Protein AF-0000000072568802 (afdb_homodimer)

Sequence (416 aa):
MLQNEFYHDLIDSLAAALDAKDFYTAGHSTRVGDMSYKLGMYLKLDDIKLEILHIAAHLHDIGKIGIPDSILNKIGKLTDSEWMKMKEHSSIGYNILSKSKSLSYIAKIVLHHHERYNGTGYPLKIKGDEIPYESRIIAVCDSIDAMKSERPYKSIMNDEECKNELTKNSSIMYDPDIVKAVLINWDDIVTNTYKNFNCKSSDLLNISMLQNEFYHDLIDSLAAALDAKDFYTAGHSTRVGDMSYKLGMYLKLDDIKLEILHIAAHLHDIGKIGIPDSILNKIGKLTDSEWMKMKEHSSIGYNILSKSKSLSYIAKIVLHHHERYNGTGYPLKIKGDEIPYESRIIAVCDSIDAMKSERPYKSIMNDEECKNELTKNSSIMYDPDIVKAVLINWDDIVTNTYKNFNCKSSDLLNIS

Foldseek 3Di:
DVVVVVVVVVLVVLLVLQCVQQVQCVCLLVLLLQLLLVLCVLVPPDPVVSSLLSSLSSQLQSLCSVQDPCLNVPDDDDDPVSVVSSLCSLVSSLVVQVVDVVCNVSSLLSNCLQAFQQQPGDDRSDHHPVRPPSSLSSNLSSQQCVQQDDDPPHDRDDPVRSLVVLVVCDSPRHPNVSSVSCVVVVCVSPVVSVVVVVVVVVVVVPVD/DVVVVVVVVVLVVLLVLQCVQQVQCVCLLVLLLQLLLVLCVLVPPDPVVSVLLSSLSSQLQSLCSVQDPCLNVPDDDDDPVSVVSSLCSLVSSLVVQVVDVVCNVSSLLSNCLQAFQQQPGDDRSDHHPVRPPSSLSSNLSSQQCVQQDDDPPHDRDDPVRSLVVLVVCDSPRHPNVSSVSCVVVVCVSPVVSVVVVVVVVVVVVPVD

Structure (mmCIF, N/CA/C/O backbone):
data_AF-0000000072568802-model_v1
#
loop_
_entity.id
_entity.type
_entity.pdbx_description
1 polymer 'Metal dependent phosphohydrolase'
#
loop_
_atom_site.group_PDB
_atom_site.id
_atom_site.type_symbol
_atom_site.label_atom_id
_atom_site.label_alt_id
_atom_site.label_comp_id
_atom_site.label_asym_id
_atom_site.label_entity_id
_atom_site.label_seq_id
_atom_site.pdbx_PDB_ins_code
_atom_site.Cartn_x
_atom_site.Cartn_y
_atom_site.Cartn_z
_atom_site.occupancy
_atom_site.B_iso_or_equiv
_atom_site.auth_seq_id
_atom_site.auth_comp_id
_atom_site.auth_asym_id
_atom_site.auth_atom_id
_atom_site.pdbx_PDB_model_num
ATOM 1 N N . MET A 1 1 ? 24.516 7.715 -1.058 1 32.69 1 MET A N 1
ATOM 2 C CA . MET A 1 1 ? 23.984 8.133 -2.352 1 32.69 1 MET A CA 1
ATOM 3 C C . MET A 1 1 ? 23.062 7.059 -2.928 1 32.69 1 MET A C 1
ATOM 5 O O . MET A 1 1 ? 21.969 7.363 -3.398 1 32.69 1 MET A O 1
ATOM 9 N N . LEU A 1 2 ? 23.656 5.824 -3.148 1 39.84 2 LEU A N 1
ATOM 10 C CA . LEU A 1 2 ? 23.062 4.652 -3.781 1 39.84 2 LEU A CA 1
ATOM 11 C C . LEU A 1 2 ? 21.828 4.191 -3.012 1 39.84 2 LEU A C 1
ATOM 13 O O . LEU A 1 2 ? 20.828 3.785 -3.615 1 39.84 2 LEU A O 1
ATOM 17 N N . GLN A 1 3 ? 22.031 4.176 -1.601 1 46.12 3 GLN A N 1
ATOM 18 C CA . GLN A 1 3 ? 21.031 3.898 -0.581 1 46.12 3 GLN A CA 1
ATOM 19 C C . GLN A 1 3 ? 19.812 4.793 -0.756 1 46.12 3 GLN A C 1
ATOM 21 O O . GLN A 1 3 ? 18.672 4.348 -0.577 1 46.12 3 GLN A O 1
ATOM 26 N N . ASN A 1 4 ? 20.141 5.988 -1.365 1 54.5 4 ASN A N 1
ATOM 27 C CA . ASN A 1 4 ? 19.172 7.082 -1.412 1 54.5 4 ASN A CA 1
ATOM 28 C C . ASN A 1 4 ? 18.172 6.898 -2.545 1 54.5 4 ASN A C 1
ATOM 30 O O . ASN A 1 4 ? 16.984 7.18 -2.377 1 54.5 4 ASN A O 1
ATOM 34 N N . GLU A 1 5 ? 18.75 6.348 -3.719 1 54.94 5 GLU A N 1
ATOM 35 C CA . GLU A 1 5 ? 17.875 6.242 -4.879 1 54.94 5 GLU A CA 1
ATOM 36 C C . GLU A 1 5 ? 16.828 5.141 -4.684 1 54.94 5 GLU A C 1
ATOM 38 O O . GLU A 1 5 ? 15.656 5.32 -5.023 1 54.94 5 GLU A O 1
ATOM 43 N N . PHE A 1 6 ? 17.312 4.098 -4.109 1 59.59 6 PHE A N 1
ATOM 44 C CA . PHE A 1 6 ? 16.406 2.961 -3.906 1 59.59 6 PHE A CA 1
ATOM 45 C C . PHE A 1 6 ? 15.312 3.307 -2.908 1 59.59 6 PHE A C 1
ATOM 47 O O . PHE A 1 6 ? 14.156 2.916 -3.086 1 59.59 6 PHE A O 1
ATOM 54 N N . TYR A 1 7 ? 15.734 4.195 -2.043 1 65.06 7 TYR A N 1
ATOM 55 C CA . TYR A 1 7 ? 14.789 4.656 -1.032 1 65.06 7 TYR A CA 1
ATOM 56 C C . TYR A 1 7 ? 13.641 5.426 -1.67 1 65.06 7 TYR A C 1
ATOM 58 O O . TYR A 1 7 ? 12.477 5.145 -1.396 1 65.06 7 TYR A O 1
ATOM 66 N N . HIS A 1 8 ? 14.07 6.168 -2.561 1 74.25 8 HIS A N 1
ATOM 67 C CA . HIS A 1 8 ? 13.055 7.012 -3.193 1 74.25 8 HIS A CA 1
ATOM 68 C C . HIS A 1 8 ? 12.148 6.191 -4.102 1 74.25 8 HIS A C 1
ATOM 70 O O . HIS A 1 8 ? 10.938 6.438 -4.16 1 74.25 8 HIS A O 1
ATOM 76 N N . ASP A 1 9 ? 12.805 5.145 -4.574 1 77.19 9 ASP A N 1
ATOM 77 C CA . ASP A 1 9 ? 12.047 4.305 -5.496 1 77.19 9 ASP A CA 1
ATOM 78 C C . ASP A 1 9 ? 10.961 3.525 -4.758 1 77.19 9 ASP A C 1
ATOM 80 O O . ASP A 1 9 ? 9.812 3.477 -5.207 1 77.19 9 ASP A O 1
ATOM 84 N N . LEU A 1 10 ? 11.273 2.977 -3.619 1 78.56 10 LEU A N 1
ATOM 85 C CA . LEU A 1 10 ? 10.297 2.162 -2.908 1 78.56 10 LEU A CA 1
ATOM 86 C C . LEU A 1 10 ? 9.195 3.033 -2.316 1 78.56 10 LEU A C 1
ATOM 88 O O . LEU A 1 10 ? 8.031 2.615 -2.25 1 78.56 10 LEU A O 1
ATOM 92 N N . ILE A 1 11 ? 9.547 4.281 -2.072 1 85.56 11 ILE A N 1
ATOM 93 C CA . ILE A 1 11 ? 8.578 5.238 -1.564 1 85.56 11 ILE A CA 1
ATOM 94 C C . ILE A 1 11 ? 7.535 5.539 -2.641 1 85.56 11 ILE A C 1
ATOM 96 O O . ILE A 1 11 ? 6.348 5.676 -2.344 1 85.56 11 ILE A O 1
ATOM 100 N N . ASP A 1 12 ? 7.988 5.488 -3.84 1 89.19 12 ASP A N 1
ATOM 101 C CA . ASP A 1 12 ? 7.086 5.738 -4.961 1 89.19 12 ASP A CA 1
ATOM 102 C C . ASP A 1 12 ? 6.062 4.613 -5.105 1 89.19 12 ASP A C 1
ATOM 104 O O . ASP A 1 12 ? 4.906 4.863 -5.449 1 89.19 12 ASP A O 1
ATOM 108 N N . SER A 1 13 ? 6.48 3.432 -4.844 1 92.25 13 SER A N 1
ATOM 109 C CA . SER A 1 13 ? 5.555 2.305 -4.91 1 92.25 13 SER A CA 1
ATOM 110 C C . SER A 1 13 ? 4.516 2.377 -3.797 1 92.25 13 SER A C 1
ATOM 112 O O . SER A 1 13 ? 3.342 2.07 -4.016 1 92.25 13 SER A O 1
ATOM 114 N N . LEU A 1 14 ? 4.949 2.77 -2.594 1 92.69 14 LEU A N 1
ATOM 115 C CA . LEU A 1 14 ? 4.004 2.943 -1.494 1 92.69 14 LEU A CA 1
ATOM 116 C C . LEU A 1 14 ? 2.982 4.027 -1.819 1 92.69 14 LEU A C 1
ATOM 118 O O . LEU A 1 14 ? 1.783 3.84 -1.604 1 92.69 14 LEU A O 1
ATOM 122 N N . ALA A 1 15 ? 3.467 5.109 -2.365 1 91.69 15 ALA A N 1
ATOM 123 C CA . ALA A 1 15 ? 2.574 6.199 -2.758 1 91.69 15 ALA A CA 1
ATOM 124 C C . ALA A 1 15 ? 1.609 5.746 -3.852 1 91.69 15 ALA A C 1
ATOM 126 O O . ALA A 1 15 ? 0.428 6.102 -3.83 1 91.69 15 ALA A O 1
ATOM 127 N N . ALA A 1 16 ? 2.143 4.992 -4.777 1 93.12 16 ALA A N 1
ATOM 128 C CA . ALA A 1 16 ? 1.309 4.477 -5.859 1 93.12 16 ALA A CA 1
ATOM 129 C C . ALA A 1 16 ? 0.231 3.541 -5.324 1 93.12 16 ALA A C 1
ATOM 131 O O . ALA A 1 16 ? -0.883 3.498 -5.852 1 93.12 16 ALA A O 1
ATOM 132 N N . ALA A 1 17 ? 0.568 2.787 -4.309 1 94.88 17 ALA A N 1
ATOM 133 C CA . ALA A 1 17 ? -0.418 1.918 -3.672 1 94.88 17 ALA A CA 1
ATOM 134 C C . ALA A 1 17 ? -1.574 2.73 -3.094 1 94.88 17 ALA A C 1
ATOM 136 O O . ALA A 1 17 ? -2.74 2.371 -3.27 1 94.88 17 ALA A O 1
ATOM 137 N N . LEU A 1 18 ? -1.244 3.803 -2.395 1 94.69 18 LEU A N 1
ATOM 138 C CA . LEU A 1 18 ? -2.273 4.684 -1.853 1 94.69 18 LEU A CA 1
ATOM 139 C C . LEU A 1 18 ? -3.137 5.262 -2.967 1 94.69 18 LEU A C 1
ATOM 141 O O . LEU A 1 18 ? -4.363 5.32 -2.842 1 94.69 18 LEU A O 1
ATOM 145 N N . ASP A 1 19 ? -2.541 5.668 -4.105 1 93.31 19 ASP A N 1
ATOM 146 C CA . ASP A 1 19 ? -3.266 6.246 -5.234 1 93.31 19 ASP A CA 1
ATOM 147 C C . ASP A 1 19 ? -4.223 5.23 -5.855 1 93.31 19 ASP A C 1
ATOM 149 O O . ASP A 1 19 ? -5.301 5.594 -6.328 1 93.31 19 ASP A O 1
ATOM 153 N N . ALA A 1 20 ? -3.826 4.012 -5.844 1 94.06 20 ALA A N 1
ATOM 154 C CA . ALA A 1 20 ? -4.672 2.955 -6.395 1 94.06 20 ALA A CA 1
ATOM 155 C C . ALA A 1 20 ? -5.938 2.777 -5.562 1 94.06 20 ALA A C 1
ATOM 157 O O . ALA A 1 20 ? -6.977 2.365 -6.086 1 94.06 20 ALA A O 1
ATOM 158 N N . LYS A 1 21 ? -5.848 3.059 -4.289 1 94.5 21 LYS A N 1
ATOM 159 C CA . LYS A 1 21 ? -6.965 2.963 -3.354 1 94.5 21 LYS A CA 1
ATOM 160 C C . LYS A 1 21 ? -7.84 4.211 -3.41 1 94.5 21 LYS A C 1
ATOM 162 O O . LYS A 1 21 ? -9.07 4.117 -3.402 1 94.5 21 LYS A O 1
ATOM 167 N N . ASP A 1 22 ? -7.168 5.32 -3.416 1 89.12 22 ASP A N 1
ATOM 168 C CA . ASP A 1 22 ? -7.855 6.602 -3.299 1 89.12 22 ASP A CA 1
ATOM 169 C C . ASP A 1 22 ? -7.66 7.445 -4.559 1 89.12 22 ASP A C 1
ATOM 171 O O . ASP A 1 22 ? -6.887 8.406 -4.559 1 89.12 22 ASP A O 1
ATOM 175 N N . PHE A 1 23 ? -8.453 7.234 -5.539 1 80.31 23 PHE A N 1
ATOM 176 C CA . PHE A 1 23 ? -8.281 7.828 -6.859 1 80.31 23 PHE A CA 1
ATOM 177 C C . PHE A 1 23 ? -8.57 9.32 -6.82 1 80.31 23 PHE A C 1
ATOM 179 O O . PHE A 1 23 ? -7.988 10.094 -7.59 1 80.31 23 PHE A O 1
ATOM 186 N N . TYR A 1 24 ? -9.336 9.75 -5.898 1 77.62 24 TYR 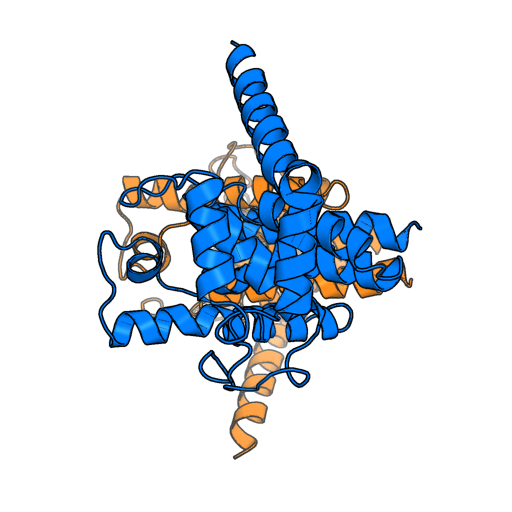A N 1
ATOM 187 C CA . TYR A 1 24 ? -9.766 11.141 -5.863 1 77.62 24 TYR A CA 1
ATOM 188 C C . TYR A 1 24 ? -8.641 12.047 -5.367 1 77.62 24 TYR A C 1
ATOM 190 O O . TYR A 1 24 ? -8.672 13.258 -5.582 1 77.62 24 TYR A O 1
ATOM 198 N N . THR A 1 25 ? -7.723 11.484 -4.742 1 81.06 25 THR A N 1
ATOM 199 C CA . THR A 1 25 ? -6.656 12.297 -4.176 1 81.06 25 THR A CA 1
ATOM 200 C C . THR A 1 25 ? -5.363 12.117 -4.969 1 81.06 25 THR A C 1
ATOM 202 O O . THR A 1 25 ? -4.27 12.344 -4.441 1 81.06 25 THR A O 1
ATOM 205 N N . ALA A 1 26 ? -5.523 11.68 -6.211 1 80.31 26 ALA A N 1
ATOM 206 C CA . ALA A 1 26 ? -4.34 11.492 -7.051 1 80.31 26 ALA A CA 1
ATOM 207 C C . ALA A 1 26 ? -3.5 12.766 -7.102 1 80.31 26 ALA A C 1
ATOM 209 O O . ALA A 1 26 ? -4.031 13.859 -7.301 1 80.31 26 ALA A O 1
ATOM 210 N N . GLY A 1 27 ? -2.24 12.727 -6.828 1 86.19 27 GLY A N 1
ATOM 211 C CA . GLY A 1 27 ? -1.322 13.852 -6.859 1 86.19 27 GLY A CA 1
ATOM 212 C C . GLY A 1 27 ? -1.208 14.57 -5.527 1 86.19 27 GLY A C 1
ATOM 213 O O . GLY A 1 27 ? -0.268 15.336 -5.305 1 86.19 27 GLY A O 1
ATOM 214 N N . HIS A 1 28 ? -2.184 14.383 -4.707 1 91.56 28 HIS A N 1
ATOM 215 C CA . HIS A 1 28 ? -2.215 15.039 -3.404 1 91.56 28 HIS A CA 1
ATOM 216 C C . HIS A 1 28 ? -0.918 14.797 -2.637 1 91.56 28 HIS A C 1
ATOM 218 O O . HIS A 1 28 ? -0.3 15.742 -2.146 1 91.56 28 HIS A O 1
ATOM 224 N N . SER A 1 29 ? -0.488 13.547 -2.564 1 93.06 29 SER A N 1
ATOM 225 C CA . SER A 1 29 ? 0.722 13.195 -1.828 1 93.06 29 SER A CA 1
ATOM 226 C C . SER A 1 29 ? 1.938 13.938 -2.375 1 93.06 29 SER A C 1
ATOM 228 O O . SER A 1 29 ? 2.773 14.422 -1.609 1 93.06 29 SER A O 1
ATOM 230 N N . THR A 1 30 ? 2.008 14.047 -3.668 1 91 30 THR A N 1
ATOM 231 C CA . THR A 1 30 ? 3.133 14.711 -4.32 1 91 30 THR A CA 1
ATOM 232 C C . THR A 1 30 ? 3.127 16.203 -4.02 1 91 30 THR A C 1
ATOM 234 O O . THR A 1 30 ? 4.168 16.781 -3.689 1 91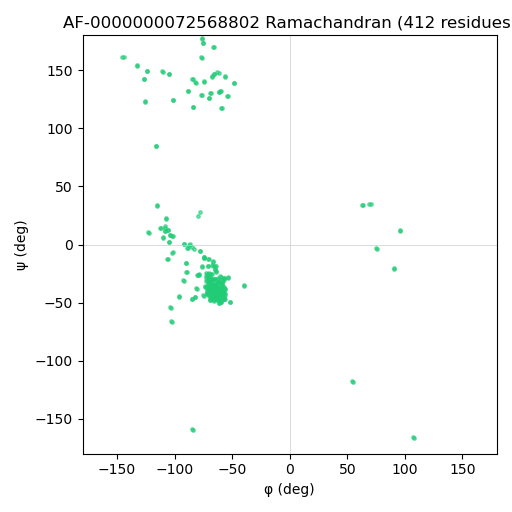 30 THR A O 1
ATOM 237 N N . ARG A 1 31 ? 1.977 16.797 -4.129 1 94.12 31 ARG A N 1
ATOM 238 C CA . ARG A 1 31 ? 1.877 18.234 -3.879 1 94.12 31 ARG A CA 1
ATOM 239 C C . ARG A 1 31 ? 2.199 18.562 -2.424 1 94.12 31 ARG A C 1
ATOM 241 O O . ARG A 1 31 ? 2.953 19.5 -2.143 1 94.12 31 ARG A O 1
ATOM 248 N N . VAL A 1 32 ? 1.658 17.766 -1.545 1 97 32 VAL A N 1
ATOM 249 C CA . VAL A 1 32 ? 1.936 17.984 -0.129 1 97 32 VAL A CA 1
ATOM 250 C C . VAL A 1 32 ? 3.424 17.766 0.144 1 97 32 VAL A C 1
ATOM 252 O O . VAL A 1 32 ? 4.043 18.547 0.875 1 97 32 VAL A O 1
ATOM 255 N N . GLY A 1 33 ? 4 16.703 -0.436 1 96.19 33 GLY A N 1
ATOM 256 C CA . GLY A 1 33 ? 5.426 16.453 -0.292 1 96.19 33 GLY A CA 1
ATOM 257 C C . GLY A 1 33 ? 6.285 17.594 -0.794 1 96.19 33 GLY A C 1
ATOM 258 O O . G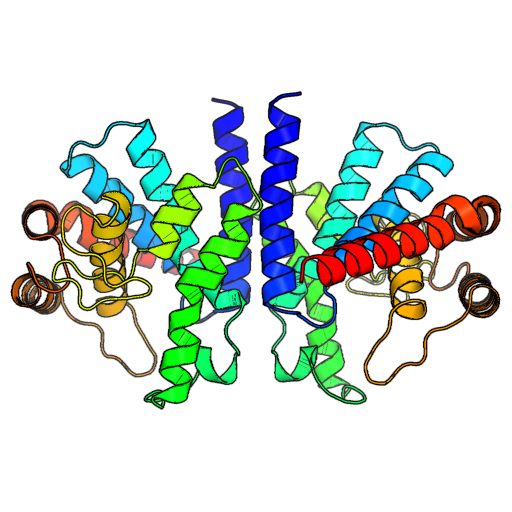LY A 1 33 ? 7.211 18.031 -0.105 1 96.19 33 GLY A O 1
ATOM 259 N N . ASP A 1 34 ? 5.965 18.125 -1.916 1 95.62 34 ASP A N 1
ATOM 260 C CA . ASP A 1 34 ? 6.723 19.219 -2.531 1 95.62 34 ASP A CA 1
ATOM 261 C C . ASP A 1 34 ? 6.629 20.484 -1.702 1 95.62 34 ASP A C 1
ATOM 263 O O . ASP A 1 34 ? 7.641 21.156 -1.451 1 95.62 34 ASP A O 1
ATOM 267 N N . MET A 1 35 ? 5.426 20.844 -1.327 1 98.12 35 MET A N 1
ATOM 268 C CA . MET A 1 35 ? 5.242 22.031 -0.495 1 98.12 35 MET A CA 1
ATOM 269 C C . MET A 1 35 ? 6 21.891 0.821 1 98.12 35 MET A C 1
ATOM 271 O O . MET A 1 35 ? 6.648 22.828 1.272 1 98.12 35 MET A O 1
ATOM 275 N N . SER A 1 36 ? 5.891 20.672 1.439 1 98.69 36 SER A N 1
ATOM 276 C CA . SER A 1 36 ? 6.562 20.438 2.715 1 98.69 36 SER A CA 1
ATOM 277 C C . SER A 1 36 ? 8.078 20.578 2.578 1 98.69 36 SER A C 1
ATOM 279 O O . SER A 1 36 ? 8.734 21.156 3.445 1 98.69 36 SER A O 1
ATOM 281 N N . TYR A 1 37 ? 8.578 20.062 1.492 1 97.75 37 TYR A N 1
ATOM 282 C CA . TYR A 1 37 ? 10.008 20.156 1.232 1 97.75 37 TYR A CA 1
ATOM 283 C C . TYR A 1 37 ? 10.445 21.625 1.122 1 97.75 37 TYR A C 1
ATOM 285 O O . TYR A 1 37 ? 11.391 22.047 1.785 1 97.75 37 TYR A O 1
ATOM 293 N N . LYS A 1 38 ? 9.773 22.422 0.315 1 98.19 38 LYS A N 1
ATOM 294 C CA . LYS A 1 38 ? 10.102 23.828 0.128 1 98.19 38 LYS A CA 1
ATOM 295 C C . LYS A 1 38 ? 9.977 24.594 1.44 1 98.19 38 LYS A C 1
ATOM 297 O O . LYS A 1 38 ? 10.859 25.391 1.786 1 98.19 38 LYS A O 1
ATOM 302 N N . LEU A 1 39 ? 8.867 24.359 2.109 1 98.75 39 LEU A N 1
ATOM 303 C CA . LEU A 1 39 ? 8.664 25.016 3.393 1 98.75 39 LEU A CA 1
ATOM 304 C C . LEU A 1 39 ? 9.773 24.656 4.375 1 98.75 39 LEU A C 1
ATOM 306 O O . LEU A 1 39 ? 10.281 25.531 5.094 1 98.75 39 LEU A O 1
ATOM 310 N N . GLY A 1 40 ? 10.164 23.359 4.391 1 98.75 40 GLY A N 1
ATOM 311 C CA . GLY A 1 40 ? 11.273 22.938 5.227 1 98.75 40 GLY A CA 1
ATOM 312 C C . GLY A 1 40 ? 12.562 23.672 4.918 1 98.75 40 GLY A C 1
ATOM 313 O O . GLY A 1 40 ? 13.336 23.984 5.828 1 98.75 40 GLY A O 1
ATOM 314 N N . MET A 1 41 ? 12.773 23.953 3.652 1 98.5 41 MET A N 1
ATOM 315 C CA . MET A 1 41 ? 13.945 24.719 3.244 1 98.5 41 MET A CA 1
ATOM 316 C C . MET A 1 41 ? 13.914 26.125 3.848 1 98.5 41 MET A C 1
ATOM 318 O O . MET A 1 41 ? 14.922 26.594 4.383 1 98.5 41 MET A O 1
ATOM 322 N N . TYR A 1 42 ? 12.805 26.75 3.779 1 98.44 42 TYR A N 1
ATOM 323 C CA . TYR A 1 42 ? 12.664 28.094 4.316 1 98.44 42 TYR A CA 1
ATOM 324 C C . TYR A 1 42 ? 12.766 28.094 5.836 1 98.44 42 TYR A C 1
ATOM 326 O O . TYR A 1 42 ? 13.172 29.094 6.441 1 98.44 42 TYR A O 1
ATOM 334 N N . LEU A 1 43 ? 12.438 26.938 6.422 1 98.56 43 LEU A N 1
ATOM 335 C CA . LEU A 1 43 ? 12.547 26.797 7.871 1 98.56 43 LEU A CA 1
ATOM 336 C C . LEU A 1 43 ? 13.945 26.344 8.266 1 98.56 43 LEU A C 1
ATOM 338 O O . LEU A 1 43 ? 14.203 26.047 9.438 1 98.56 43 LEU A O 1
ATOM 342 N N . LYS A 1 44 ? 14.773 26.156 7.273 1 98.25 44 LYS A N 1
ATOM 343 C CA . LYS A 1 44 ? 16.203 25.922 7.426 1 98.25 44 LYS A CA 1
ATOM 344 C C . LYS A 1 44 ? 16.484 24.547 8.023 1 98.25 44 LYS A C 1
ATOM 346 O O . LYS A 1 44 ? 17.375 24.391 8.852 1 98.25 44 LYS A O 1
ATOM 351 N N . LEU A 1 45 ? 15.688 23.609 7.688 1 98.06 45 LEU A N 1
ATOM 352 C CA . LEU A 1 45 ? 15.992 22.234 8.031 1 98.06 45 LEU A CA 1
ATOM 353 C C . LEU A 1 45 ? 17.234 21.75 7.297 1 98.06 45 LEU A C 1
ATOM 355 O O . LEU A 1 45 ? 17.484 22.141 6.156 1 98.06 45 LEU A O 1
ATOM 359 N N . ASP A 1 46 ? 18 20.875 7.953 1 97.25 46 ASP A N 1
ATOM 360 C CA . ASP A 1 46 ? 19.156 20.312 7.258 1 97.25 46 ASP A CA 1
ATOM 361 C C . ASP A 1 46 ? 18.734 19.266 6.238 1 97.25 46 ASP A C 1
ATOM 363 O O . ASP A 1 46 ? 17.562 18.891 6.176 1 97.25 46 ASP A O 1
ATOM 367 N N . ASP A 1 47 ? 19.656 18.781 5.465 1 95.19 47 ASP A N 1
ATOM 368 C CA . ASP A 1 47 ? 19.375 17.906 4.32 1 95.19 47 ASP A CA 1
ATOM 369 C C . ASP A 1 47 ? 18.719 16.609 4.766 1 95.19 47 ASP A C 1
ATOM 371 O O . ASP A 1 47 ? 17.797 16.125 4.113 1 95.19 47 ASP A O 1
ATOM 375 N N . ILE A 1 48 ? 19.156 16.125 5.867 1 93.5 48 ILE A N 1
ATOM 376 C CA . ILE A 1 48 ? 18.625 14.852 6.359 1 93.5 48 ILE A CA 1
ATOM 377 C C . ILE A 1 48 ? 17.172 15.039 6.805 1 93.5 48 ILE A C 1
ATOM 379 O O . ILE A 1 48 ? 16.297 14.258 6.434 1 93.5 48 ILE A O 1
ATOM 383 N N . LYS A 1 49 ? 16.922 16.078 7.535 1 96.19 49 LYS A N 1
ATOM 384 C CA . LYS A 1 49 ? 15.562 16.375 8.008 1 96.19 49 LYS A CA 1
ATOM 385 C C . LYS A 1 49 ? 14.633 16.719 6.848 1 96.19 49 LYS A C 1
ATOM 387 O O . LYS A 1 49 ? 13.453 16.359 6.867 1 96.19 49 LYS A O 1
ATOM 392 N N . LEU A 1 50 ? 15.219 17.359 5.895 1 97.12 50 LEU A N 1
ATOM 393 C CA . LEU A 1 50 ? 14.422 17.719 4.723 1 97.12 50 LEU A CA 1
ATOM 394 C C . LEU A 1 50 ? 13.977 16.453 3.977 1 97.12 50 LEU A C 1
ATOM 396 O O . LEU A 1 50 ? 12.828 16.375 3.529 1 97.12 50 LEU A O 1
ATOM 400 N N . GLU A 1 51 ? 14.859 15.555 3.865 1 92.94 51 GLU A N 1
ATOM 401 C CA . GLU A 1 51 ? 14.531 14.305 3.189 1 92.94 51 GLU A CA 1
ATOM 402 C C . GLU A 1 51 ? 13.477 13.516 3.967 1 92.94 51 GLU A C 1
ATOM 404 O O . GLU A 1 51 ? 12.523 13 3.383 1 92.94 51 GLU A O 1
ATOM 409 N N . ILE A 1 52 ? 13.641 13.484 5.258 1 94.62 52 ILE A N 1
ATOM 410 C CA . ILE A 1 52 ? 12.688 12.805 6.125 1 94.62 52 ILE A CA 1
ATOM 411 C C . ILE A 1 52 ? 11.312 13.461 6.004 1 94.62 52 ILE A C 1
ATOM 413 O O . ILE A 1 52 ? 10.305 12.773 5.832 1 94.62 52 ILE A O 1
ATOM 417 N N . LEU A 1 53 ? 11.328 14.742 6.012 1 97.69 53 LEU A N 1
ATOM 418 C CA . LEU A 1 53 ? 10.094 15.516 5.883 1 97.69 53 LEU A CA 1
ATOM 419 C C . LEU A 1 53 ? 9.406 15.219 4.555 1 97.69 53 LEU A C 1
ATOM 421 O O . LEU A 1 53 ? 8.195 14.977 4.512 1 97.69 53 LEU A O 1
ATOM 425 N N . HIS A 1 54 ? 10.18 15.203 3.525 1 96.19 54 HIS A N 1
ATOM 426 C CA . HIS A 1 54 ? 9.641 14.969 2.189 1 96.19 54 HIS A CA 1
ATOM 427 C C . HIS A 1 54 ? 9 13.586 2.088 1 96.19 54 HIS A C 1
ATOM 429 O O . HIS A 1 54 ? 7.867 13.461 1.618 1 96.19 54 HIS A O 1
ATOM 435 N N . ILE A 1 55 ? 9.656 12.594 2.562 1 93.44 55 ILE A N 1
ATOM 436 C CA . ILE A 1 55 ? 9.164 11.219 2.498 1 93.44 55 ILE A CA 1
ATOM 437 C C . ILE A 1 55 ? 7.922 11.07 3.377 1 93.44 55 ILE A C 1
ATOM 439 O O . ILE A 1 55 ? 6.91 10.516 2.945 1 93.44 55 ILE A O 1
ATOM 443 N N . ALA A 1 56 ? 7.98 11.594 4.578 1 97.06 56 ALA A N 1
ATOM 444 C CA . ALA A 1 56 ? 6.848 11.508 5.5 1 97.06 56 ALA A CA 1
ATOM 445 C C . ALA A 1 56 ? 5.613 12.188 4.914 1 97.06 56 ALA A C 1
ATOM 447 O O . ALA A 1 56 ? 4.5 11.664 5.016 1 97.06 56 ALA A O 1
ATOM 448 N N . ALA A 1 57 ? 5.867 13.297 4.297 1 97.56 57 ALA A N 1
ATOM 449 C CA . ALA A 1 57 ? 4.758 14.039 3.695 1 97.56 57 ALA A CA 1
ATOM 450 C C . ALA A 1 57 ? 4.141 13.25 2.543 1 97.56 57 ALA A C 1
ATOM 452 O O . ALA A 1 57 ? 2.916 13.219 2.395 1 97.56 57 ALA A O 1
ATOM 453 N N . HIS A 1 58 ? 4.977 12.609 1.808 1 94.5 58 HIS A N 1
ATOM 454 C CA . HIS A 1 58 ? 4.512 11.805 0.683 1 94.5 58 HIS A CA 1
ATOM 455 C C . HIS A 1 58 ? 3.67 10.625 1.16 1 94.5 58 HIS A C 1
ATOM 457 O O . HIS A 1 58 ? 2.746 10.195 0.466 1 94.5 58 HIS A O 1
ATOM 463 N N . LEU A 1 59 ? 3.936 10.148 2.316 1 96.12 59 LEU A N 1
ATOM 464 C CA . LEU A 1 59 ? 3.318 8.914 2.789 1 96.12 59 LEU A CA 1
ATOM 465 C C . LEU A 1 59 ? 2.32 9.195 3.908 1 96.12 59 LEU A C 1
ATOM 467 O O . LEU A 1 59 ? 1.776 8.266 4.512 1 96.12 59 LEU A O 1
ATOM 471 N N . HIS A 1 60 ? 2.018 10.422 4.238 1 98 60 HIS A N 1
ATOM 472 C CA . HIS A 1 60 ? 1.3 10.781 5.457 1 98 60 HIS A CA 1
ATOM 473 C C . HIS A 1 60 ? -0.079 10.133 5.496 1 98 60 HIS A C 1
ATOM 475 O O . HIS A 1 60 ? -0.587 9.805 6.574 1 98 60 HIS A O 1
ATOM 481 N N . ASP A 1 61 ? -0.641 9.859 4.324 1 97.44 61 ASP A N 1
ATOM 482 C CA . ASP A 1 61 ? -2.004 9.344 4.246 1 97.44 61 ASP A CA 1
ATOM 483 C C . ASP A 1 61 ? -2.01 7.859 3.895 1 97.44 61 ASP A C 1
ATOM 485 O O . ASP A 1 61 ? -3.053 7.301 3.551 1 97.44 61 ASP A O 1
ATOM 489 N N . ILE A 1 62 ? -0.883 7.148 3.939 1 97.31 62 ILE A N 1
ATOM 490 C CA . ILE A 1 62 ? -0.756 5.766 3.496 1 97.31 62 ILE A CA 1
ATOM 491 C C . ILE A 1 62 ? -1.748 4.887 4.254 1 97.31 62 ILE A C 1
ATOM 493 O O . ILE A 1 62 ? -2.232 3.885 3.727 1 97.31 62 ILE A O 1
ATOM 497 N N . GLY A 1 63 ? -2.109 5.262 5.5 1 98.19 63 GLY A N 1
ATOM 498 C CA . GLY A 1 63 ? -3.025 4.492 6.328 1 98.19 63 GLY A CA 1
ATOM 499 C C . GLY A 1 63 ? -4.441 4.461 5.781 1 98.19 63 GLY A C 1
ATOM 500 O O . GLY A 1 63 ? -5.25 3.619 6.18 1 98.19 63 GLY A O 1
ATOM 501 N N . LYS A 1 64 ? -4.766 5.336 4.832 1 97.69 64 LYS A N 1
ATOM 502 C CA . LYS A 1 64 ? -6.098 5.363 4.234 1 97.69 64 LYS A CA 1
ATOM 503 C C . LYS A 1 64 ? -6.383 4.074 3.469 1 97.69 64 LYS A C 1
ATOM 505 O O . LYS A 1 64 ? -7.543 3.756 3.188 1 97.69 64 LYS A O 1
ATOM 510 N N . ILE A 1 65 ? -5.355 3.389 3.154 1 96.88 65 ILE A N 1
ATOM 511 C CA . ILE A 1 65 ? -5.504 2.102 2.482 1 96.88 65 ILE A CA 1
ATOM 512 C C . ILE A 1 65 ? -6.363 1.17 3.336 1 96.88 65 ILE A C 1
ATOM 514 O O . ILE A 1 65 ? -7.113 0.346 2.807 1 96.88 65 ILE A O 1
ATOM 518 N N . GLY A 1 66 ? -6.312 1.328 4.656 1 96.5 66 GLY A N 1
ATOM 519 C CA . GLY A 1 66 ? -7.027 0.453 5.57 1 96.5 66 GLY A CA 1
ATOM 520 C C . GLY A 1 66 ? -8.406 0.965 5.926 1 96.5 66 GLY A C 1
ATOM 521 O O . GLY A 1 66 ? -9.117 0.349 6.723 1 96.5 66 GLY A O 1
ATOM 522 N N . ILE A 1 67 ? -8.812 2.09 5.395 1 97.38 67 ILE A N 1
ATOM 523 C CA . ILE A 1 67 ? -10.133 2.662 5.648 1 97.38 67 ILE A CA 1
ATOM 524 C C . ILE A 1 67 ? -11.133 2.117 4.633 1 97.38 67 ILE A C 1
ATOM 526 O O . ILE A 1 67 ? -10.859 2.098 3.43 1 97.38 67 ILE A O 1
ATOM 530 N N . PRO A 1 68 ? -12.297 1.652 5.074 1 96.19 68 PRO A N 1
ATOM 531 C CA . PRO A 1 68 ? -13.289 1.117 4.141 1 96.19 68 PRO A CA 1
ATOM 532 C C . PRO A 1 68 ? -13.672 2.113 3.045 1 96.19 68 PRO A C 1
ATOM 534 O O . PRO A 1 68 ? -13.789 3.311 3.311 1 96.19 68 PRO A O 1
ATOM 537 N N . ASP A 1 69 ? -13.914 1.575 1.859 1 94.81 69 ASP A N 1
ATOM 538 C CA . ASP A 1 69 ? -14.289 2.404 0.719 1 94.81 69 ASP A CA 1
ATOM 539 C C . ASP A 1 69 ? -15.523 3.242 1.032 1 94.81 69 ASP A C 1
ATOM 541 O O . ASP A 1 69 ? -15.625 4.398 0.616 1 94.81 69 ASP A O 1
ATOM 545 N N . SER A 1 70 ? -16.438 2.652 1.739 1 94.5 70 SER A N 1
ATOM 546 C CA . SER A 1 70 ? -17.719 3.287 2.033 1 94.5 70 SER A CA 1
ATOM 547 C C . SER A 1 70 ? -17.531 4.535 2.889 1 94.5 70 SER A C 1
ATOM 549 O O . SER A 1 70 ? -18.391 5.43 2.883 1 94.5 70 SER A O 1
ATOM 551 N N . ILE A 1 71 ? -16.453 4.586 3.574 1 95.44 71 ILE A N 1
ATOM 552 C CA . ILE A 1 71 ? -16.156 5.742 4.41 1 95.44 71 ILE A CA 1
ATOM 553 C C . ILE A 1 71 ? -15.242 6.703 3.658 1 95.44 71 ILE A C 1
ATOM 555 O O . ILE A 1 71 ? -15.508 7.906 3.598 1 95.44 71 ILE A O 1
ATOM 559 N N . LEU A 1 72 ? -14.234 6.191 3.014 1 94.12 72 LEU A N 1
ATOM 560 C CA . LEU A 1 72 ? -13.203 6.961 2.32 1 94.12 72 LEU A CA 1
ATOM 561 C C . LEU A 1 72 ? -13.805 7.77 1.176 1 94.12 72 LEU A C 1
ATOM 563 O O . LEU A 1 72 ? -13.422 8.922 0.95 1 94.12 72 LEU A O 1
ATOM 567 N N . ASN A 1 73 ? -14.766 7.207 0.518 1 89.19 73 ASN A N 1
ATOM 568 C CA . ASN A 1 73 ? -15.305 7.809 -0.696 1 89.19 73 ASN A CA 1
ATOM 569 C C . ASN A 1 73 ? -16.75 8.289 -0.492 1 89.19 73 ASN A C 1
ATOM 571 O O . ASN A 1 73 ? -17.469 8.516 -1.461 1 89.19 73 ASN A O 1
ATOM 575 N N . LYS A 1 74 ? -17.125 8.352 0.709 1 89.69 74 LYS A N 1
ATOM 576 C CA . LYS A 1 74 ? -18.5 8.75 1 1 89.69 74 LYS A CA 1
ATOM 577 C C . LYS A 1 74 ? -18.781 10.164 0.496 1 89.69 74 LYS A C 1
ATOM 579 O O . LYS A 1 74 ? -17.969 11.07 0.703 1 89.69 74 LYS A O 1
ATOM 584 N N . ILE A 1 75 ? -19.922 10.156 -0.19 1 84.62 75 ILE A N 1
ATOM 585 C CA . ILE A 1 75 ? -20.375 11.477 -0.625 1 84.62 75 ILE A CA 1
ATOM 586 C C . ILE A 1 75 ? -21.156 12.148 0.501 1 84.62 75 ILE A C 1
ATOM 588 O O . ILE A 1 75 ? -22.109 11.57 1.046 1 84.62 75 ILE A O 1
ATOM 592 N N . GLY A 1 76 ? -20.703 13.273 0.993 1 83.94 76 GLY A N 1
ATOM 593 C CA . GLY A 1 76 ? -21.375 13.977 2.078 1 83.94 76 GLY A CA 1
ATOM 594 C C . GLY A 1 76 ? -20.625 13.898 3.393 1 83.94 76 GLY A C 1
ATOM 595 O O . GLY A 1 76 ? -19.469 13.469 3.426 1 83.94 76 GLY A O 1
ATOM 596 N N . LYS A 1 77 ? -21.312 14.266 4.469 1 89.81 77 LYS A N 1
ATOM 597 C CA . LYS A 1 77 ? -20.672 14.336 5.777 1 89.81 77 LYS A CA 1
ATOM 598 C C . LYS A 1 77 ? -20.594 12.961 6.426 1 89.81 77 LYS A C 1
ATOM 600 O O . LYS A 1 77 ? -21.547 12.172 6.336 1 89.81 77 LYS A O 1
ATOM 605 N N . LEU A 1 78 ? -19.547 12.695 7.004 1 94.38 78 LEU A N 1
ATOM 606 C CA . LEU A 1 78 ? -19.391 11.461 7.773 1 94.38 78 LEU A CA 1
ATOM 607 C C . LEU A 1 78 ? -20.141 11.555 9.094 1 94.38 78 LEU A C 1
ATOM 609 O O . LEU A 1 78 ? -20.203 12.617 9.711 1 94.38 78 LEU A O 1
ATOM 613 N N . THR A 1 79 ? -20.766 10.438 9.453 1 96.75 79 THR A N 1
ATOM 614 C CA . THR A 1 79 ? -21.312 10.352 10.805 1 96.75 79 THR A CA 1
ATOM 615 C C . THR A 1 79 ? -20.172 10.344 11.836 1 96.75 79 THR A C 1
ATOM 617 O O . THR A 1 79 ? -19 10.203 11.477 1 96.75 79 THR A O 1
ATOM 620 N N . ASP A 1 80 ? -20.547 10.477 13.094 1 96.75 80 ASP A N 1
ATOM 621 C CA . ASP A 1 80 ? -19.531 10.477 14.148 1 96.75 80 ASP A CA 1
ATOM 622 C C . ASP A 1 80 ? -18.766 9.164 14.164 1 96.75 80 ASP A C 1
ATOM 624 O O . ASP A 1 80 ? -17.531 9.156 14.32 1 96.75 80 ASP A O 1
ATOM 628 N N . SER A 1 81 ? -19.5 8.125 14.016 1 97.25 81 SER A N 1
ATOM 629 C CA . SER A 1 81 ? -18.859 6.809 14.008 1 97.25 81 SER A CA 1
ATOM 630 C C . SER A 1 81 ? -17.938 6.645 12.805 1 97.25 81 SER A C 1
ATOM 632 O O . SER A 1 81 ? -16.844 6.094 12.93 1 97.25 81 SER A O 1
ATOM 634 N N . GLU A 1 82 ? -18.359 7.078 11.656 1 97.25 82 GLU A N 1
ATOM 635 C CA . GLU A 1 82 ? -17.562 7.023 10.445 1 97.25 82 GLU A CA 1
ATOM 636 C C . GLU A 1 82 ? -16.312 7.895 10.562 1 97.25 82 GLU A C 1
ATOM 638 O O . GLU A 1 82 ? -15.234 7.516 10.102 1 97.25 82 GLU A O 1
ATOM 643 N N . TRP A 1 83 ? -16.5 8.992 11.203 1 97.25 83 TRP A N 1
ATOM 644 C CA . TRP A 1 83 ? -15.375 9.906 11.406 1 97.25 83 TRP A CA 1
ATOM 645 C C . TRP A 1 83 ? -14.32 9.273 12.305 1 97.25 83 TRP A C 1
ATOM 647 O O . TRP A 1 83 ? -13.117 9.414 12.055 1 97.25 83 TRP A O 1
ATOM 657 N N . MET A 1 84 ? -14.781 8.641 13.312 1 97.5 84 MET A N 1
ATOM 658 C CA . MET A 1 84 ? -13.852 7.945 14.203 1 97.5 84 MET A CA 1
ATOM 659 C C . MET A 1 84 ? -13.047 6.898 13.438 1 97.5 84 MET A C 1
ATOM 661 O O . MET A 1 84 ? -11.852 6.742 13.672 1 97.5 84 MET A O 1
ATOM 665 N N . LYS A 1 85 ? -13.703 6.203 12.523 1 97.56 85 LYS A N 1
ATOM 666 C CA . LYS A 1 85 ? -13.023 5.227 11.688 1 97.56 85 LYS A CA 1
ATOM 667 C C . LYS A 1 85 ? -12.016 5.902 10.75 1 97.56 85 LYS A C 1
ATOM 669 O O . LYS A 1 85 ? -10.906 5.41 10.57 1 97.56 85 LYS A O 1
ATOM 674 N N . MET A 1 86 ? -12.398 7.008 10.203 1 97.38 86 MET A N 1
ATOM 675 C CA . MET A 1 86 ? -11.523 7.766 9.312 1 97.38 86 MET A CA 1
ATOM 676 C C . MET A 1 86 ? -10.242 8.188 10.039 1 97.38 86 MET A C 1
ATOM 678 O O . MET A 1 86 ? -9.156 8.109 9.477 1 97.38 86 MET A O 1
ATOM 682 N N . LYS A 1 87 ? -10.352 8.531 11.273 1 98.12 87 LYS A N 1
ATOM 683 C CA . LYS A 1 87 ? -9.227 9.031 12.062 1 98.12 87 LYS A CA 1
ATOM 684 C C . LYS A 1 87 ? -8.195 7.938 12.297 1 98.12 87 LYS A C 1
ATOM 686 O O . LYS A 1 87 ? -7.027 8.227 12.578 1 98.12 87 LYS A O 1
ATOM 691 N N . GLU A 1 88 ? -8.586 6.727 12.109 1 98.25 88 GLU A N 1
ATOM 692 C CA . GLU A 1 88 ? -7.691 5.598 12.359 1 98.25 88 GLU A CA 1
ATOM 693 C C . GLU A 1 88 ? -6.59 5.531 11.305 1 98.25 88 GLU A C 1
ATOM 695 O O . GLU A 1 88 ? -5.598 4.82 11.484 1 98.25 88 GLU A O 1
ATOM 700 N N . HIS A 1 89 ? -6.746 6.309 10.188 1 98.38 89 HIS A N 1
ATOM 701 C CA . HIS A 1 89 ? -5.762 6.18 9.117 1 98.38 89 HIS A CA 1
ATOM 702 C C . HIS A 1 89 ? -4.371 6.578 9.602 1 98.38 89 HIS A C 1
ATOM 704 O O . HIS A 1 89 ? -3.365 6.055 9.109 1 98.38 89 HIS A O 1
ATOM 710 N N . SER A 1 90 ? -4.238 7.516 10.594 1 98.56 90 SER A N 1
ATOM 711 C CA . SER A 1 90 ? -2.932 7.898 11.117 1 98.56 90 SER A CA 1
ATOM 712 C C . SER A 1 90 ? -2.258 6.734 11.836 1 98.56 90 SER A C 1
ATOM 714 O O . SER A 1 90 ? -1.07 6.477 11.633 1 98.56 90 SER A O 1
ATOM 716 N N . SER A 1 91 ? -3.029 5.961 12.648 1 98.56 91 SER A N 1
ATOM 717 C CA . SER A 1 91 ? -2.494 4.805 13.367 1 98.56 91 SER A CA 1
ATOM 718 C C . SER A 1 91 ? -2.201 3.652 12.406 1 98.56 91 SER A C 1
ATOM 720 O O . SER A 1 91 ? -1.193 2.957 12.555 1 98.56 91 SER A O 1
ATOM 722 N N . ILE A 1 92 ? -3.084 3.424 11.469 1 98.06 92 ILE A N 1
ATOM 723 C CA . ILE A 1 92 ? -2.861 2.395 10.461 1 98.06 92 ILE A CA 1
ATOM 724 C C . ILE A 1 92 ? -1.582 2.699 9.68 1 98.06 92 ILE A C 1
ATOM 726 O O . ILE A 1 92 ? -0.768 1.807 9.438 1 98.06 92 ILE A O 1
ATOM 730 N N . GLY A 1 93 ? -1.445 4.012 9.305 1 98.31 93 GLY A N 1
ATOM 731 C CA . GLY A 1 93 ? -0.225 4.418 8.625 1 98.31 93 GLY A CA 1
ATOM 732 C C . GLY A 1 93 ? 1.026 4.164 9.445 1 98.31 93 GLY A C 1
ATOM 733 O O . GLY A 1 93 ? 2.029 3.674 8.914 1 98.31 93 GLY A O 1
ATOM 734 N N . TYR A 1 94 ? 0.97 4.473 10.742 1 98.62 94 TYR A N 1
ATOM 735 C CA . TYR A 1 94 ? 2.066 4.172 11.656 1 98.62 94 TYR A CA 1
ATOM 736 C C . TYR A 1 94 ? 2.396 2.684 11.641 1 98.62 94 TYR A C 1
ATOM 738 O O . TYR A 1 94 ? 3.564 2.303 11.539 1 98.62 94 TYR A O 1
ATOM 746 N N . ASN A 1 95 ? 1.417 1.846 11.719 1 97.06 95 ASN A N 1
ATOM 747 C CA . ASN A 1 95 ? 1.604 0.399 11.766 1 97.06 95 ASN A CA 1
ATOM 748 C C . ASN A 1 95 ? 2.229 -0.124 10.469 1 97.06 95 ASN A C 1
ATOM 750 O O . ASN A 1 95 ? 3.109 -0.985 10.508 1 97.06 95 ASN A O 1
ATOM 754 N N . ILE A 1 96 ? 1.793 0.377 9.352 1 95.75 96 ILE A N 1
ATOM 755 C CA . ILE A 1 96 ? 2.314 -0.037 8.047 1 95.75 96 ILE A CA 1
ATOM 756 C C . ILE A 1 96 ? 3.797 0.319 7.953 1 95.75 96 ILE A C 1
ATOM 758 O O . ILE A 1 96 ? 4.629 -0.537 7.641 1 95.75 96 ILE A O 1
ATOM 762 N N . LEU A 1 97 ? 4.145 1.542 8.32 1 95.94 97 LEU A N 1
ATOM 763 C CA . LEU A 1 97 ? 5.492 2.049 8.094 1 95.94 97 LEU A CA 1
ATOM 764 C C . LEU A 1 97 ? 6.457 1.536 9.156 1 95.94 97 LEU A C 1
ATOM 766 O O . LEU A 1 97 ? 7.648 1.368 8.891 1 95.94 97 LEU A O 1
ATOM 770 N N . SER A 1 98 ? 5.938 1.217 10.336 1 95.38 98 SER A N 1
ATOM 771 C CA . SER A 1 98 ? 6.781 0.781 11.445 1 95.38 98 SER A CA 1
ATOM 772 C C . SER A 1 98 ? 7.281 -0.645 11.234 1 95.38 98 SER A C 1
ATOM 774 O O . SER A 1 98 ? 8.156 -1.114 11.961 1 95.38 98 SER A O 1
ATOM 776 N N . LYS A 1 99 ? 6.734 -1.338 10.273 1 91.62 99 LYS A N 1
ATOM 777 C CA . LYS A 1 99 ? 7.242 -2.666 9.945 1 91.62 99 LYS A CA 1
ATOM 778 C C . LYS A 1 99 ? 8.672 -2.592 9.414 1 91.62 99 LYS A C 1
ATOM 780 O O . LYS A 1 99 ? 9.391 -3.594 9.406 1 91.62 99 LYS A O 1
ATOM 785 N N . SER A 1 100 ? 8.992 -1.401 8.953 1 86.75 100 SER A N 1
ATOM 786 C CA . SER A 1 100 ? 10.367 -1.131 8.539 1 86.75 100 SER A CA 1
ATOM 787 C C . SER A 1 100 ? 11.117 -0.338 9.609 1 86.75 100 SER A C 1
ATOM 789 O O . SER A 1 100 ? 10.695 0.76 9.984 1 86.75 100 SER A O 1
ATOM 791 N N . LYS A 1 101 ? 12.203 -0.843 10.047 1 85.44 101 LYS A N 1
ATOM 792 C CA . LYS A 1 101 ? 13 -0.14 11.047 1 85.44 101 LYS A CA 1
ATOM 793 C C . LYS A 1 101 ? 13.516 1.19 10.508 1 85.44 101 LYS A C 1
ATOM 795 O O . LYS A 1 101 ? 13.594 2.178 11.242 1 85.44 101 LYS A O 1
ATOM 800 N N . SER A 1 102 ? 13.789 1.202 9.25 1 84.31 102 SER A N 1
ATOM 801 C CA . SER A 1 102 ? 14.344 2.398 8.617 1 84.31 102 SER A CA 1
ATOM 802 C C . SER A 1 102 ? 13.297 3.506 8.531 1 84.31 102 SER A C 1
ATOM 804 O O . SER A 1 102 ? 13.641 4.68 8.359 1 84.31 102 SER A O 1
ATOM 806 N N . LEU A 1 103 ? 11.992 3.105 8.664 1 90.88 103 LEU A N 1
ATOM 807 C CA . LEU A 1 103 ? 10.938 4.102 8.531 1 90.88 103 LEU A CA 1
ATOM 808 C C . LEU A 1 103 ? 10.289 4.398 9.875 1 90.88 103 LEU A C 1
ATOM 810 O O . LEU A 1 103 ? 9.219 5.012 9.938 1 90.88 103 LEU A O 1
ATOM 814 N N . SER A 1 104 ? 10.961 3.99 10.906 1 93.56 104 SER A N 1
ATOM 815 C CA . SER A 1 104 ? 10.352 4.109 12.227 1 93.56 104 SER A CA 1
ATOM 816 C C . SER A 1 104 ? 10.07 5.566 12.578 1 93.56 104 SER A C 1
ATOM 818 O O . SER A 1 104 ? 9 5.887 13.102 1 93.56 104 SER A O 1
ATOM 820 N N . TYR A 1 105 ? 11 6.453 12.328 1 96.06 105 TYR A N 1
ATOM 821 C CA . TYR A 1 105 ? 10.773 7.859 12.648 1 96.06 105 TYR A CA 1
ATOM 822 C C . TYR A 1 105 ? 9.734 8.477 11.711 1 96.06 105 TYR A C 1
ATOM 824 O O . TYR A 1 105 ? 8.906 9.281 12.141 1 96.06 105 TYR A O 1
ATOM 832 N N . ILE A 1 106 ? 9.766 8.109 10.43 1 96.19 106 ILE A N 1
ATOM 833 C CA . ILE A 1 106 ? 8.766 8.562 9.477 1 96.19 106 ILE A CA 1
ATOM 834 C C . ILE A 1 106 ? 7.375 8.117 9.93 1 96.19 106 ILE A C 1
ATOM 836 O O . ILE A 1 106 ? 6.41 8.883 9.852 1 96.19 106 ILE A O 1
ATOM 840 N N . ALA A 1 107 ? 7.336 6.871 10.43 1 97.81 107 ALA A N 1
ATOM 841 C CA . ALA A 1 107 ? 6.078 6.348 10.953 1 97.81 107 ALA A CA 1
ATOM 842 C C . ALA A 1 107 ? 5.547 7.234 12.078 1 97.81 107 ALA A C 1
ATOM 844 O O . ALA A 1 107 ? 4.344 7.508 12.148 1 97.81 107 ALA A O 1
ATOM 845 N N . LYS A 1 108 ? 6.426 7.695 12.891 1 98.5 108 LYS A N 1
ATOM 846 C CA . LYS A 1 108 ? 6.047 8.578 13.992 1 98.5 108 LYS A CA 1
ATOM 847 C C . LYS A 1 108 ? 5.496 9.898 13.477 1 98.5 108 LYS A C 1
ATOM 849 O O . LYS A 1 108 ? 4.492 10.406 13.984 1 98.5 108 LYS A O 1
ATOM 854 N N . ILE A 1 109 ? 6.137 10.477 12.508 1 98.62 109 ILE A N 1
ATOM 855 C CA . ILE A 1 109 ? 5.688 11.719 11.898 1 98.62 109 ILE A CA 1
ATOM 856 C C . ILE A 1 109 ? 4.285 11.539 11.32 1 98.62 109 ILE A C 1
ATOM 858 O O . ILE A 1 109 ? 3.402 12.375 11.539 1 98.62 109 ILE A O 1
ATOM 862 N N . VAL A 1 110 ? 4.074 10.43 10.609 1 98.62 110 VAL A N 1
ATOM 863 C CA . VAL A 1 110 ? 2.803 10.125 9.961 1 98.62 110 VAL A CA 1
ATOM 864 C C . VAL A 1 110 ? 1.708 9.961 11.008 1 98.62 110 VAL A C 1
ATOM 866 O O . VAL A 1 110 ? 0.59 10.445 10.828 1 98.62 110 VAL A O 1
ATOM 869 N N . LEU A 1 111 ? 2.043 9.383 12.117 1 98.88 111 LEU A N 1
ATOM 870 C CA . LEU A 1 111 ? 1.097 9.18 13.211 1 98.88 111 LEU A CA 1
ATOM 871 C C . LEU A 1 111 ? 0.526 10.508 13.688 1 98.88 111 LEU A C 1
ATOM 873 O O . LEU A 1 111 ? -0.667 10.609 13.984 1 98.88 111 LEU A O 1
ATOM 877 N N . HIS A 1 112 ? 1.342 11.5 13.664 1 98.81 112 HIS A N 1
ATOM 878 C CA . HIS A 1 112 ? 0.995 12.703 14.414 1 98.81 112 HIS A CA 1
ATOM 879 C C . HIS A 1 112 ? 0.618 13.844 13.477 1 98.81 112 HIS A C 1
ATOM 881 O O . HIS A 1 112 ? 0.434 14.977 13.922 1 98.81 112 HIS A O 1
ATOM 887 N N . HIS A 1 113 ? 0.416 13.625 12.195 1 98.75 113 HIS A N 1
ATOM 888 C CA . HIS A 1 113 ? 0.276 14.734 11.258 1 98.75 113 HIS A CA 1
ATOM 889 C C . HIS A 1 113 ? -1.08 15.414 11.406 1 98.75 113 HIS A C 1
ATOM 891 O O . HIS A 1 113 ? -1.291 16.5 10.875 1 98.75 113 HIS A O 1
ATOM 897 N N . HIS A 1 114 ? -2.014 14.805 12.172 1 98.62 114 HIS A N 1
ATOM 898 C CA . HIS A 1 114 ? -3.311 15.422 12.43 1 98.62 114 HIS A CA 1
ATOM 899 C C . HIS A 1 114 ? -3.383 15.984 13.844 1 98.62 114 HIS A C 1
ATOM 901 O O . HIS A 1 114 ? -4.445 16.422 14.289 1 98.62 114 HIS A O 1
ATOM 907 N N . GLU A 1 115 ? -2.299 15.883 14.578 1 98.75 115 GLU A N 1
ATOM 908 C CA . GLU A 1 115 ? -2.277 16.609 15.836 1 98.75 115 GLU A CA 1
ATOM 909 C C . GLU A 1 115 ? -2.373 18.125 15.602 1 98.75 115 GLU A C 1
ATOM 911 O O . GLU A 1 115 ? -1.905 18.625 14.586 1 98.75 115 GLU A O 1
ATOM 916 N N . ARG A 1 116 ? -2.959 18.781 16.5 1 98.62 116 ARG A N 1
ATOM 917 C CA . ARG A 1 116 ? -3.121 20.219 16.406 1 98.62 116 ARG A CA 1
ATOM 918 C C . ARG A 1 116 ? -2.268 20.938 17.453 1 98.62 116 ARG A C 1
ATOM 920 O O . ARG A 1 116 ? -2.111 20.453 18.578 1 98.62 116 ARG A O 1
ATOM 927 N N . TYR A 1 117 ? -1.864 22.062 17.094 1 98.69 117 TYR A N 1
ATOM 928 C CA . TYR A 1 117 ? -0.909 22.781 17.922 1 98.69 117 TYR A CA 1
ATOM 929 C C . TYR A 1 117 ? -1.47 23.031 19.312 1 98.69 117 TYR A C 1
ATOM 931 O O . TYR A 1 117 ? -0.725 23.031 20.297 1 98.69 117 TYR A O 1
ATOM 939 N N . ASN A 1 118 ? -2.799 23.188 19.453 1 98.5 118 ASN A N 1
ATOM 940 C CA . ASN A 1 118 ? -3.426 23.484 20.734 1 98.5 118 ASN A CA 1
ATOM 941 C C . ASN A 1 118 ? -3.793 22.203 21.484 1 98.5 118 ASN A C 1
ATOM 943 O O . ASN A 1 118 ? -4.414 22.25 22.547 1 98.5 118 ASN A O 1
ATOM 947 N N . GLY A 1 119 ? -3.582 21.047 20.922 1 98.38 119 GLY A N 1
ATOM 948 C CA . GLY A 1 119 ? -3.766 19.797 21.625 1 98.38 119 GLY A CA 1
ATOM 949 C C . GLY A 1 119 ? -5.129 19.172 21.375 1 98.38 119 GLY A C 1
ATOM 950 O O . GLY A 1 119 ? -5.492 18.188 22.031 1 98.38 119 GLY A O 1
ATOM 951 N N . THR A 1 120 ? -5.871 19.688 20.406 1 98 120 THR A N 1
ATOM 952 C CA . THR A 1 120 ? -7.223 19.172 20.188 1 98 120 THR A CA 1
ATOM 953 C C . THR A 1 120 ? -7.254 18.219 19 1 98 120 THR A C 1
ATOM 955 O O . THR A 1 120 ? -8.328 17.828 18.531 1 98 120 THR A O 1
ATOM 958 N N . GLY A 1 121 ? -6.121 17.875 18.453 1 98.12 121 GLY A N 1
ATOM 959 C CA . GLY A 1 121 ? -6.047 16.969 17.328 1 98.12 121 GLY A CA 1
ATOM 960 C C . GLY A 1 121 ? -6.062 15.508 17.734 1 98.12 121 GLY A C 1
ATOM 961 O O . GLY A 1 121 ? -6.613 15.156 18.766 1 98.12 121 GLY A O 1
ATOM 962 N N . TYR A 1 122 ? -5.629 14.672 16.953 1 98.25 122 TYR A N 1
ATOM 963 C CA . TYR A 1 122 ? -5.598 13.234 17.172 1 98.25 122 TYR A CA 1
ATOM 964 C C . TYR A 1 122 ? -4.352 12.609 16.562 1 98.25 122 TYR A C 1
ATOM 966 O O . TYR A 1 122 ? -3.709 13.219 15.695 1 98.25 122 TYR A O 1
ATOM 974 N N . PRO A 1 123 ? -3.924 11.391 16.95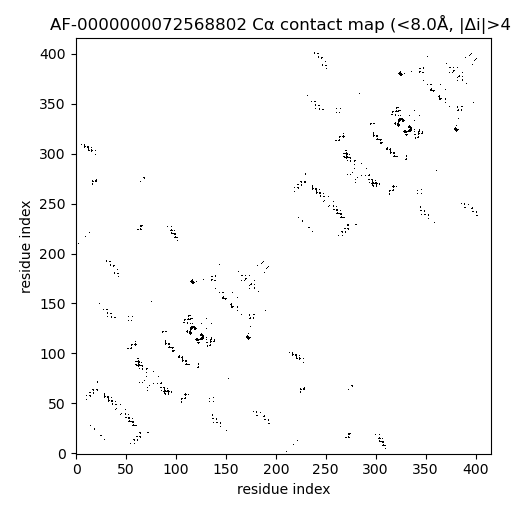3 1 98.31 123 PRO A N 1
ATOM 975 C CA . PRO A 1 123 ? -4.68 10.484 17.812 1 98.31 123 PRO A CA 1
ATOM 976 C C . PRO A 1 123 ? -4.383 10.703 19.297 1 98.31 123 PRO A C 1
ATOM 978 O O . PRO A 1 123 ? -5.109 10.203 20.156 1 98.31 123 PRO A O 1
ATOM 981 N N . LEU A 1 124 ? -3.295 11.398 19.672 1 98.06 124 LEU A N 1
ATOM 982 C CA . LEU A 1 124 ? -2.836 11.383 21.062 1 98.06 124 LEU A CA 1
ATOM 983 C C . LEU A 1 124 ? -3.162 12.695 21.766 1 98.06 124 LEU A C 1
ATOM 985 O O . LEU A 1 124 ? -2.973 12.82 22.969 1 98.06 124 LEU A O 1
ATOM 989 N N . LYS A 1 125 ? -3.549 13.719 21.016 1 98.38 125 LYS A N 1
ATOM 990 C CA . LYS A 1 125 ? -3.896 15.031 21.547 1 98.38 125 LYS A CA 1
ATOM 991 C C . LYS A 1 125 ? -2.693 15.688 22.219 1 98.38 125 LYS A C 1
ATOM 993 O O . LYS A 1 125 ? -2.828 16.297 23.297 1 98.38 125 LYS A O 1
ATOM 998 N N . ILE A 1 126 ? -1.516 15.43 21.672 1 98.31 126 ILE A N 1
ATOM 999 C CA . ILE A 1 126 ? -0.318 16.125 22.125 1 98.31 126 ILE A CA 1
ATOM 1000 C C . ILE A 1 126 ? -0.303 17.547 21.547 1 98.31 126 ILE A C 1
ATOM 1002 O O . ILE A 1 126 ? -1.025 17.844 20.609 1 98.31 126 ILE A O 1
ATOM 1006 N N . LYS A 1 127 ? 0.558 18.5 22.203 1 98 127 LYS A N 1
ATOM 1007 C CA . LYS A 1 127 ? 0.438 19.922 21.875 1 98 127 LYS A CA 1
ATOM 1008 C C . LYS A 1 127 ? 1.807 20.531 21.609 1 98 127 LYS A C 1
ATOM 1010 O O . LYS A 1 127 ? 2.818 20.062 22.125 1 98 127 LYS A O 1
ATOM 1015 N N . GLY A 1 128 ? 1.781 21.531 20.844 1 97.62 128 GLY A N 1
ATOM 1016 C CA . GLY A 1 128 ? 2.959 22.359 20.641 1 97.62 128 GLY A CA 1
ATOM 1017 C C . GLY A 1 128 ? 4.176 21.562 20.188 1 97.62 128 GLY A C 1
ATOM 1018 O O . GLY A 1 128 ? 4.109 20.812 19.219 1 97.62 128 GLY A O 1
ATOM 1019 N N . ASP A 1 129 ? 5.223 21.609 21.062 1 97.88 129 ASP A N 1
ATOM 1020 C CA . ASP A 1 129 ? 6.512 21.047 20.688 1 97.88 129 ASP A CA 1
ATOM 1021 C C . ASP A 1 129 ? 6.559 19.547 20.969 1 97.88 129 ASP A C 1
ATOM 1023 O O . ASP A 1 129 ? 7.516 18.875 20.578 1 97.88 129 ASP A O 1
ATOM 1027 N N . GLU A 1 130 ? 5.457 19.047 21.531 1 98.44 130 GLU A N 1
ATOM 1028 C CA . GLU A 1 130 ? 5.359 17.594 21.672 1 98.44 130 GLU A CA 1
ATOM 1029 C C . GLU A 1 130 ? 5.121 16.922 20.328 1 98.44 130 GLU A C 1
ATOM 1031 O O . GLU A 1 130 ? 5.41 15.734 20.156 1 98.44 130 GLU A O 1
ATOM 1036 N N . ILE A 1 131 ? 4.5 17.672 19.422 1 98.75 131 ILE A N 1
ATOM 1037 C CA . ILE A 1 131 ? 4.254 17.172 18.078 1 98.75 131 ILE A CA 1
ATOM 1038 C C . ILE A 1 131 ? 5.547 17.234 17.266 1 98.75 131 ILE A C 1
ATOM 1040 O O . ILE A 1 131 ? 6.223 18.266 17.234 1 98.75 131 ILE A O 1
ATOM 1044 N N . PRO A 1 132 ? 5.945 16.156 16.625 1 98.75 132 PRO A N 1
ATOM 1045 C CA . PRO A 1 132 ? 7.137 16.234 15.781 1 98.75 132 PRO A CA 1
ATOM 1046 C C . PRO A 1 132 ? 7.109 17.438 14.836 1 98.75 132 PRO A C 1
ATOM 1048 O O . PRO A 1 132 ? 6.059 17.766 14.289 1 98.75 132 PRO A O 1
ATOM 1051 N N . TYR A 1 133 ? 8.25 18.016 14.742 1 98.69 133 TYR A N 1
ATOM 1052 C CA . TYR A 1 133 ? 8.336 19.234 13.953 1 98.69 133 TYR A CA 1
ATOM 1053 C C . TYR A 1 133 ? 7.852 19 12.523 1 98.69 133 TYR A C 1
ATOM 1055 O O . TYR A 1 133 ? 7.098 19.812 11.984 1 98.69 133 TYR A O 1
ATOM 1063 N N . GLU A 1 134 ? 8.25 17.875 11.93 1 98.75 134 GLU A N 1
ATOM 1064 C CA . GLU A 1 134 ? 7.863 17.516 10.57 1 98.75 134 GLU A CA 1
ATOM 1065 C C . GLU A 1 134 ? 6.352 17.344 10.453 1 98.75 134 GLU A C 1
ATOM 1067 O O . GLU A 1 134 ? 5.754 17.719 9.445 1 98.75 134 GLU A O 1
ATOM 1072 N N . SER A 1 135 ? 5.715 16.781 11.469 1 98.88 135 SER A N 1
ATOM 1073 C CA . SER A 1 135 ? 4.262 16.625 11.469 1 98.88 135 SER A CA 1
ATOM 1074 C C . SER A 1 135 ? 3.561 17.984 11.43 1 98.88 135 SER A C 1
ATOM 1076 O O . SER A 1 135 ? 2.549 18.141 10.742 1 98.88 135 SER A O 1
ATOM 1078 N N . ARG A 1 136 ? 4.137 18.922 12.172 1 98.94 136 ARG A N 1
ATOM 1079 C CA . ARG A 1 136 ? 3.562 20.25 12.195 1 98.94 136 ARG A CA 1
ATOM 1080 C C . ARG A 1 136 ? 3.652 20.922 10.82 1 98.94 136 ARG A C 1
ATOM 1082 O O . ARG A 1 136 ? 2.721 21.594 10.391 1 98.94 136 ARG A O 1
ATOM 1089 N N . ILE A 1 137 ? 4.742 20.703 10.125 1 98.94 137 ILE A N 1
ATOM 1090 C CA . ILE A 1 137 ? 4.926 21.234 8.781 1 98.94 137 ILE A CA 1
ATOM 1091 C C . ILE A 1 137 ? 3.92 20.594 7.824 1 98.94 137 ILE A C 1
ATOM 1093 O O . ILE A 1 137 ? 3.246 21.281 7.062 1 98.94 137 ILE A O 1
ATOM 1097 N N . ILE A 1 138 ? 3.77 19.281 7.898 1 98.88 138 ILE A N 1
ATOM 1098 C CA . ILE A 1 138 ? 2.891 18.531 7.016 1 98.88 138 ILE A CA 1
ATOM 1099 C C . ILE A 1 138 ? 1.442 18.953 7.234 1 98.88 138 ILE A C 1
ATOM 1101 O O . ILE A 1 138 ? 0.671 19.078 6.281 1 98.88 138 ILE A O 1
ATOM 1105 N N . ALA A 1 139 ? 1.073 19.234 8.477 1 98.81 139 ALA A N 1
ATOM 1106 C CA . ALA A 1 139 ? -0.294 19.641 8.797 1 98.81 139 ALA A CA 1
ATOM 1107 C C . ALA A 1 139 ? -0.688 20.891 8.016 1 98.81 139 ALA A C 1
ATOM 1109 O O . ALA A 1 139 ? -1.794 20.969 7.477 1 98.81 139 ALA A O 1
ATOM 1110 N N . VAL A 1 140 ? 0.216 21.797 7.914 1 98.81 140 VAL A N 1
ATOM 1111 C CA . VAL A 1 140 ? -0.041 23.047 7.207 1 98.81 140 VAL A CA 1
ATOM 1112 C C . VAL A 1 140 ? -0.166 22.781 5.707 1 98.81 140 VAL A C 1
ATOM 1114 O O . VAL A 1 140 ? -1.139 23.188 5.074 1 98.81 140 VAL A O 1
ATOM 1117 N N . CYS A 1 141 ? 0.764 22.031 5.141 1 98.62 141 CYS A N 1
ATOM 1118 C CA . CYS A 1 141 ? 0.801 21.766 3.707 1 98.62 141 CYS A CA 1
ATOM 1119 C C . CYS A 1 141 ? -0.382 20.906 3.279 1 98.62 141 CYS A C 1
ATOM 1121 O O . CYS A 1 141 ? -0.959 21.125 2.211 1 98.62 141 CYS A O 1
ATOM 1123 N N . ASP A 1 142 ? -0.716 19.969 4.113 1 98 142 ASP A N 1
ATOM 1124 C CA . ASP A 1 142 ? -1.871 19.109 3.863 1 98 142 ASP A CA 1
ATOM 1125 C C . ASP A 1 142 ? -3.156 19.938 3.777 1 98 142 ASP A C 1
ATOM 1127 O O . ASP A 1 142 ? -3.961 19.734 2.863 1 98 142 ASP A O 1
ATOM 1131 N N . SER A 1 143 ? -3.305 20.828 4.688 1 97.25 143 SER A N 1
ATOM 1132 C CA . SER A 1 143 ? -4.484 21.688 4.723 1 97.25 143 SER A CA 1
ATOM 1133 C C . SER A 1 143 ? -4.539 22.594 3.502 1 97.25 143 SER A C 1
ATOM 1135 O O . SER A 1 143 ? -5.609 22.797 2.928 1 97.25 143 SER A O 1
ATOM 1137 N N . ILE A 1 144 ? -3.391 23.141 3.141 1 97.56 144 ILE A N 1
ATOM 1138 C CA . ILE A 1 144 ? -3.34 24.016 1.978 1 97.56 144 ILE A CA 1
ATOM 1139 C C . ILE A 1 144 ? -3.797 23.25 0.736 1 97.56 144 ILE A C 1
ATOM 1141 O O . ILE A 1 144 ? -4.652 23.734 -0.014 1 97.56 144 ILE A O 1
ATOM 1145 N N . ASP A 1 145 ? -3.234 22.062 0.531 1 95.56 145 ASP A N 1
ATOM 1146 C CA . ASP A 1 145 ? -3.613 21.297 -0.649 1 95.56 145 ASP A CA 1
ATOM 1147 C C . ASP A 1 145 ? -5.094 20.922 -0.615 1 95.56 145 ASP A C 1
ATOM 1149 O O . ASP A 1 145 ? -5.758 20.906 -1.654 1 95.56 145 ASP A O 1
ATOM 1153 N N . ALA A 1 146 ? -5.578 20.594 0.611 1 91.81 146 ALA A N 1
ATOM 1154 C CA . ALA A 1 146 ? -6.996 20.266 0.751 1 91.81 146 ALA A CA 1
ATOM 1155 C C . ALA A 1 146 ? -7.867 21.453 0.347 1 91.81 146 ALA A C 1
ATOM 1157 O O . ALA A 1 146 ? -8.914 21.281 -0.285 1 91.81 146 ALA A O 1
ATOM 1158 N N . MET A 1 147 ? -7.445 22.594 0.654 1 93.44 147 MET A N 1
ATOM 1159 C CA . MET A 1 147 ? -8.219 23.797 0.359 1 93.44 147 MET A CA 1
ATOM 1160 C C . MET A 1 147 ? -8.078 24.188 -1.106 1 93.44 147 MET A C 1
ATOM 1162 O O . MET A 1 147 ? -9.008 24.75 -1.7 1 93.44 147 MET A O 1
ATOM 1166 N N . LYS A 1 148 ? -6.984 23.812 -1.693 1 92.19 148 LYS A N 1
ATOM 1167 C CA . LYS A 1 148 ? -6.676 24.297 -3.035 1 92.19 148 LYS A CA 1
ATOM 1168 C C . LYS A 1 148 ? -6.996 23.25 -4.09 1 92.19 148 LYS A C 1
ATOM 1170 O O . LYS A 1 148 ? -6.867 23.5 -5.289 1 92.19 148 LYS A O 1
ATOM 1175 N N . SER A 1 149 ? -7.348 22.078 -3.75 1 85.75 149 SER A N 1
ATOM 1176 C CA . SER A 1 149 ? -7.617 21 -4.699 1 85.75 149 SER A CA 1
ATOM 1177 C C . SER A 1 149 ? -9.117 20.75 -4.824 1 85.75 149 SER A C 1
ATOM 1179 O O . SER A 1 149 ? -9.875 20.969 -3.879 1 85.75 149 SER A O 1
ATOM 1181 N N . GLU A 1 150 ? -9.43 20.375 -6.051 1 76.31 150 GLU A N 1
ATOM 1182 C CA . GLU A 1 150 ? -10.828 20.078 -6.34 1 76.31 150 GLU A CA 1
ATOM 1183 C C . GLU A 1 150 ? -11.281 18.797 -5.648 1 76.31 150 GLU A C 1
ATOM 1185 O O . GLU A 1 150 ? -10.586 17.781 -5.707 1 76.31 150 GLU A O 1
ATOM 1190 N N . ARG A 1 151 ? -12.367 18.984 -4.91 1 68.75 151 ARG A N 1
ATOM 1191 C CA . ARG A 1 151 ? -13.07 17.844 -4.332 1 68.75 151 ARG A CA 1
ATOM 1192 C C . ARG A 1 151 ? -14.555 17.859 -4.699 1 68.75 151 ARG A C 1
ATOM 1194 O O . ARG A 1 151 ? -15.102 18.922 -5.02 1 68.75 151 ARG A O 1
ATOM 1201 N N . PRO A 1 152 ? -15.156 16.734 -4.957 1 63.19 152 PRO A N 1
ATOM 1202 C CA . PRO A 1 152 ? -16.531 16.688 -5.461 1 63.19 152 PRO A CA 1
ATOM 1203 C C . PRO A 1 152 ? -17.438 17.719 -4.793 1 63.19 152 PRO A C 1
ATOM 1205 O O . PRO A 1 152 ? -18.312 18.297 -5.453 1 63.19 152 PRO A O 1
ATOM 1208 N N . TYR A 1 153 ? -17.281 18 -3.605 1 59.84 153 TYR A N 1
ATOM 1209 C CA . TYR A 1 153 ? -18.281 18.859 -2.975 1 59.84 153 TYR A CA 1
ATOM 1210 C C . TYR A 1 153 ? -17.641 20.109 -2.385 1 59.84 153 TYR A C 1
ATOM 1212 O O . TYR A 1 153 ? -18.281 20.859 -1.651 1 59.84 153 TYR A O 1
ATOM 1220 N N . LYS A 1 154 ? -16.5 20.297 -2.689 1 68.38 154 LYS A N 1
ATOM 1221 C CA . LYS A 1 154 ? -15.859 21.469 -2.072 1 68.38 154 LYS A CA 1
ATOM 1222 C C . LYS A 1 154 ? -15.266 22.391 -3.125 1 68.38 154 LYS A C 1
ATOM 1224 O O . LYS A 1 154 ? -14.586 21.938 -4.051 1 68.38 154 LYS A O 1
ATOM 1229 N N . SER A 1 155 ? -15.711 23.547 -3.059 1 75.94 155 SER A N 1
ATOM 1230 C CA . SER A 1 155 ? -15.133 24.547 -3.955 1 75.94 155 SER A CA 1
ATOM 1231 C C . SER A 1 155 ? -13.688 24.844 -3.59 1 75.94 155 SER A C 1
ATOM 1233 O O . SER A 1 155 ? -13.312 24.812 -2.414 1 75.94 155 SER A O 1
ATOM 1235 N N . ILE A 1 156 ? -12.891 25.078 -4.582 1 85.69 156 ILE A N 1
ATOM 1236 C CA . ILE A 1 156 ? -11.5 25.453 -4.426 1 85.69 156 ILE A CA 1
ATOM 1237 C C . ILE A 1 156 ? -11.414 26.859 -3.824 1 85.69 156 ILE A C 1
ATOM 1239 O O . ILE A 1 156 ? -12.164 27.75 -4.219 1 85.69 156 ILE A O 1
ATOM 1243 N N . MET A 1 157 ? -10.609 27 -2.793 1 90.81 157 MET A N 1
ATOM 1244 C CA . MET A 1 157 ? -10.383 28.312 -2.195 1 90.81 157 MET A CA 1
ATOM 1245 C C . MET A 1 157 ? -9.281 29.062 -2.936 1 90.81 157 MET A C 1
ATOM 1247 O O . MET A 1 157 ? -8.32 28.453 -3.412 1 90.81 157 MET A O 1
ATOM 1251 N N . ASN A 1 158 ? -9.461 30.297 -3.064 1 91.62 158 ASN A N 1
ATOM 1252 C CA . ASN A 1 158 ? -8.375 31.094 -3.635 1 91.62 158 ASN A CA 1
ATOM 1253 C C . ASN A 1 158 ? -7.266 31.328 -2.615 1 91.62 158 ASN A C 1
ATOM 1255 O O . ASN A 1 158 ? -7.391 30.938 -1.452 1 91.62 158 ASN A O 1
ATOM 1259 N N . ASP A 1 159 ? -6.199 32 -3.059 1 95.12 159 ASP A N 1
ATOM 1260 C CA . ASP A 1 159 ? -5.016 32.156 -2.221 1 95.12 159 ASP A CA 1
ATOM 1261 C C . ASP A 1 159 ? -5.336 32.969 -0.958 1 95.12 159 ASP A C 1
ATOM 1263 O O . ASP A 1 159 ? -4.938 32.594 0.143 1 95.12 159 ASP A O 1
ATOM 1267 N N . GLU A 1 160 ? -6.078 34.031 -1.164 1 96.44 160 GLU A N 1
ATOM 1268 C CA . GLU A 1 160 ? -6.371 34.906 -0.031 1 96.44 160 GLU A CA 1
ATOM 1269 C C . GLU A 1 160 ? -7.246 34.188 0.999 1 96.44 160 GLU A C 1
ATOM 1271 O O . GLU A 1 160 ? -7.035 34.344 2.205 1 96.44 160 GLU A O 1
ATOM 1276 N N . GLU A 1 161 ? -8.164 33.469 0.546 1 95.88 161 GLU A N 1
ATOM 1277 C CA . GLU A 1 161 ? -9.016 32.688 1.438 1 95.88 161 GLU A CA 1
ATOM 1278 C C . GLU A 1 161 ? -8.211 31.641 2.201 1 95.88 161 GLU A C 1
ATOM 1280 O O . GLU A 1 161 ? -8.414 31.453 3.4 1 95.88 161 GLU A O 1
ATOM 1285 N N . CYS A 1 162 ? -7.344 31.016 1.535 1 97 162 CYS A N 1
ATOM 1286 C CA . CYS A 1 162 ? -6.488 30 2.145 1 97 162 CYS A CA 1
ATOM 1287 C C . CYS A 1 162 ? -5.586 30.609 3.209 1 97 162 CYS A C 1
ATOM 1289 O O . CYS A 1 162 ? -5.477 30.078 4.316 1 97 162 CYS A O 1
ATOM 1291 N N . LYS A 1 163 ? -4.988 31.734 2.877 1 98.19 163 LYS A N 1
ATOM 1292 C CA . LYS A 1 163 ? -4.121 32.438 3.818 1 98.19 163 LYS A CA 1
ATOM 1293 C C . LYS A 1 163 ? -4.891 32.844 5.07 1 98.19 163 LYS A C 1
ATOM 1295 O O . LYS A 1 163 ? -4.371 32.75 6.184 1 98.19 163 LYS A O 1
ATOM 1300 N N . ASN A 1 164 ? -6.086 33.312 4.793 1 98.19 164 ASN A N 1
ATOM 1301 C CA . ASN A 1 164 ? -6.926 33.719 5.91 1 98.19 164 ASN A CA 1
ATOM 1302 C C . ASN A 1 164 ? -7.254 32.531 6.828 1 98.19 164 ASN A C 1
ATOM 1304 O O . ASN A 1 164 ? -7.262 32.688 8.055 1 98.19 164 ASN A O 1
ATOM 1308 N N . GLU A 1 165 ? -7.562 31.438 6.238 1 97.5 165 GLU A N 1
ATOM 1309 C CA . GLU A 1 165 ? -7.852 30.25 7.023 1 97.5 165 GLU A CA 1
ATOM 1310 C C . GLU A 1 165 ? -6.641 29.828 7.855 1 97.5 165 GLU A C 1
ATOM 1312 O O . GLU A 1 165 ? -6.785 29.453 9.023 1 97.5 165 GLU A O 1
ATOM 1317 N N . LEU A 1 166 ? -5.457 29.875 7.281 1 98.44 166 LEU A N 1
ATOM 1318 C CA . LEU A 1 166 ? -4.234 29.516 8 1 98.44 166 LEU A CA 1
ATOM 1319 C C . LEU A 1 166 ? -4.012 30.469 9.172 1 98.44 166 LEU A C 1
ATOM 1321 O O . LEU A 1 166 ? -3.678 30.031 10.273 1 98.44 166 LEU A O 1
ATOM 1325 N N . THR A 1 167 ? -4.242 31.734 8.906 1 98.5 167 THR A N 1
ATOM 1326 C CA . THR A 1 167 ? -4.039 32.75 9.93 1 98.5 167 THR A CA 1
ATOM 1327 C C . THR A 1 167 ? -5.031 32.562 11.078 1 98.5 167 THR A C 1
ATOM 1329 O O . THR A 1 167 ? -4.656 32.625 12.25 1 98.5 167 THR A O 1
ATOM 1332 N N . LYS A 1 168 ? -6.258 32.312 10.719 1 98.31 168 LYS A N 1
ATOM 1333 C CA . LYS A 1 168 ? -7.324 32.125 11.695 1 98.31 168 LYS A CA 1
ATOM 1334 C C . LYS A 1 168 ? -7.039 30.938 12.609 1 98.31 168 LYS A C 1
ATOM 1336 O O . LYS A 1 168 ? -7.398 30.953 13.789 1 98.31 168 LYS A O 1
ATOM 1341 N N . ASN A 1 169 ? -6.383 29.922 12.07 1 98.44 169 ASN A N 1
ATOM 1342 C CA . ASN A 1 169 ? -6.176 28.688 12.812 1 98.44 169 ASN A CA 1
ATOM 1343 C C . ASN A 1 169 ? -4.746 28.578 13.336 1 98.44 169 ASN A C 1
ATOM 1345 O O . ASN A 1 169 ? -4.34 27.531 13.828 1 98.44 169 ASN A O 1
ATOM 1349 N N . SER A 1 170 ? -3.994 29.703 13.164 1 98.38 170 SER A N 1
ATOM 1350 C CA . SER A 1 170 ? -2.656 29.781 13.742 1 98.38 170 SER A CA 1
ATOM 1351 C C . SER A 1 170 ? -2.695 29.625 15.258 1 98.38 170 SER A C 1
ATOM 1353 O O . SER A 1 170 ? -3.562 30.203 15.922 1 98.38 170 SER A O 1
ATOM 1355 N N . SER A 1 171 ? -1.854 28.781 15.852 1 98.25 171 SER A N 1
ATOM 1356 C CA . SER A 1 171 ? -1.729 28.484 17.266 1 98.25 171 SER A CA 1
ATOM 1357 C C . SER A 1 171 ? -2.873 27.609 17.766 1 98.25 171 SER A C 1
ATOM 1359 O O . SER A 1 171 ? -2.947 27.266 18.953 1 98.25 171 SER A O 1
ATOM 1361 N N . ILE A 1 172 ? -3.783 27.328 16.891 1 98.38 172 ILE A N 1
ATOM 1362 C CA . ILE A 1 172 ? -4.836 26.359 17.188 1 98.38 172 ILE A CA 1
ATOM 1363 C C . ILE A 1 172 ? -4.531 25.031 16.5 1 98.38 172 ILE A C 1
ATOM 1365 O O . ILE A 1 172 ? -4.09 24.078 17.141 1 98.38 172 ILE A O 1
ATOM 1369 N N . MET A 1 173 ? -4.559 25.078 15.172 1 98.44 173 MET A N 1
ATOM 1370 C CA . MET A 1 173 ? -4.254 23.875 14.398 1 98.44 173 MET A CA 1
ATOM 1371 C C . MET A 1 173 ? -2.773 23.828 14.031 1 98.44 173 MET A C 1
ATOM 1373 O O . MET A 1 173 ? -2.174 22.75 13.992 1 98.44 173 MET A O 1
ATOM 1377 N N . TYR A 1 174 ? -2.209 25.016 13.867 1 98.81 174 TYR A N 1
ATOM 1378 C CA . TYR A 1 174 ? -0.906 25.062 13.219 1 98.81 174 TYR A CA 1
ATOM 1379 C C . TYR A 1 174 ? 0.119 25.766 14.094 1 98.81 174 TYR A C 1
ATOM 1381 O O . TYR A 1 174 ? -0.224 26.688 14.852 1 98.81 174 TYR A O 1
ATOM 1389 N N . ASP A 1 175 ? 1.364 25.406 14.016 1 98.75 175 ASP A N 1
ATOM 1390 C CA . ASP A 1 175 ? 2.502 26.125 14.57 1 98.75 175 ASP A CA 1
ATOM 1391 C C . ASP A 1 175 ? 2.592 27.531 13.992 1 98.75 175 ASP A C 1
ATOM 1393 O O . ASP A 1 175 ? 2.715 27.703 12.781 1 98.75 175 ASP A O 1
ATOM 1397 N N . PRO A 1 176 ? 2.471 28.531 14.852 1 98.69 176 PRO A N 1
ATOM 1398 C CA . PRO A 1 176 ? 2.42 29.906 14.336 1 98.69 176 PRO A CA 1
ATOM 1399 C C . PRO A 1 176 ? 3.668 30.281 13.539 1 98.69 176 PRO A C 1
ATOM 1401 O O . PRO A 1 176 ? 3.588 31.062 12.594 1 98.69 176 PRO A O 1
ATOM 1404 N N . ASP A 1 177 ? 4.848 29.781 13.898 1 98.62 177 ASP A N 1
ATOM 1405 C CA . ASP A 1 177 ? 6.074 30.078 13.164 1 98.62 177 ASP A CA 1
ATOM 1406 C C . ASP A 1 177 ? 6.031 29.469 11.758 1 98.62 177 ASP A C 1
ATOM 1408 O O . ASP A 1 177 ? 6.547 30.062 10.812 1 98.62 177 ASP A O 1
ATOM 1412 N N . ILE A 1 178 ? 5.461 28.359 11.617 1 98.81 178 ILE A N 1
ATOM 1413 C CA . ILE A 1 178 ? 5.352 27.688 10.328 1 98.81 178 ILE A CA 1
ATOM 1414 C C . ILE A 1 178 ? 4.348 28.422 9.445 1 98.81 178 ILE A C 1
ATOM 1416 O O . ILE A 1 178 ? 4.586 28.609 8.25 1 98.81 178 ILE A O 1
ATOM 1420 N N . VAL A 1 179 ? 3.229 28.844 10.062 1 98.81 179 VAL A N 1
ATOM 1421 C CA . VAL A 1 179 ? 2.232 29.609 9.336 1 98.81 179 VAL A CA 1
ATOM 1422 C C . VAL A 1 179 ? 2.869 30.891 8.781 1 98.81 179 VAL A C 1
ATOM 1424 O O . VAL A 1 179 ? 2.688 31.219 7.613 1 98.81 179 VAL A O 1
ATOM 1427 N N . LYS A 1 180 ? 3.627 31.578 9.625 1 98.69 180 LYS A N 1
ATOM 1428 C CA . LYS A 1 180 ? 4.312 32.781 9.203 1 98.69 180 LYS A CA 1
ATOM 1429 C C . LYS A 1 180 ? 5.238 32.531 8.016 1 98.69 180 LYS A C 1
ATOM 1431 O O . LYS A 1 180 ? 5.258 33.281 7.051 1 98.69 180 LYS A O 1
ATOM 1436 N N . ALA A 1 181 ? 5.996 31.453 8.102 1 98.69 181 ALA A N 1
ATOM 1437 C CA . ALA A 1 181 ? 6.957 31.109 7.059 1 98.69 181 ALA A CA 1
ATOM 1438 C C . ALA A 1 181 ? 6.254 30.859 5.727 1 98.69 181 ALA A C 1
ATOM 1440 O O . ALA A 1 181 ? 6.723 31.297 4.676 1 98.69 181 ALA A O 1
ATOM 1441 N N . VAL A 1 182 ? 5.164 30.125 5.742 1 98.56 182 VAL A N 1
ATOM 1442 C CA . VAL A 1 182 ? 4.484 29.797 4.492 1 98.56 182 VAL A CA 1
ATOM 1443 C C . VAL A 1 182 ? 3.832 31.047 3.916 1 98.56 182 VAL A C 1
ATOM 1445 O O . VAL A 1 182 ? 3.836 31.266 2.701 1 98.56 182 VAL A O 1
ATOM 1448 N N . LEU A 1 183 ? 3.283 31.953 4.797 1 98.5 183 LEU A N 1
ATOM 1449 C CA . LEU A 1 183 ? 2.633 33.188 4.332 1 98.5 183 LEU A CA 1
ATOM 1450 C C . LEU A 1 183 ? 3.639 34.094 3.664 1 98.5 183 LEU A C 1
ATOM 1452 O O . LEU A 1 183 ? 3.334 34.719 2.645 1 98.5 183 LEU A O 1
ATOM 1456 N N . ILE A 1 184 ? 4.828 34.156 4.219 1 98.25 184 ILE A N 1
ATOM 1457 C CA . ILE A 1 184 ? 5.879 35.031 3.707 1 98.25 184 ILE A CA 1
ATOM 1458 C C . ILE A 1 184 ? 6.367 34.531 2.355 1 98.25 184 ILE A C 1
ATOM 1460 O O . ILE A 1 184 ? 6.699 35.312 1.465 1 98.25 184 ILE A O 1
ATOM 1464 N N . ASN A 1 185 ? 6.387 33.219 2.188 1 98.44 185 ASN A N 1
ATOM 1465 C CA . ASN A 1 185 ? 6.969 32.625 0.994 1 98.44 185 ASN A CA 1
ATOM 1466 C C . ASN A 1 185 ? 5.914 31.891 0.158 1 98.44 185 ASN A C 1
ATOM 1468 O O . ASN A 1 185 ? 6.199 30.859 -0.447 1 98.44 185 ASN A O 1
ATOM 1472 N N . TRP A 1 186 ? 4.723 32.375 0.129 1 98.19 186 TRP A N 1
ATOM 1473 C CA . TRP A 1 186 ? 3.535 31.734 -0.429 1 98.19 186 TRP A CA 1
ATOM 1474 C C . TRP A 1 186 ? 3.748 31.391 -1.898 1 98.19 186 TRP A C 1
ATOM 1476 O O . TRP A 1 186 ? 3.482 30.25 -2.32 1 98.19 186 TRP A O 1
ATOM 1486 N N . ASP A 1 187 ? 4.254 32.281 -2.676 1 96.81 187 ASP A N 1
ATOM 1487 C CA . ASP A 1 187 ? 4.34 32.094 -4.121 1 96.81 187 ASP A CA 1
ATOM 1488 C C . ASP A 1 187 ? 5.273 30.922 -4.461 1 96.81 187 ASP A C 1
ATOM 1490 O O . ASP A 1 187 ? 4.93 30.062 -5.27 1 96.81 187 ASP A O 1
ATOM 1494 N N . ASP A 1 188 ? 6.348 30.875 -3.803 1 96.94 188 ASP A N 1
ATOM 1495 C CA . ASP A 1 188 ? 7.332 29.828 -4.086 1 96.94 188 ASP A CA 1
ATOM 1496 C C . ASP A 1 188 ? 6.844 28.469 -3.596 1 96.94 188 ASP A C 1
ATOM 1498 O O . ASP A 1 188 ? 7.086 27.438 -4.242 1 96.94 188 ASP A O 1
ATOM 1502 N N . ILE A 1 189 ? 6.176 28.469 -2.5 1 97.5 189 ILE A N 1
ATOM 1503 C CA . ILE A 1 189 ? 5.789 27.219 -1.858 1 97.5 189 ILE A CA 1
ATOM 1504 C C . ILE A 1 189 ? 4.484 26.703 -2.463 1 97.5 189 ILE A C 1
ATOM 1506 O O . ILE A 1 189 ? 4.375 25.531 -2.828 1 97.5 189 ILE A O 1
ATOM 1510 N N . VAL A 1 190 ? 3.488 27.578 -2.605 1 96.88 190 VAL A N 1
ATOM 1511 C CA . VAL A 1 190 ? 2.131 27.156 -2.92 1 96.88 190 VAL A CA 1
ATOM 1512 C C . VAL A 1 190 ? 1.829 27.422 -4.391 1 96.88 190 VAL A C 1
ATOM 1514 O O . VAL A 1 190 ? 1.552 26.5 -5.16 1 96.88 190 VAL A O 1
ATOM 1517 N N . THR A 1 191 ? 2.012 28.656 -4.848 1 93.62 191 THR A N 1
ATOM 1518 C CA . THR A 1 191 ? 1.621 29.047 -6.199 1 93.62 191 THR A CA 1
ATOM 1519 C C . THR A 1 191 ? 2.365 28.219 -7.238 1 93.62 191 THR A C 1
ATOM 1521 O O . THR A 1 191 ? 1.759 27.703 -8.18 1 93.62 191 THR A O 1
ATOM 1524 N N . ASN A 1 192 ? 3.635 28.016 -7.051 1 90.62 192 ASN A N 1
ATOM 1525 C CA . ASN A 1 192 ? 4.465 27.297 -8.016 1 90.62 192 ASN A CA 1
ATOM 1526 C C . ASN A 1 192 ? 4.121 25.812 -8.047 1 90.62 192 ASN A C 1
ATOM 1528 O O . ASN A 1 192 ? 4.289 25.156 -9.078 1 90.62 192 ASN A O 1
ATOM 1532 N N . THR A 1 193 ? 3.697 25.25 -6.945 1 89.94 193 THR A N 1
ATOM 1533 C CA . THR A 1 193 ? 3.324 23.844 -6.875 1 89.94 193 THR A CA 1
ATOM 1534 C C . THR A 1 193 ? 2.115 23.562 -7.762 1 89.94 193 THR A C 1
ATOM 1536 O O . THR A 1 193 ? 2.07 22.547 -8.453 1 89.94 193 THR A O 1
ATOM 1539 N N . TYR A 1 194 ? 1.195 24.391 -7.852 1 85.94 194 TYR A N 1
ATOM 1540 C CA . TYR A 1 194 ? -0.036 24.172 -8.602 1 85.94 194 TYR A CA 1
ATOM 1541 C C . TYR A 1 194 ? 0.111 24.625 -10.047 1 85.94 194 TYR A C 1
ATOM 1543 O O . TYR A 1 194 ? -0.632 24.172 -10.922 1 85.94 194 TYR A O 1
ATOM 1551 N N . LYS A 1 195 ? 1.032 25.531 -10.32 1 78.62 195 LYS A N 1
ATOM 1552 C CA . LYS A 1 195 ? 1.336 25.875 -11.703 1 78.62 195 LYS A CA 1
ATOM 1553 C C . LYS A 1 195 ? 2.016 24.719 -12.43 1 78.62 195 LYS A C 1
ATOM 1555 O O . LYS A 1 195 ? 1.716 24.453 -13.594 1 78.62 195 LYS A O 1
ATOM 1560 N N . ASN A 1 196 ? 2.893 24.094 -11.734 1 68.31 196 ASN A N 1
ATOM 1561 C CA . ASN A 1 196 ? 3.635 22.969 -12.305 1 68.31 196 ASN A CA 1
ATOM 1562 C C . ASN A 1 196 ? 2.74 21.75 -12.508 1 68.31 196 ASN A C 1
ATOM 1564 O O . ASN A 1 196 ? 2.963 20.953 -13.43 1 68.31 196 ASN A O 1
ATOM 1568 N N . PHE A 1 197 ? 1.809 21.547 -11.703 1 64.56 197 PHE A N 1
ATOM 1569 C CA . PHE A 1 197 ? 0.915 20.391 -11.812 1 64.56 197 PHE A CA 1
ATOM 1570 C C . PHE A 1 197 ? -0.079 20.578 -12.945 1 64.56 197 PHE A C 1
ATOM 1572 O O . PHE A 1 197 ? -0.411 19.625 -13.656 1 64.56 197 PHE A O 1
ATOM 1579 N N . ASN A 1 198 ? -0.636 21.688 -13.07 1 57.28 198 ASN A N 1
ATOM 1580 C CA . ASN A 1 198 ? -1.531 21.969 -14.188 1 57.28 198 ASN A CA 1
ATOM 1581 C C . ASN A 1 198 ? -0.805 21.859 -15.523 1 57.28 198 ASN A C 1
ATOM 1583 O O . ASN A 1 198 ? -1.405 21.5 -16.531 1 57.28 198 ASN A O 1
ATOM 1587 N N . CYS A 1 199 ? 0.476 22.234 -15.438 1 42.47 199 CYS A N 1
ATOM 1588 C CA . CYS A 1 199 ? 1.236 22.094 -16.672 1 42.47 199 CYS A CA 1
ATOM 1589 C C . CYS A 1 199 ? 1.536 20.625 -16.969 1 42.47 199 CYS A C 1
ATOM 1591 O O . CYS A 1 199 ? 1.559 20.219 -18.141 1 42.47 199 CYS A O 1
ATOM 1593 N N . LYS A 1 200 ? 1.772 19.922 -16 1 44.34 200 LYS A N 1
ATOM 1594 C CA . LYS A 1 200 ? 2.078 18.516 -16.266 1 44.34 200 LYS A CA 1
ATOM 1595 C C . LYS A 1 200 ? 0.834 17.75 -16.719 1 44.34 200 LYS A C 1
ATOM 1597 O O . LYS A 1 200 ? 0.928 16.844 -17.531 1 44.34 200 LYS A O 1
ATOM 1602 N N . SER A 1 201 ? -0.326 17.969 -16.281 1 46.94 201 SER A N 1
ATOM 1603 C CA . SER A 1 201 ? -1.569 17.359 -16.75 1 46.94 201 SER A CA 1
ATOM 1604 C C . SER A 1 201 ? -1.903 17.812 -18.172 1 46.94 201 SER A C 1
ATOM 1606 O O . SER A 1 201 ? -2.465 17.047 -18.969 1 46.94 201 SER A O 1
ATOM 1608 N N . SER A 1 202 ? -1.656 19 -18.5 1 40.81 202 SER A N 1
ATOM 1609 C CA . SER A 1 202 ? -1.884 19.484 -19.859 1 40.81 202 SER A CA 1
ATOM 1610 C C . SER A 1 202 ? -0.962 18.781 -20.859 1 40.81 202 SER A C 1
ATOM 1612 O O . SER A 1 202 ? -1.348 18.547 -22 1 40.81 202 SER A O 1
ATOM 1614 N N . ASP A 1 203 ? 0.12 18.547 -20.516 1 36.03 203 ASP A N 1
ATOM 1615 C CA . ASP A 1 203 ? 1.04 17.922 -21.453 1 36.03 203 ASP A CA 1
ATOM 1616 C C . ASP A 1 203 ? 0.675 16.453 -21.688 1 36.03 203 ASP A C 1
ATOM 1618 O O . ASP A 1 203 ? 0.954 15.906 -22.75 1 36.03 203 ASP A O 1
ATOM 1622 N N . LEU A 1 204 ? 0.15 15.836 -20.75 1 35.25 204 LEU A N 1
ATOM 1623 C CA . LEU A 1 204 ? -0.292 14.469 -21 1 35.25 204 LEU A CA 1
ATOM 1624 C C . LEU A 1 204 ? -1.506 14.453 -21.922 1 35.25 204 LEU A C 1
ATOM 1626 O O . LEU A 1 204 ? -1.776 13.445 -22.578 1 35.25 204 LEU A O 1
ATOM 1630 N N . LEU A 1 205 ? -2.344 15.43 -21.891 1 33.41 205 LEU A N 1
ATOM 1631 C CA . LEU A 1 205 ? -3.457 15.484 -22.828 1 33.41 205 LEU A CA 1
ATOM 1632 C C . LEU A 1 205 ? -2.961 15.766 -24.25 1 33.41 205 LEU A C 1
ATOM 1634 O O . LEU A 1 205 ? -3.707 15.594 -25.219 1 33.41 205 LEU A O 1
ATOM 1638 N N . ASN A 1 206 ? -1.938 16.406 -24.312 1 29.83 206 ASN A N 1
ATOM 1639 C CA . ASN A 1 206 ? -1.589 16.688 -25.703 1 29.83 206 ASN A CA 1
ATOM 1640 C C . ASN A 1 206 ? -0.961 15.477 -26.375 1 29.83 206 ASN A C 1
ATOM 1642 O O . ASN A 1 206 ? -0.359 15.594 -27.438 1 29.83 206 ASN A O 1
ATOM 1646 N N . ILE A 1 207 ? -0.697 14.453 -25.75 1 27.64 207 ILE A N 1
ATOM 1647 C CA . ILE A 1 207 ? -0.196 13.344 -26.547 1 27.64 207 ILE A CA 1
ATOM 1648 C C . ILE A 1 207 ? -1.359 12.664 -27.266 1 27.64 207 ILE A C 1
ATOM 1650 O O . ILE A 1 207 ? -1.78 11.57 -26.875 1 27.64 207 ILE A O 1
ATOM 1654 N N . SER A 1 208 ? -2.471 13.266 -27.609 1 22.55 208 SER A N 1
ATOM 1655 C CA . SER A 1 208 ? -3.205 12.695 -28.734 1 22.55 208 SER A CA 1
ATOM 1656 C C . SER A 1 208 ? -2.41 12.82 -30.031 1 22.55 208 SER A C 1
ATOM 1658 O O . SER A 1 208 ? -1.735 13.828 -30.25 1 22.55 208 SER A O 1
ATOM 1660 N N . MET B 1 1 ? 25.062 -5.875 0.624 1 32.94 1 MET B N 1
ATOM 1661 C CA . MET B 1 1 ? 24.562 -6.344 1.914 1 32.94 1 MET B CA 1
ATOM 1662 C C . MET B 1 1 ? 23.562 -5.352 2.502 1 32.94 1 MET B C 1
ATOM 1664 O O . MET B 1 1 ? 22.5 -5.746 2.969 1 32.94 1 MET B O 1
ATOM 1668 N N . LEU B 1 2 ? 24.047 -4.078 2.717 1 39.84 2 LEU B N 1
ATOM 1669 C CA . LEU B 1 2 ? 23.344 -2.965 3.355 1 39.84 2 LEU B CA 1
ATOM 1670 C C . LEU B 1 2 ? 22.078 -2.6 2.588 1 39.84 2 LEU B C 1
ATOM 1672 O O . LEU B 1 2 ? 21.062 -2.277 3.191 1 39.84 2 LEU B O 1
ATOM 1676 N N . GLN B 1 3 ? 22.297 -2.586 1.169 1 46.25 3 GLN B N 1
ATOM 1677 C CA . GLN B 1 3 ? 21.266 -2.389 0.155 1 46.25 3 GLN B CA 1
ATOM 1678 C C . GLN B 1 3 ? 20.125 -3.379 0.336 1 46.25 3 GLN B C 1
ATOM 1680 O O . GLN B 1 3 ? 18.953 -3.021 0.162 1 46.25 3 GLN B O 1
ATOM 1685 N N . ASN B 1 4 ? 20.531 -4.566 0.923 1 54.41 4 ASN B N 1
ATOM 1686 C CA . ASN B 1 4 ? 19.656 -5.727 0.976 1 54.41 4 ASN B CA 1
ATOM 1687 C C . ASN B 1 4 ? 18.641 -5.613 2.121 1 54.41 4 ASN B C 1
ATOM 1689 O O . ASN B 1 4 ? 17.469 -5.965 1.961 1 54.41 4 ASN B O 1
ATOM 1693 N N . GLU B 1 5 ? 19.203 -5.02 3.295 1 54.81 5 GLU B N 1
ATOM 1694 C CA . GLU B 1 5 ? 18.328 -4.984 4.469 1 54.81 5 GLU B CA 1
ATOM 1695 C C . GLU B 1 5 ? 17.219 -3.961 4.293 1 54.81 5 GLU B C 1
ATOM 1697 O O . GLU B 1 5 ? 16.062 -4.223 4.648 1 54.81 5 GLU B O 1
ATOM 1702 N N . PHE B 1 6 ? 17.594 -2.887 3.703 1 59.84 6 PHE B N 1
ATOM 1703 C CA . PHE B 1 6 ? 16.625 -1.818 3.52 1 59.84 6 PHE B CA 1
ATOM 1704 C C . PHE B 1 6 ? 15.547 -2.236 2.527 1 59.84 6 PHE B C 1
ATOM 1706 O O . PHE B 1 6 ? 14.367 -1.934 2.721 1 59.84 6 PHE B O 1
ATOM 1713 N N . TYR B 1 7 ? 16.016 -3.094 1.667 1 65.31 7 TYR B N 1
ATOM 1714 C CA . TYR B 1 7 ? 15.102 -3.613 0.661 1 65.31 7 TYR B CA 1
ATOM 1715 C C . TYR B 1 7 ? 14.016 -4.473 1.304 1 65.31 7 TYR B C 1
ATOM 1717 O O . TYR B 1 7 ? 12.828 -4.273 1.05 1 65.31 7 TYR B O 1
ATOM 1725 N N . HIS B 1 8 ? 14.516 -5.203 2.172 1 74.12 8 HIS B N 1
ATOM 1726 C CA . HIS B 1 8 ? 13.578 -6.121 2.811 1 74.12 8 HIS B CA 1
ATOM 1727 C C . HIS B 1 8 ? 12.617 -5.371 3.734 1 74.12 8 HIS B C 1
ATOM 1729 O O . HIS B 1 8 ? 11.438 -5.707 3.811 1 74.12 8 HIS B O 1
ATOM 1735 N N . ASP B 1 9 ? 13.219 -4.289 4.203 1 77.06 9 ASP B N 1
ATOM 1736 C CA . ASP B 1 9 ? 12.422 -3.502 5.137 1 77.06 9 ASP B CA 1
ATOM 1737 C C . ASP B 1 9 ? 11.266 -2.807 4.418 1 77.06 9 ASP B C 1
ATOM 1739 O O . ASP B 1 9 ? 10.125 -2.852 4.879 1 77.06 9 ASP B O 1
ATOM 1743 N N . LEU B 1 10 ? 11.508 -2.242 3.279 1 78.62 10 LEU B N 1
ATOM 1744 C CA . LEU B 1 10 ? 10.461 -1.498 2.586 1 78.62 10 LEU B CA 1
ATOM 1745 C C . LEU B 1 10 ? 9.422 -2.443 2 1 78.62 10 LEU B C 1
ATOM 1747 O O . LEU B 1 10 ? 8.234 -2.111 1.946 1 78.62 10 LEU B O 1
ATOM 1751 N N . ILE B 1 11 ? 9.859 -3.664 1.759 1 85.75 11 ILE B N 1
ATOM 1752 C CA . ILE B 1 11 ? 8.953 -4.691 1.256 1 85.75 11 ILE B CA 1
ATOM 1753 C C . ILE B 1 11 ? 7.945 -5.062 2.34 1 85.75 11 ILE B C 1
ATOM 1755 O O . ILE B 1 11 ? 6.77 -5.289 2.049 1 85.75 11 ILE B O 1
ATOM 1759 N N . ASP B 1 12 ? 8.398 -4.973 3.531 1 89.31 12 ASP B N 1
ATOM 1760 C CA . ASP B 1 12 ? 7.523 -5.289 4.656 1 89.31 12 ASP B CA 1
ATOM 1761 C C . ASP B 1 12 ? 6.422 -4.246 4.805 1 89.31 12 ASP B C 1
ATOM 1763 O O . ASP B 1 12 ? 5.289 -4.578 5.156 1 89.31 12 ASP B O 1
ATOM 1767 N N . SER B 1 13 ? 6.75 -3.029 4.535 1 92.25 13 SER B N 1
ATOM 1768 C CA . SER B 1 13 ? 5.742 -1.978 4.605 1 92.25 13 SER B CA 1
ATOM 1769 C C . SER B 1 13 ? 4.707 -2.127 3.496 1 92.25 13 SER B C 1
ATOM 1771 O O . SER B 1 13 ? 3.516 -1.909 3.719 1 92.25 13 SER B O 1
ATOM 1773 N N . LEU B 1 14 ? 5.156 -2.49 2.301 1 92.75 14 LEU B N 1
ATOM 1774 C CA . LEU B 1 14 ? 4.223 -2.736 1.206 1 92.75 14 LEU B CA 1
ATOM 1775 C C . LEU B 1 14 ? 3.287 -3.895 1.537 1 92.75 14 LEU B C 1
ATOM 1777 O O . LEU B 1 14 ? 2.076 -3.797 1.328 1 92.75 14 LEU B O 1
ATOM 1781 N N . ALA B 1 15 ? 3.859 -4.941 2.074 1 91.75 15 ALA B N 1
ATOM 1782 C CA . ALA B 1 15 ? 3.053 -6.09 2.475 1 91.75 15 ALA B CA 1
ATOM 1783 C C . ALA B 1 15 ? 2.064 -5.715 3.572 1 91.75 15 ALA B C 1
ATOM 1785 O O . ALA B 1 15 ? 0.912 -6.152 3.557 1 91.75 15 ALA B O 1
ATOM 1786 N N . ALA B 1 16 ? 2.541 -4.914 4.496 1 93.12 16 ALA B N 1
ATOM 1787 C CA . ALA B 1 16 ? 1.678 -4.461 5.582 1 93.12 16 ALA B CA 1
ATOM 1788 C C . ALA B 1 16 ? 0.529 -3.609 5.051 1 93.12 16 ALA B C 1
ATOM 1790 O O . ALA B 1 16 ? -0.583 -3.652 5.586 1 93.12 16 ALA B O 1
ATOM 1791 N N . ALA B 1 17 ? 0.808 -2.84 4.035 1 94.88 17 ALA B N 1
ATOM 1792 C CA . ALA B 1 17 ? -0.243 -2.047 3.404 1 94.88 17 ALA B CA 1
ATOM 1793 C C . ALA B 1 17 ? -1.337 -2.945 2.83 1 94.88 17 ALA B C 1
ATOM 1795 O O . ALA B 1 17 ? -2.527 -2.678 3.012 1 94.88 17 ALA B O 1
ATOM 1796 N N . LEU B 1 18 ? -0.928 -3.984 2.135 1 94.69 18 LEU B N 1
ATOM 1797 C CA . LEU B 1 18 ? -1.889 -4.941 1.596 1 94.69 18 LEU B CA 1
ATOM 1798 C C . LEU B 1 18 ? -2.703 -5.582 2.713 1 94.69 18 LEU B C 1
ATOM 1800 O O . LEU B 1 18 ? -3.922 -5.73 2.594 1 94.69 18 LEU B O 1
ATOM 1804 N N . ASP B 1 19 ? -2.08 -5.941 3.852 1 93.31 19 ASP B N 1
ATOM 1805 C CA . ASP B 1 19 ? -2.752 -6.574 4.98 1 93.31 19 ASP B CA 1
ATOM 1806 C C . ASP B 1 19 ? -3.783 -5.637 5.605 1 93.31 19 ASP B C 1
ATOM 1808 O O . ASP B 1 19 ? -4.828 -6.078 6.082 1 93.31 19 ASP B O 1
ATOM 1812 N N . ALA B 1 20 ? -3.488 -4.391 5.59 1 94 20 ALA B N 1
ATOM 1813 C CA . ALA B 1 20 ? -4.406 -3.4 6.141 1 94 20 ALA B CA 1
ATOM 1814 C C . ALA B 1 20 ? -5.688 -3.318 5.316 1 94 20 ALA B C 1
ATOM 1816 O O . ALA B 1 20 ? -6.75 -2.977 5.84 1 94 20 ALA B O 1
ATOM 1817 N N . LYS B 1 21 ? -5.578 -3.588 4.039 1 94.44 21 LYS B N 1
ATOM 1818 C CA . LYS B 1 21 ? -6.699 -3.576 3.107 1 94.44 21 LYS B CA 1
ATOM 1819 C C . LYS B 1 21 ? -7.477 -4.887 3.166 1 94.44 21 LYS B C 1
ATOM 1821 O O . LYS B 1 21 ? -8.711 -4.887 3.154 1 94.44 21 LYS B O 1
ATOM 1826 N N . ASP B 1 22 ? -6.73 -5.934 3.172 1 89.06 22 ASP B N 1
ATOM 1827 C CA . ASP B 1 22 ? -7.32 -7.266 3.061 1 89.06 22 ASP B CA 1
ATOM 1828 C C . ASP B 1 22 ? -7.059 -8.086 4.32 1 89.06 22 ASP B C 1
ATOM 1830 O O . ASP B 1 22 ? -6.207 -8.977 4.316 1 89.06 22 ASP B O 1
ATOM 1834 N N . PHE B 1 23 ? -7.855 -7.945 5.297 1 80.12 23 PHE B N 1
ATOM 1835 C CA . PHE B 1 23 ? -7.641 -8.516 6.621 1 80.12 23 PHE B CA 1
ATOM 1836 C C . PHE B 1 23 ? -7.805 -10.031 6.586 1 80.12 23 PHE B C 1
ATOM 1838 O O . PHE B 1 23 ? -7.172 -10.75 7.359 1 80.12 23 PHE B O 1
ATOM 1845 N N . TYR B 1 24 ? -8.539 -10.516 5.66 1 77.25 24 TYR B N 1
ATOM 1846 C CA . TYR B 1 24 ? -8.859 -11.938 5.633 1 77.25 24 TYR B CA 1
ATOM 1847 C C . TYR B 1 24 ? -7.676 -12.75 5.133 1 77.25 24 TYR B C 1
ATOM 1849 O O . TYR B 1 24 ? -7.613 -13.969 5.344 1 77.25 24 TYR B O 1
ATOM 1857 N N . THR B 1 25 ? -6.801 -12.125 4.508 1 80.75 25 THR B N 1
ATOM 1858 C CA . THR B 1 25 ? -5.672 -12.859 3.934 1 80.75 25 THR B CA 1
ATOM 1859 C C . THR B 1 25 ? -4.395 -12.586 4.719 1 80.75 25 THR B C 1
ATOM 1861 O O . THR B 1 25 ? -3.291 -12.719 4.188 1 80.75 25 THR B O 1
ATOM 1864 N N . ALA B 1 26 ? -4.582 -12.172 5.977 1 80.19 26 ALA B N 1
ATOM 1865 C CA . ALA B 1 26 ? -3.412 -11.898 6.809 1 80.19 26 ALA B CA 1
ATOM 1866 C C . ALA B 1 26 ? -2.477 -13.102 6.852 1 80.19 26 ALA B C 1
ATOM 1868 O O . ALA B 1 26 ? -2.92 -14.234 7.051 1 80.19 26 ALA B O 1
ATOM 1869 N N . GLY B 1 27 ? -1.233 -12.969 6.574 1 86.19 27 GLY B N 1
ATOM 1870 C CA . GLY B 1 27 ? -0.232 -14.023 6.598 1 86.19 27 GLY B CA 1
ATOM 1871 C C . GLY B 1 27 ? -0.076 -14.727 5.262 1 86.19 27 GLY B C 1
ATOM 1872 O O . GLY B 1 27 ? 0.915 -15.43 5.035 1 86.19 27 GLY B O 1
ATOM 1873 N N . HIS B 1 28 ? -1.074 -14.617 4.453 1 91.56 28 HIS B N 1
ATOM 1874 C CA . HIS B 1 28 ? -1.066 -15.273 3.15 1 91.56 28 HIS B CA 1
ATOM 1875 C C . HIS B 1 28 ? 0.202 -14.938 2.373 1 91.56 28 HIS B C 1
ATOM 1877 O O . HIS B 1 28 ? 0.887 -15.836 1.881 1 91.56 28 HIS B O 1
ATOM 1883 N N . SER B 1 29 ? 0.542 -13.656 2.291 1 93 29 SER B N 1
ATOM 1884 C CA . SER B 1 29 ? 1.716 -13.219 1.544 1 93 29 SER B CA 1
ATOM 1885 C C . SER B 1 29 ? 2.988 -13.867 2.086 1 93 29 SER B C 1
ATOM 1887 O O . SER B 1 29 ? 3.854 -14.281 1.314 1 93 29 SER B O 1
ATOM 1889 N N . THR B 1 30 ? 3.068 -13.969 3.379 1 91 30 THR B N 1
ATOM 1890 C CA . THR B 1 30 ? 4.246 -14.547 4.023 1 91 30 THR B CA 1
ATOM 1891 C C . THR B 1 30 ? 4.352 -16.031 3.725 1 91 30 THR B C 1
ATOM 1893 O O . THR B 1 30 ? 5.43 -16.531 3.387 1 91 30 THR B O 1
ATOM 1896 N N . ARG B 1 31 ? 3.246 -16.703 3.838 1 94.06 31 ARG B N 1
ATOM 1897 C CA . ARG B 1 31 ? 3.254 -18.141 3.586 1 94.06 31 ARG B CA 1
ATOM 1898 C C . ARG B 1 31 ? 3.592 -18.438 2.129 1 94.06 31 ARG B C 1
ATOM 1900 O O . ARG B 1 31 ? 4.414 -19.312 1.842 1 94.06 31 ARG B O 1
ATOM 1907 N N . VAL B 1 32 ? 2.982 -17.703 1.25 1 97 32 VAL B N 1
ATOM 1908 C CA . VAL B 1 32 ? 3.271 -17.891 -0.167 1 97 32 VAL B CA 1
ATOM 1909 C C . VAL B 1 32 ? 4.738 -17.578 -0.445 1 97 32 VAL B C 1
ATOM 1911 O O . VAL B 1 32 ? 5.41 -18.297 -1.18 1 97 32 VAL B O 1
ATOM 1914 N N . GLY B 1 33 ? 5.246 -16.469 0.14 1 96.19 33 GLY B N 1
ATOM 1915 C CA . GLY B 1 33 ? 6.648 -16.109 -0.01 1 96.19 33 GLY B CA 1
ATOM 1916 C C . GLY B 1 33 ? 7.59 -17.188 0.485 1 96.19 33 GLY B C 1
ATOM 1917 O O . GLY B 1 33 ? 8.539 -17.562 -0.21 1 96.19 33 GLY B O 1
ATOM 1918 N N . ASP B 1 34 ? 7.312 -17.734 1.602 1 95.69 34 ASP B N 1
ATOM 1919 C CA . ASP B 1 34 ? 8.156 -18.766 2.211 1 95.69 34 ASP B CA 1
ATOM 1920 C C . ASP B 1 34 ? 8.148 -20.047 1.378 1 95.69 34 ASP B C 1
ATOM 1922 O O . ASP B 1 34 ? 9.211 -20.625 1.118 1 95.69 34 ASP B O 1
ATOM 1926 N N . MET B 1 35 ? 6.973 -20.469 1.009 1 98.12 35 MET B N 1
ATOM 1927 C CA . MET B 1 35 ? 6.879 -21.672 0.177 1 98.12 35 MET B CA 1
ATOM 1928 C C . MET B 1 35 ? 7.613 -21.469 -1.145 1 98.12 35 MET B C 1
ATOM 1930 O O . MET B 1 35 ? 8.328 -22.359 -1.601 1 98.12 35 MET B O 1
ATOM 1934 N N . SER B 1 36 ? 7.41 -20.281 -1.762 1 98.69 36 SER B N 1
ATOM 1935 C CA . SER B 1 36 ? 8.055 -19.984 -3.039 1 98.69 36 SER B CA 1
ATOM 1936 C C . SER B 1 36 ? 9.57 -20.016 -2.91 1 98.69 36 SER B C 1
ATOM 1938 O O . SER B 1 36 ? 10.266 -20.547 -3.781 1 98.69 36 SER B O 1
ATOM 1940 N N . TYR B 1 37 ? 10.047 -19.469 -1.834 1 97.75 37 TYR B N 1
ATOM 1941 C CA . TYR B 1 37 ? 11.484 -19.469 -1.582 1 97.75 37 TYR B CA 1
ATOM 1942 C C . TYR B 1 37 ? 12.031 -20.875 -1.476 1 97.75 37 TYR B C 1
ATOM 1944 O O . TYR B 1 37 ? 13 -21.234 -2.145 1 97.75 37 TYR B O 1
ATOM 1952 N N . LYS B 1 38 ? 11.422 -21.719 -0.66 1 98.19 38 LYS B N 1
ATOM 1953 C CA . LYS B 1 38 ? 11.852 -23.109 -0.478 1 98.19 38 LYS B CA 1
ATOM 1954 C C . LYS B 1 38 ? 11.781 -23.875 -1.791 1 98.19 38 LYS B C 1
ATOM 1956 O O . LYS B 1 38 ? 12.719 -24.594 -2.146 1 98.19 38 LYS B O 1
ATOM 1961 N N . LEU B 1 39 ? 10.648 -23.734 -2.453 1 98.75 39 LEU B N 1
ATOM 1962 C CA . LEU B 1 39 ? 10.484 -24.406 -3.736 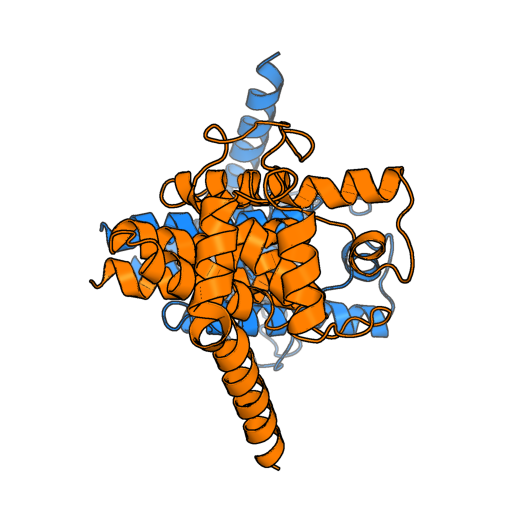1 98.75 39 LEU B CA 1
ATOM 1963 C C . LEU B 1 39 ? 11.562 -23.953 -4.723 1 98.75 39 LEU B C 1
ATOM 1965 O O . LEU B 1 39 ? 12.125 -24.781 -5.445 1 98.75 39 LEU B O 1
ATOM 1969 N N . GLY B 1 40 ? 11.844 -22.625 -4.742 1 98.75 40 GLY B N 1
ATOM 1970 C CA . GLY B 1 40 ? 12.922 -22.125 -5.582 1 98.75 40 GLY B CA 1
ATOM 1971 C C . GLY B 1 40 ? 14.266 -22.766 -5.281 1 98.75 40 GLY B C 1
ATOM 1972 O O . GLY B 1 40 ? 15.047 -23.031 -6.195 1 98.75 40 GLY B O 1
ATOM 1973 N N . MET B 1 41 ? 14.508 -23.031 -4.012 1 98.5 41 MET B N 1
ATOM 1974 C CA . MET B 1 41 ? 15.742 -23.719 -3.611 1 98.5 41 MET B CA 1
ATOM 1975 C C . MET B 1 41 ? 15.812 -25.109 -4.215 1 98.5 41 MET B C 1
ATOM 1977 O O . MET B 1 41 ? 16.844 -25.5 -4.754 1 98.5 41 MET B O 1
ATOM 1981 N N . TYR B 1 42 ? 14.75 -25.812 -4.141 1 98.38 42 TYR B N 1
ATOM 1982 C CA . TYR B 1 42 ? 14.711 -27.172 -4.68 1 98.38 42 TYR B CA 1
ATOM 1983 C C . TYR B 1 42 ? 14.805 -27.156 -6.199 1 98.38 42 TYR B C 1
ATOM 1985 O O . TYR B 1 42 ? 15.273 -28.109 -6.809 1 98.38 42 TYR B O 1
ATOM 1993 N N . LEU B 1 43 ? 14.375 -26.031 -6.781 1 98.56 43 LEU B N 1
ATOM 1994 C CA . LEU B 1 43 ? 14.469 -25.875 -8.227 1 98.56 43 LEU B CA 1
ATOM 1995 C C . LEU B 1 43 ? 15.828 -25.312 -8.633 1 98.56 43 LEU B C 1
ATOM 1997 O O . LEU B 1 43 ? 16.062 -25.016 -9.805 1 98.56 43 LEU B O 1
ATOM 2001 N N . LYS B 1 44 ? 16.656 -25.078 -7.637 1 98.25 44 LYS B N 1
ATOM 2002 C CA . LYS B 1 44 ? 18.062 -24.734 -7.793 1 98.25 44 LYS B CA 1
ATOM 2003 C C . LYS B 1 44 ? 18.219 -23.344 -8.391 1 98.25 44 LYS B C 1
ATOM 2005 O O . LYS B 1 44 ? 19.094 -23.125 -9.234 1 98.25 44 LYS B O 1
ATOM 2010 N N . LEU B 1 45 ? 17.359 -22.469 -8.055 1 98.06 45 LEU B N 1
ATOM 2011 C CA . LEU B 1 45 ? 17.562 -21.078 -8.406 1 98.06 45 LEU B CA 1
ATOM 2012 C C . LEU B 1 45 ? 18.766 -20.5 -7.68 1 98.06 45 LEU B C 1
ATOM 2014 O O . LEU B 1 45 ? 19.047 -20.875 -6.539 1 98.06 45 LEU B O 1
ATOM 2018 N N . ASP B 1 46 ? 19.469 -19.578 -8.336 1 97.19 46 ASP B N 1
ATOM 2019 C CA . ASP B 1 46 ? 20.578 -18.938 -7.645 1 97.19 46 ASP B CA 1
ATOM 2020 C C . ASP B 1 46 ? 20.078 -17.906 -6.625 1 97.19 46 ASP B C 1
ATOM 2022 O O . ASP B 1 46 ? 18.891 -17.641 -6.555 1 97.19 46 ASP B O 1
ATOM 2026 N N . ASP B 1 47 ? 20.969 -17.359 -5.852 1 95.19 47 ASP B N 1
ATOM 2027 C CA . ASP B 1 47 ? 20.641 -16.516 -4.711 1 95.19 47 ASP B CA 1
ATOM 2028 C C . ASP B 1 47 ? 19.875 -15.266 -5.152 1 95.19 47 ASP B C 1
ATOM 2030 O O . ASP B 1 47 ? 18.922 -14.852 -4.496 1 95.19 47 ASP B O 1
ATOM 2034 N N . ILE B 1 48 ? 20.281 -14.742 -6.242 1 93.5 48 ILE B N 1
ATOM 2035 C CA . ILE B 1 48 ? 19.656 -13.516 -6.73 1 93.5 48 ILE B CA 1
ATOM 2036 C C . ILE B 1 48 ? 18.219 -13.812 -7.172 1 93.5 48 ILE B C 1
ATOM 2038 O O . ILE B 1 48 ? 17.281 -13.102 -6.797 1 93.5 48 ILE B O 1
ATOM 2042 N N . LYS B 1 49 ? 18.031 -14.875 -7.906 1 96.19 49 LYS B N 1
ATOM 2043 C CA . LYS B 1 49 ? 16.703 -15.258 -8.375 1 96.19 49 LYS B CA 1
ATOM 2044 C C . LYS B 1 49 ? 15.805 -15.672 -7.207 1 96.19 49 LYS B C 1
ATOM 2046 O O . LYS B 1 49 ? 14.602 -15.414 -7.223 1 96.19 49 LYS B O 1
ATOM 2051 N N . LEU B 1 50 ? 16.438 -16.281 -6.25 1 97.12 50 LEU B N 1
ATOM 2052 C CA . LEU B 1 50 ? 15.68 -16.688 -5.07 1 97.12 50 LEU B CA 1
ATOM 2053 C C . LEU B 1 50 ? 15.148 -15.461 -4.324 1 97.12 50 LEU B C 1
ATOM 2055 O O . LEU B 1 50 ? 14 -15.461 -3.873 1 97.12 50 LEU B O 1
ATOM 2059 N N . GLU B 1 51 ? 15.969 -14.5 -4.223 1 92.94 51 GLU B N 1
ATOM 2060 C CA . GLU B 1 51 ? 15.547 -13.281 -3.545 1 92.94 51 GLU B CA 1
ATOM 2061 C C . GLU B 1 51 ? 14.43 -12.578 -4.316 1 92.94 51 GLU B C 1
ATOM 2063 O O . GLU B 1 51 ? 13.445 -12.141 -3.727 1 92.94 51 GLU B O 1
ATOM 2068 N N . ILE B 1 52 ? 14.578 -12.531 -5.609 1 94.62 52 ILE B N 1
ATOM 2069 C CA . ILE B 1 52 ? 13.57 -11.922 -6.473 1 94.62 52 ILE B CA 1
ATOM 2070 C C . ILE B 1 52 ? 12.25 -12.688 -6.344 1 94.62 52 ILE B C 1
ATOM 2072 O O . ILE B 1 52 ? 11.195 -12.078 -6.168 1 94.62 52 ILE B O 1
ATOM 2076 N N . LEU B 1 53 ? 12.367 -13.961 -6.352 1 97.69 53 LEU B N 1
ATOM 2077 C CA . LEU B 1 53 ? 11.195 -14.82 -6.219 1 97.69 53 LEU B CA 1
ATOM 2078 C C . LEU B 1 53 ? 10.5 -14.578 -4.883 1 97.69 53 LEU B C 1
ATOM 2080 O O . LEU B 1 53 ? 9.273 -14.438 -4.836 1 97.69 53 LEU B O 1
ATOM 2084 N N . HIS B 1 54 ? 11.273 -14.508 -3.865 1 96.19 54 HIS B N 1
ATOM 2085 C CA . HIS B 1 54 ? 10.727 -14.312 -2.525 1 96.19 54 HIS B CA 1
ATOM 2086 C C . HIS B 1 54 ? 9.984 -12.992 -2.42 1 96.19 54 HIS B C 1
ATOM 2088 O O . HIS B 1 54 ? 8.844 -12.953 -1.944 1 96.19 54 HIS B O 1
ATOM 2094 N N . ILE B 1 55 ? 10.555 -11.938 -2.891 1 93.44 55 ILE B N 1
ATOM 2095 C CA . ILE B 1 55 ? 9.961 -10.609 -2.822 1 93.44 55 ILE B CA 1
ATOM 2096 C C . ILE B 1 55 ? 8.703 -10.555 -3.695 1 93.44 55 ILE B C 1
ATOM 2098 O O . ILE B 1 55 ? 7.656 -10.078 -3.26 1 93.44 55 ILE B O 1
ATOM 2102 N N . ALA B 1 56 ? 8.797 -11.07 -4.895 1 97.06 56 ALA B N 1
ATOM 2103 C CA . ALA B 1 56 ? 7.656 -11.078 -5.809 1 97.06 56 ALA B CA 1
ATOM 2104 C C . ALA B 1 56 ? 6.48 -11.844 -5.215 1 97.06 56 ALA B C 1
ATOM 2106 O O . ALA B 1 56 ? 5.332 -11.406 -5.312 1 97.06 56 ALA B O 1
ATOM 2107 N N . ALA B 1 57 ? 6.809 -12.93 -4.602 1 97.56 57 ALA B N 1
ATOM 2108 C CA . ALA B 1 57 ? 5.766 -13.742 -3.994 1 97.56 57 ALA B CA 1
ATOM 2109 C C . ALA B 1 57 ? 5.094 -13.008 -2.838 1 97.56 57 ALA B C 1
ATOM 2111 O O . ALA B 1 57 ? 3.871 -13.062 -2.684 1 97.56 57 ALA B O 1
ATOM 2112 N N . HIS B 1 58 ? 5.891 -12.312 -2.102 1 94.5 58 HIS B N 1
ATOM 2113 C CA . HIS B 1 58 ? 5.371 -11.539 -0.977 1 94.5 58 HIS B CA 1
ATOM 2114 C C . HIS B 1 58 ? 4.441 -10.43 -1.452 1 94.5 58 HIS B C 1
ATOM 2116 O O . HIS B 1 58 ? 3.492 -10.07 -0.755 1 94.5 58 HIS B O 1
ATOM 2122 N N . LEU B 1 59 ? 4.66 -9.93 -2.611 1 96.19 59 LEU B N 1
ATOM 2123 C CA . LEU B 1 59 ? 3.951 -8.742 -3.082 1 96.19 59 LEU B CA 1
ATOM 2124 C C . LEU B 1 59 ? 2.971 -9.102 -4.191 1 96.19 59 LEU B C 1
ATOM 2126 O O . LEU B 1 59 ? 2.355 -8.219 -4.793 1 96.19 59 LEU B O 1
ATOM 2130 N N . HIS B 1 60 ? 2.764 -10.352 -4.52 1 98.06 60 HIS B N 1
ATOM 2131 C CA . HIS B 1 60 ? 2.064 -10.758 -5.73 1 98.06 60 HIS B CA 1
ATOM 2132 C C . HIS B 1 60 ? 0.642 -10.211 -5.762 1 98.06 60 HIS B C 1
ATOM 2134 O O . HIS B 1 60 ? 0.103 -9.93 -6.832 1 98.06 60 HIS B O 1
ATOM 2140 N N . ASP B 1 61 ? 0.072 -9.992 -4.59 1 97.44 61 ASP B N 1
ATOM 2141 C CA . ASP B 1 61 ? -1.325 -9.578 -4.5 1 97.44 61 ASP B CA 1
ATOM 2142 C C . ASP B 1 61 ? -1.438 -8.094 -4.148 1 97.44 61 ASP B C 1
ATOM 2144 O O . ASP B 1 61 ? -2.516 -7.617 -3.785 1 97.44 61 ASP B O 1
ATOM 2148 N N . ILE B 1 62 ? -0.368 -7.305 -4.203 1 97.31 62 ILE B N 1
ATOM 2149 C CA . ILE B 1 62 ? -0.341 -5.914 -3.766 1 97.31 62 ILE B CA 1
ATOM 2150 C C . ILE B 1 62 ? -1.399 -5.113 -4.523 1 97.31 62 ILE B C 1
ATOM 2152 O O . ILE B 1 62 ? -1.955 -4.148 -3.99 1 97.31 62 ILE B O 1
ATOM 2156 N N . GLY B 1 63 ? -1.738 -5.512 -5.766 1 98.19 63 GLY B N 1
ATOM 2157 C CA . GLY B 1 63 ? -2.711 -4.812 -6.59 1 98.19 63 GLY B CA 1
ATOM 2158 C C . GLY B 1 63 ? -4.121 -4.883 -6.039 1 98.19 63 GLY B C 1
ATOM 2159 O O . GLY B 1 63 ? -4.992 -4.105 -6.438 1 98.19 63 GLY B O 1
ATOM 2160 N N . LYS B 1 64 ? -4.383 -5.773 -5.078 1 97.69 64 LYS B N 1
ATOM 2161 C CA . LYS B 1 64 ? -5.707 -5.898 -4.477 1 97.69 64 LYS B CA 1
ATOM 2162 C C . LYS B 1 64 ? -6.082 -4.633 -3.711 1 97.69 64 LYS B C 1
ATOM 2164 O O . LYS B 1 64 ? -7.258 -4.398 -3.426 1 97.69 64 LYS B O 1
ATOM 2169 N N . ILE B 1 65 ? -5.105 -3.877 -3.4 1 96.88 65 ILE B N 1
ATOM 2170 C CA . ILE B 1 65 ? -5.344 -2.604 -2.73 1 96.88 65 ILE B CA 1
ATOM 2171 C C . ILE B 1 65 ? -6.273 -1.74 -3.582 1 96.88 65 ILE B C 1
ATOM 2173 O O . ILE B 1 65 ? -7.078 -0.976 -3.049 1 96.88 65 ILE B O 1
ATOM 2177 N N . GLY B 1 66 ? -6.219 -1.895 -4.898 1 96.56 66 GLY B N 1
ATOM 2178 C CA . GLY B 1 66 ? -7.004 -1.076 -5.812 1 96.56 66 GLY B CA 1
ATOM 2179 C C . GLY B 1 66 ? -8.344 -1.688 -6.156 1 96.56 66 GLY B C 1
ATOM 2180 O O . GLY B 1 66 ? -9.109 -1.121 -6.945 1 96.56 66 GLY B O 1
ATOM 2181 N N . ILE B 1 67 ? -8.664 -2.838 -5.625 1 97.38 67 ILE B N 1
ATOM 2182 C CA . ILE B 1 67 ? -9.938 -3.504 -5.867 1 97.38 67 ILE B CA 1
ATOM 2183 C C . ILE B 1 67 ? -10.969 -3.029 -4.844 1 97.38 67 ILE B C 1
ATOM 2185 O O . ILE B 1 67 ? -10.688 -2.988 -3.643 1 97.38 67 ILE B O 1
ATOM 2189 N N . PRO B 1 68 ? -12.164 -2.66 -5.285 1 96.19 68 PRO B N 1
ATOM 2190 C CA . PRO B 1 68 ? -13.188 -2.197 -4.344 1 96.19 68 PRO B CA 1
ATOM 2191 C C . PRO B 1 68 ? -13.484 -3.217 -3.248 1 96.19 68 PRO B C 1
ATOM 2193 O O . PRO B 1 68 ? -13.523 -4.422 -3.512 1 96.19 68 PRO B O 1
ATOM 2196 N N . ASP B 1 69 ? -13.766 -2.697 -2.051 1 94.88 69 ASP B N 1
ATOM 2197 C CA . ASP B 1 69 ? -14.07 -3.551 -0.907 1 94.88 69 ASP B CA 1
ATOM 2198 C C . ASP B 1 69 ? -15.242 -4.48 -1.212 1 94.88 69 ASP B C 1
ATOM 2200 O O . ASP B 1 69 ? -15.25 -5.641 -0.792 1 94.88 69 ASP B O 1
ATOM 2204 N N . SER B 1 70 ? -16.203 -3.955 -1.919 1 94.44 70 SER B N 1
ATOM 2205 C CA . SER B 1 70 ? -17.438 -4.688 -2.201 1 94.44 70 SER B CA 1
ATOM 2206 C C . SER B 1 70 ? -17.156 -5.922 -3.055 1 94.44 70 SER B C 1
ATOM 2208 O O . SER B 1 70 ? -17.938 -6.879 -3.035 1 94.44 70 SER B O 1
ATOM 2210 N N . ILE B 1 71 ? -16.094 -5.895 -3.754 1 95.38 71 ILE B N 1
ATOM 2211 C CA . ILE B 1 71 ? -15.711 -7.023 -4.594 1 95.38 71 ILE B CA 1
ATOM 2212 C C . ILE B 1 71 ? -14.719 -7.914 -3.846 1 95.38 71 ILE B C 1
ATOM 2214 O O . ILE B 1 71 ? -14.891 -9.133 -3.783 1 95.38 71 ILE B O 1
ATOM 2218 N N . LEU B 1 72 ? -13.742 -7.328 -3.209 1 94.06 72 LEU B N 1
ATOM 2219 C CA . LEU B 1 72 ? -12.656 -8.016 -2.52 1 94.06 72 LEU B CA 1
ATOM 2220 C C . LEU B 1 72 ? -13.195 -8.875 -1.377 1 94.06 72 LEU B C 1
ATOM 2222 O O . LEU B 1 72 ? -12.727 -9.984 -1.151 1 94.06 72 LEU B O 1
ATOM 2226 N N . ASN B 1 73 ? -14.195 -8.383 -0.705 1 89.06 73 ASN B N 1
ATOM 2227 C CA . ASN B 1 73 ? -14.688 -9.023 0.509 1 89.06 73 ASN B CA 1
ATOM 2228 C C . ASN B 1 73 ? -16.078 -9.602 0.311 1 89.06 73 ASN B C 1
ATOM 2230 O O . ASN B 1 73 ? -16.781 -9.883 1.282 1 89.06 73 ASN B O 1
ATOM 2234 N N . LYS B 1 74 ? -16.453 -9.695 -0.895 1 89.56 74 LYS B N 1
ATOM 2235 C CA . LYS B 1 74 ? -17.797 -10.188 -1.18 1 89.56 74 LYS B CA 1
ATOM 2236 C C . LYS B 1 74 ? -17.984 -11.617 -0.671 1 89.56 74 LYS B C 1
ATOM 2238 O O . LYS B 1 74 ? -17.109 -12.469 -0.877 1 89.56 74 LYS B O 1
ATOM 2243 N N . ILE B 1 75 ? -19.125 -11.688 0.023 1 84.56 75 ILE B N 1
ATOM 2244 C CA . ILE B 1 75 ? -19.484 -13.031 0.464 1 84.56 75 ILE B CA 1
ATOM 2245 C C . ILE B 1 75 ? -20.203 -13.766 -0.658 1 84.56 75 ILE B C 1
ATOM 2247 O O . ILE B 1 75 ? -21.188 -13.258 -1.203 1 84.56 75 ILE B O 1
ATOM 2251 N N . GLY B 1 76 ? -19.688 -14.852 -1.15 1 83.88 76 GLY B N 1
ATOM 2252 C CA . GLY B 1 76 ? -20.297 -15.609 -2.232 1 83.88 76 GLY B CA 1
ATOM 2253 C C . GLY B 1 76 ? -19.562 -15.469 -3.549 1 83.88 76 GLY B C 1
ATOM 2254 O O . GLY B 1 76 ? -18.438 -14.961 -3.586 1 83.88 76 GLY B O 1
ATOM 2255 N N . LYS B 1 77 ? -20.234 -15.891 -4.621 1 89.75 77 LYS B N 1
ATOM 2256 C CA . LYS B 1 77 ? -19.578 -15.914 -5.93 1 89.75 77 LYS B CA 1
ATOM 2257 C C . LYS B 1 77 ? -19.609 -14.531 -6.582 1 89.75 77 LYS B C 1
ATOM 2259 O O . LYS B 1 77 ? -20.625 -13.82 -6.488 1 89.75 77 LYS B O 1
ATOM 2264 N N . LEU B 1 78 ? -18.578 -14.195 -7.168 1 94.38 78 LEU B N 1
ATOM 2265 C CA . LEU B 1 78 ? -18.531 -12.953 -7.938 1 94.38 78 LEU B CA 1
ATOM 2266 C C . LEU B 1 78 ? -19.281 -13.102 -9.25 1 94.38 78 LEU B C 1
ATOM 2268 O O . LEU B 1 78 ? -19.266 -14.172 -9.867 1 94.38 78 LEU B O 1
ATOM 2272 N N . THR B 1 79 ? -20 -12.031 -9.609 1 96.69 79 THR B N 1
ATOM 2273 C CA . THR B 1 79 ? -20.547 -11.984 -10.961 1 96.69 79 THR B CA 1
ATOM 2274 C C . THR B 1 79 ? -19.422 -11.891 -11.992 1 96.69 79 THR B C 1
ATOM 2276 O O . THR B 1 79 ? -18.266 -11.672 -11.641 1 96.69 79 THR B O 1
ATOM 2279 N N . ASP B 1 80 ? -19.781 -12.055 -13.25 1 96.75 80 ASP B N 1
ATOM 2280 C CA . ASP B 1 80 ? -18.781 -11.984 -14.305 1 96.75 80 ASP B CA 1
ATOM 2281 C C . ASP B 1 80 ? -18.109 -10.617 -14.328 1 96.75 80 ASP B C 1
ATOM 2283 O O . ASP B 1 80 ? -16.891 -10.523 -14.492 1 96.75 80 ASP B O 1
ATOM 2287 N N . SER B 1 81 ? -18.906 -9.625 -14.18 1 97.25 81 SER B N 1
ATOM 2288 C CA . SER B 1 81 ? -18.375 -8.273 -14.18 1 97.25 81 SER B CA 1
ATOM 2289 C C . SER B 1 81 ? -17.453 -8.039 -12.984 1 97.25 81 SER B C 1
ATOM 2291 O O . SER B 1 81 ? -16.406 -7.414 -13.109 1 97.25 81 SER B O 1
ATOM 2293 N N . GLU B 1 82 ? -17.844 -8.516 -11.828 1 97.25 82 GLU B N 1
ATOM 2294 C CA . GLU B 1 82 ? -17.031 -8.398 -10.617 1 97.25 82 GLU B CA 1
ATOM 2295 C C . GLU B 1 82 ? -15.734 -9.18 -10.742 1 97.25 82 GLU B C 1
ATOM 2297 O O . GLU B 1 82 ? -14.68 -8.719 -10.281 1 97.25 82 GLU B O 1
ATOM 2302 N N . TRP B 1 83 ? -15.852 -10.289 -11.383 1 97.25 83 TRP B N 1
ATOM 2303 C CA . TRP B 1 83 ? -14.664 -11.117 -11.586 1 97.25 83 TRP B CA 1
ATOM 2304 C C . TRP B 1 83 ? -13.664 -10.414 -12.492 1 97.25 83 TRP B C 1
ATOM 2306 O O . TRP B 1 83 ? -12.453 -10.461 -12.25 1 97.25 83 TRP B O 1
ATOM 2316 N N . MET B 1 84 ? -14.18 -9.82 -13.516 1 97.56 84 MET B N 1
ATOM 2317 C CA . MET B 1 84 ? -13.312 -9.055 -14.406 1 97.56 84 MET B CA 1
ATOM 2318 C C . MET B 1 84 ? -12.578 -7.953 -13.648 1 97.56 84 MET B C 1
ATOM 2320 O O . MET B 1 84 ? -11.398 -7.711 -13.883 1 97.56 84 MET B O 1
ATOM 2324 N N . LYS B 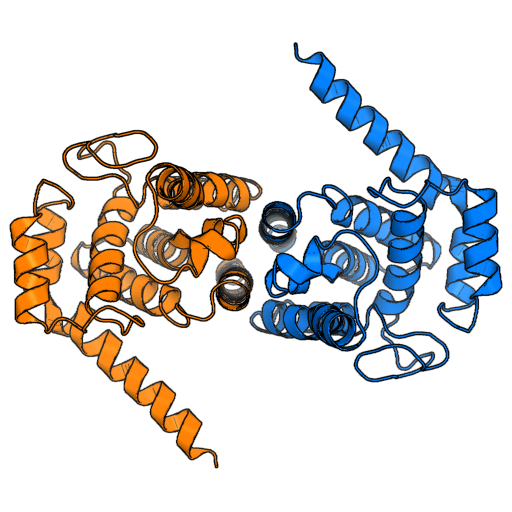1 85 ? -13.281 -7.309 -12.719 1 97.56 85 LYS B N 1
ATOM 2325 C CA . LYS B 1 85 ? -12.664 -6.277 -11.883 1 97.56 85 LYS B CA 1
ATOM 2326 C C . LYS B 1 85 ? -11.609 -6.875 -10.961 1 97.56 85 LYS B C 1
ATOM 2328 O O . LYS B 1 85 ? -10.539 -6.301 -10.773 1 97.56 85 LYS B O 1
ATOM 2333 N N . MET B 1 86 ? -11.898 -8 -10.406 1 97.44 86 MET B N 1
ATOM 2334 C CA . MET B 1 86 ? -10.961 -8.695 -9.523 1 97.44 86 MET B CA 1
ATOM 2335 C C . MET B 1 86 ? -9.664 -9.016 -10.25 1 97.44 86 MET B C 1
ATOM 2337 O O . MET B 1 86 ? -8.578 -8.852 -9.695 1 97.44 86 MET B O 1
ATOM 2341 N N . LYS B 1 87 ? -9.758 -9.375 -11.484 1 98.12 87 LYS B N 1
ATOM 2342 C CA . LYS B 1 87 ? -8.609 -9.797 -12.281 1 98.12 87 LYS B CA 1
ATOM 2343 C C . LYS B 1 87 ? -7.652 -8.625 -12.516 1 98.12 87 LYS B C 1
ATOM 2345 O O . LYS B 1 87 ? -6.473 -8.828 -12.812 1 98.12 87 LYS B O 1
ATOM 2350 N N . GLU B 1 88 ? -8.141 -7.449 -12.336 1 98.25 88 GLU B N 1
ATOM 2351 C CA . GLU B 1 88 ? -7.328 -6.258 -12.586 1 98.25 88 GLU B CA 1
ATOM 2352 C C . GLU B 1 88 ? -6.23 -6.105 -11.539 1 98.25 88 GLU B C 1
ATOM 2354 O O . GLU B 1 88 ? -5.293 -5.324 -11.727 1 98.25 88 GLU B O 1
ATOM 2359 N N . HIS B 1 89 ? -6.316 -6.902 -10.414 1 98.38 89 HIS B N 1
ATOM 2360 C CA . HIS B 1 89 ? -5.336 -6.703 -9.352 1 98.38 89 HIS B CA 1
ATOM 2361 C C . HIS B 1 89 ? -3.922 -6.996 -9.844 1 98.38 89 HIS B C 1
ATOM 2363 O O . HIS B 1 89 ? -2.955 -6.402 -9.359 1 98.38 89 HIS B O 1
ATOM 2369 N N . SER B 1 90 ? -3.736 -7.906 -10.852 1 98.62 90 SER B N 1
ATOM 2370 C CA . SER B 1 90 ? -2.408 -8.195 -11.383 1 98.62 90 SER B CA 1
ATOM 2371 C C . SER B 1 90 ? -1.826 -6.984 -12.102 1 98.62 90 SER B C 1
ATOM 2373 O O . SER B 1 90 ? -0.662 -6.633 -11.898 1 98.62 90 SER B O 1
ATOM 2375 N N . SER B 1 91 ? -2.656 -6.273 -12.914 1 98.56 91 SER B N 1
ATOM 2376 C CA . SER B 1 91 ? -2.211 -5.082 -13.625 1 98.56 91 SER B CA 1
ATOM 2377 C C . SER B 1 91 ? -1.997 -3.912 -12.672 1 98.56 91 SER B C 1
ATOM 2379 O O . SER B 1 91 ? -1.043 -3.146 -12.828 1 98.56 91 SER B O 1
ATOM 2381 N N . ILE B 1 92 ? -2.887 -3.746 -11.727 1 98.12 92 ILE B N 1
ATOM 2382 C CA . ILE B 1 92 ? -2.736 -2.705 -10.711 1 98.12 92 ILE B CA 1
ATOM 2383 C C . ILE B 1 92 ? -1.434 -2.916 -9.945 1 98.12 92 ILE B C 1
ATOM 2385 O O . ILE B 1 92 ? -0.686 -1.965 -9.703 1 98.12 92 ILE B O 1
ATOM 2389 N N . GLY B 1 93 ? -1.197 -4.215 -9.57 1 98.38 93 GLY B N 1
ATOM 2390 C CA . GLY B 1 93 ? 0.052 -4.535 -8.898 1 98.38 93 GLY B CA 1
ATOM 2391 C C . GLY B 1 93 ? 1.278 -4.188 -9.727 1 98.38 93 GLY B C 1
ATOM 2392 O O . GLY B 1 93 ? 2.244 -3.623 -9.203 1 98.38 93 GLY B O 1
ATOM 2393 N N . TYR B 1 94 ? 1.234 -4.5 -11.023 1 98.62 94 TYR B N 1
ATOM 2394 C CA . TYR B 1 94 ? 2.297 -4.113 -11.945 1 98.62 94 TYR B CA 1
ATOM 2395 C C . TYR B 1 94 ? 2.516 -2.607 -11.93 1 98.62 94 TYR B C 1
ATOM 2397 O O . TYR B 1 94 ? 3.654 -2.139 -11.828 1 98.62 94 TYR B O 1
ATOM 2405 N N . ASN B 1 95 ? 1.486 -1.836 -12.008 1 97.06 95 ASN B N 1
ATOM 2406 C CA . ASN B 1 95 ? 1.564 -0.379 -12.047 1 97.06 95 ASN B CA 1
ATOM 2407 C C . ASN B 1 95 ? 2.154 0.187 -10.758 1 97.06 95 ASN B C 1
ATOM 2409 O O . ASN B 1 95 ? 2.971 1.109 -10.797 1 97.06 95 ASN B O 1
ATOM 2413 N N . ILE B 1 96 ? 1.76 -0.348 -9.633 1 95.81 96 ILE B N 1
ATOM 2414 C CA . ILE B 1 96 ? 2.254 0.103 -8.336 1 95.81 96 ILE B CA 1
ATOM 2415 C C . ILE B 1 96 ? 3.76 -0.141 -8.242 1 95.81 96 ILE B C 1
ATOM 2417 O O . ILE B 1 96 ? 4.523 0.774 -7.93 1 95.81 96 ILE B O 1
ATOM 2421 N N . LEU B 1 97 ? 4.195 -1.33 -8.617 1 95.94 97 LEU B N 1
ATOM 2422 C CA . LEU B 1 97 ? 5.578 -1.735 -8.391 1 95.94 97 LEU B CA 1
ATOM 2423 C C . LEU B 1 97 ? 6.496 -1.149 -9.461 1 95.94 97 LEU B C 1
ATOM 2425 O O . LEU B 1 97 ? 7.672 -0.888 -9.203 1 95.94 97 LEU B O 1
ATOM 2429 N N . SER B 1 98 ? 5.941 -0.87 -10.641 1 95.38 98 SER B N 1
ATOM 2430 C CA . SER B 1 98 ? 6.742 -0.371 -11.75 1 95.38 98 SER B CA 1
ATOM 2431 C C . SER B 1 98 ? 7.137 1.086 -11.539 1 95.38 98 SER B C 1
ATOM 2433 O O . SER B 1 98 ? 7.977 1.62 -12.273 1 95.38 98 SER B O 1
ATOM 2435 N N . LYS B 1 99 ? 6.562 1.729 -10.594 1 91.69 99 LYS B N 1
ATOM 2436 C CA . LYS B 1 99 ? 6.973 3.092 -10.258 1 91.69 99 LYS B CA 1
ATOM 2437 C C . LYS B 1 99 ? 8.406 3.123 -9.734 1 91.69 99 LYS B C 1
ATOM 2439 O O . LYS B 1 99 ? 9.047 4.176 -9.734 1 91.69 99 LYS B O 1
ATOM 2444 N N . SER B 1 100 ? 8.805 1.966 -9.273 1 86.94 100 SER B N 1
ATOM 2445 C CA . SER B 1 100 ? 10.195 1.797 -8.867 1 86.94 100 SER B CA 1
ATOM 2446 C C . SER B 1 100 ? 11 1.061 -9.938 1 86.94 100 SER B C 1
ATOM 2448 O O . SER B 1 100 ? 10.664 -0.069 -10.305 1 86.94 100 SER B O 1
ATOM 2450 N N . LYS B 1 101 ? 12.047 1.65 -10.383 1 85.44 101 LYS B N 1
ATOM 2451 C CA . LYS B 1 101 ? 12.883 1.008 -11.391 1 85.44 101 LYS B CA 1
ATOM 2452 C C . LYS B 1 101 ? 13.5 -0.281 -10.859 1 85.44 101 LYS B C 1
ATOM 2454 O O . LYS B 1 101 ? 13.648 -1.259 -11.594 1 85.44 101 LYS B O 1
ATOM 2459 N N . SER B 1 102 ? 13.781 -0.265 -9.602 1 84.31 102 SER B N 1
ATOM 2460 C CA . SER B 1 102 ? 14.43 -1.418 -8.977 1 84.31 102 SER B CA 1
ATOM 2461 C C . SER B 1 102 ? 13.469 -2.6 -8.883 1 84.31 102 SER B C 1
ATOM 2463 O O . SER B 1 102 ? 13.898 -3.742 -8.711 1 84.31 102 SER B O 1
ATOM 2465 N N . LEU B 1 103 ? 12.141 -2.305 -9.008 1 90.88 103 LEU B N 1
ATOM 2466 C CA . LEU B 1 103 ? 11.156 -3.375 -8.859 1 90.88 103 LEU B CA 1
ATOM 2467 C C . LEU B 1 103 ? 10.531 -3.723 -10.203 1 90.88 103 LEU B C 1
ATOM 2469 O O . LEU B 1 103 ? 9.508 -4.41 -10.258 1 90.88 103 LEU B O 1
ATOM 2473 N N . SER B 1 104 ? 11.156 -3.256 -11.234 1 93.5 104 SER B N 1
ATOM 2474 C CA . SER B 1 104 ? 10.547 -3.424 -12.555 1 93.5 104 SER B CA 1
ATOM 2475 C C . SER B 1 104 ? 10.375 -4.898 -12.898 1 93.5 104 SER B C 1
ATOM 2477 O O . SER B 1 104 ? 9.336 -5.301 -13.414 1 93.5 104 SER B O 1
ATOM 2479 N N . TYR B 1 105 ? 11.383 -5.723 -12.656 1 96.12 105 TYR B N 1
ATOM 2480 C CA . TYR B 1 105 ? 11.266 -7.141 -12.977 1 96.12 105 TYR B CA 1
ATOM 2481 C C . TYR B 1 105 ? 10.281 -7.828 -12.039 1 96.12 105 TYR B C 1
ATOM 2483 O O . TYR B 1 105 ? 9.508 -8.695 -12.469 1 96.12 105 TYR B O 1
ATOM 2491 N N . ILE B 1 106 ? 10.281 -7.469 -10.758 1 96.19 106 ILE B N 1
ATOM 2492 C CA . ILE B 1 106 ? 9.32 -8 -9.797 1 96.19 106 ILE B CA 1
ATOM 2493 C C . ILE B 1 106 ? 7.902 -7.656 -10.242 1 96.19 106 ILE B C 1
ATOM 2495 O O . ILE B 1 106 ? 7 -8.484 -10.156 1 96.19 106 ILE B O 1
ATOM 2499 N N . ALA B 1 107 ? 7.766 -6.422 -10.734 1 97.81 107 ALA B N 1
ATOM 2500 C CA . ALA B 1 107 ? 6.469 -5.996 -11.258 1 97.81 107 ALA B CA 1
ATOM 2501 C C . ALA B 1 107 ? 5.996 -6.918 -12.383 1 97.81 107 ALA B C 1
ATOM 2503 O O . ALA B 1 107 ? 4.82 -7.281 -12.438 1 97.81 107 ALA B O 1
ATOM 2504 N N . LYS B 1 108 ? 6.902 -7.305 -13.195 1 98.5 108 LYS B N 1
ATOM 2505 C CA . LYS B 1 108 ? 6.582 -8.211 -14.297 1 98.5 108 LYS B CA 1
ATOM 2506 C C . LYS B 1 108 ? 6.133 -9.57 -13.773 1 98.5 108 LYS B C 1
ATOM 2508 O O . LYS B 1 108 ? 5.168 -10.148 -14.273 1 98.5 108 LYS B O 1
ATOM 2513 N N . ILE B 1 109 ? 6.824 -10.094 -12.812 1 98.62 109 ILE B N 1
ATOM 2514 C CA . ILE B 1 109 ? 6.473 -11.375 -12.203 1 98.62 109 ILE B CA 1
ATOM 2515 C C . ILE B 1 109 ? 5.066 -11.289 -11.617 1 98.62 109 ILE B C 1
ATOM 2517 O O . ILE B 1 109 ? 4.246 -12.188 -11.828 1 98.62 109 ILE B O 1
ATOM 2521 N N . VAL B 1 110 ? 4.777 -10.203 -10.898 1 98.62 110 VAL B N 1
ATOM 2522 C CA . VAL B 1 110 ? 3.492 -9.992 -10.234 1 98.62 110 VAL B CA 1
ATOM 2523 C C . VAL B 1 110 ? 2.381 -9.914 -11.281 1 98.62 110 VAL B C 1
ATOM 2525 O O . VAL B 1 110 ? 1.304 -10.484 -11.094 1 98.62 110 VAL B O 1
ATOM 2528 N N . LEU B 1 111 ? 2.664 -9.312 -12.391 1 98.88 111 LEU B N 1
ATOM 2529 C CA . LEU B 1 111 ? 1.697 -9.18 -13.477 1 98.88 111 LEU B CA 1
ATOM 2530 C C . LEU B 1 111 ? 1.223 -10.547 -13.961 1 98.88 111 LEU B C 1
ATOM 2532 O O . LEU B 1 111 ? 0.037 -10.727 -14.242 1 98.88 111 LEU B O 1
ATOM 2536 N N . HIS B 1 112 ? 2.111 -11.469 -13.945 1 98.81 112 HIS B N 1
ATOM 2537 C CA . HIS B 1 112 ? 1.848 -12.695 -14.688 1 98.81 112 HIS B CA 1
ATOM 2538 C C . HIS B 1 112 ? 1.562 -13.859 -13.75 1 98.81 112 HIS B C 1
ATOM 2540 O O . HIS B 1 112 ? 1.46 -15.008 -14.195 1 98.81 112 HIS B O 1
ATOM 2546 N N . HIS B 1 113 ? 1.349 -13.656 -12.477 1 98.75 113 HIS B N 1
ATOM 2547 C CA . HIS B 1 113 ? 1.298 -14.773 -11.539 1 98.75 113 HIS B CA 1
ATOM 2548 C C . HIS B 1 113 ? -0.004 -15.555 -11.68 1 98.75 113 HIS B C 1
ATOM 2550 O O . HIS B 1 113 ? -0.129 -16.656 -11.148 1 98.75 113 HIS B O 1
ATOM 2556 N N . HIS B 1 114 ? -0.982 -15.016 -12.438 1 98.62 114 HIS B N 1
ATOM 2557 C CA . HIS B 1 114 ? -2.229 -15.734 -12.688 1 98.62 114 HIS B CA 1
ATOM 2558 C C . HIS B 1 114 ? -2.264 -16.297 -14.102 1 98.62 114 HIS B C 1
ATOM 2560 O O . HIS B 1 114 ? -3.289 -16.828 -14.539 1 98.62 114 HIS B O 1
ATOM 2566 N N . GLU B 1 115 ? -1.195 -16.094 -14.844 1 98.75 115 GLU B N 1
ATOM 2567 C CA . GLU B 1 115 ? -1.123 -16.828 -16.109 1 98.75 115 GLU B CA 1
ATOM 2568 C C . GLU B 1 115 ? -1.105 -18.328 -15.875 1 98.75 115 GLU B C 1
ATOM 2570 O O . GLU B 1 115 ? -0.59 -18.812 -14.859 1 98.75 115 GLU B O 1
ATOM 2575 N N . ARG B 1 116 ? -1.654 -19.031 -16.766 1 98.62 116 ARG B N 1
ATOM 2576 C CA . ARG B 1 116 ? -1.707 -20.484 -16.672 1 98.62 116 ARG B CA 1
ATOM 2577 C C . ARG B 1 116 ? -0.808 -21.141 -17.719 1 98.62 116 ARG B C 1
ATOM 2579 O O . ARG B 1 116 ? -0.695 -20.641 -18.844 1 98.62 116 ARG B O 1
ATOM 2586 N N . TYR B 1 117 ? -0.318 -22.234 -17.359 1 98.69 117 TYR B N 1
ATOM 2587 C CA . TYR B 1 117 ? 0.685 -22.891 -18.188 1 98.69 117 TYR B CA 1
ATOM 2588 C C . TYR B 1 117 ? 0.136 -23.172 -19.594 1 98.69 117 TYR B C 1
ATOM 2590 O O . TYR B 1 117 ? 0.874 -23.125 -20.578 1 98.69 117 TYR B O 1
ATOM 2598 N N . ASN B 1 118 ? -1.18 -23.438 -19.719 1 98.44 118 ASN B N 1
ATOM 2599 C CA . ASN B 1 118 ? -1.788 -23.766 -21 1 98.44 118 ASN B CA 1
ATOM 2600 C C . ASN B 1 118 ? -2.252 -22.516 -21.75 1 98.44 118 ASN B C 1
ATOM 2602 O O . ASN B 1 118 ? -2.871 -22.625 -22.812 1 98.44 118 ASN B O 1
ATOM 2606 N N . GLY B 1 119 ? -2.125 -21.375 -21.172 1 98.38 119 GLY B N 1
ATOM 2607 C CA . GLY B 1 119 ? -2.408 -20.125 -21.875 1 98.38 119 GLY B CA 1
ATOM 2608 C C . GLY B 1 119 ? -3.812 -19.609 -21.625 1 98.38 119 GLY B C 1
ATOM 2609 O O . GLY B 1 119 ? -4.254 -18.656 -22.281 1 98.38 119 GLY B O 1
ATOM 2610 N N . THR B 1 120 ? -4.512 -20.156 -20.656 1 98 120 THR B N 1
ATOM 2611 C CA . THR B 1 120 ? -5.895 -19.766 -20.422 1 98 120 THR B CA 1
ATOM 2612 C C . THR B 1 120 ? -5.988 -18.812 -19.234 1 98 120 THR B C 1
ATOM 2614 O O . THR B 1 120 ? -7.086 -18.5 -18.766 1 98 120 THR B O 1
ATOM 2617 N N . GLY B 1 121 ? -4.875 -18.375 -18.703 1 98.12 121 GLY B N 1
ATOM 2618 C CA . GLY B 1 121 ? -4.859 -17.469 -17.562 1 98.12 121 GLY B CA 1
ATOM 2619 C C . GLY B 1 121 ? -4.988 -16.016 -17.969 1 98.12 121 GLY B C 1
ATOM 2620 O O . GLY B 1 121 ? -5.57 -15.703 -19.016 1 98.12 121 GLY B O 1
ATOM 2621 N N . TYR B 1 122 ? -4.613 -15.148 -17.203 1 98.25 122 TYR B N 1
ATOM 2622 C CA . TYR B 1 122 ? -4.691 -13.711 -17.422 1 98.25 122 TYR B CA 1
ATOM 2623 C C . TYR B 1 122 ? -3.49 -13 -16.797 1 98.25 122 TYR B C 1
ATOM 2625 O O . TYR B 1 122 ? -2.805 -13.555 -15.945 1 98.25 122 TYR B O 1
ATOM 2633 N N . PRO B 1 123 ? -3.154 -11.758 -17.188 1 98.31 123 PRO B N 1
ATOM 2634 C CA . PRO B 1 123 ? -3.984 -10.906 -18.047 1 98.31 123 PRO B CA 1
ATOM 2635 C C . PRO B 1 123 ? -3.68 -11.102 -19.531 1 98.31 123 PRO B C 1
ATOM 2637 O O . PRO B 1 123 ? -4.453 -10.656 -20.391 1 98.31 123 PRO B O 1
ATOM 2640 N N . LEU B 1 124 ? -2.557 -11.719 -19.922 1 98.06 124 LEU B N 1
ATOM 2641 C CA . LEU B 1 124 ? -2.111 -11.664 -21.312 1 98.06 124 LEU B CA 1
ATOM 2642 C C . LEU B 1 124 ? -2.346 -13 -22 1 98.06 124 LEU B C 1
ATOM 2644 O O . LEU B 1 124 ? -2.158 -13.109 -23.219 1 98.06 124 LEU B O 1
ATOM 2648 N N . LYS B 1 125 ? -2.652 -14.055 -21.266 1 98.38 125 LYS B N 1
ATOM 2649 C CA . LYS B 1 125 ? -2.902 -15.391 -21.797 1 98.38 125 LYS B CA 1
ATOM 2650 C C . LYS B 1 125 ? -1.659 -15.953 -22.484 1 98.38 125 LYS B C 1
ATOM 2652 O O . LYS B 1 125 ? -1.753 -16.562 -23.547 1 98.38 125 LYS B O 1
ATOM 2657 N N . ILE B 1 126 ? -0.5 -15.602 -21.938 1 98.31 126 ILE B N 1
ATOM 2658 C CA . ILE B 1 126 ? 0.744 -16.203 -22.391 1 98.31 126 ILE B CA 1
ATOM 2659 C C . ILE B 1 126 ? 0.87 -17.625 -21.828 1 98.31 126 ILE B C 1
ATOM 2661 O O . ILE B 1 126 ? 0.176 -17.969 -20.875 1 98.31 126 ILE B O 1
ATOM 2665 N N . LYS B 1 127 ? 1.792 -18.5 -22.5 1 98 127 LYS B N 1
ATOM 2666 C CA . LYS B 1 127 ? 1.781 -19.922 -22.156 1 98 127 LYS B CA 1
ATOM 2667 C C . LYS B 1 127 ? 3.195 -20.438 -21.906 1 98 127 LYS B C 1
ATOM 2669 O O . LYS B 1 127 ? 4.164 -19.906 -22.438 1 98 127 LYS B O 1
ATOM 2674 N N . GLY B 1 128 ? 3.25 -21.438 -21.141 1 97.62 128 GLY B N 1
ATOM 2675 C CA . GLY B 1 128 ? 4.488 -22.172 -20.938 1 97.62 128 GLY B CA 1
ATOM 2676 C C . GLY B 1 128 ? 5.645 -21.297 -20.5 1 97.62 128 GLY B C 1
ATOM 2677 O O . GLY B 1 128 ? 5.523 -20.531 -19.531 1 97.62 128 GLY B O 1
ATOM 2678 N N . ASP B 1 129 ? 6.684 -21.266 -21.359 1 97.94 129 ASP B N 1
ATOM 2679 C CA . ASP B 1 129 ? 7.93 -20.594 -21 1 97.94 129 ASP B CA 1
ATOM 2680 C C . ASP B 1 129 ? 7.859 -19.094 -21.266 1 97.94 129 ASP B C 1
ATOM 2682 O O . ASP B 1 129 ? 8.766 -18.359 -20.891 1 97.94 129 ASP B O 1
ATOM 2686 N N . GLU B 1 130 ? 6.73 -18.672 -21.844 1 98.44 130 GLU B N 1
ATOM 2687 C CA . GLU B 1 130 ? 6.523 -17.234 -21.984 1 98.44 130 GLU B CA 1
ATOM 2688 C C . GLU B 1 130 ? 6.242 -16.594 -20.641 1 98.44 130 GLU B C 1
ATOM 2690 O O . GLU B 1 130 ? 6.441 -15.383 -20.469 1 98.44 130 GLU B O 1
ATOM 2695 N N . ILE B 1 131 ? 5.688 -17.391 -19.734 1 98.75 131 ILE B N 1
ATOM 2696 C CA . ILE B 1 131 ? 5.414 -16.922 -18.375 1 98.75 131 ILE B CA 1
ATOM 2697 C C . ILE B 1 131 ? 6.711 -16.875 -17.578 1 98.75 131 ILE B C 1
ATOM 2699 O O . ILE B 1 131 ? 7.465 -17.844 -17.547 1 98.75 131 ILE B O 1
ATOM 2703 N N . PRO B 1 132 ? 7.027 -15.758 -16.938 1 98.75 132 PRO B N 1
ATOM 2704 C CA . PRO B 1 132 ? 8.227 -15.75 -16.094 1 98.75 132 PRO B CA 1
ATOM 2705 C C . PRO B 1 132 ? 8.289 -16.953 -15.156 1 98.75 132 PRO B C 1
ATOM 2707 O O . PRO B 1 132 ? 7.27 -17.359 -14.602 1 98.75 132 PRO B O 1
ATOM 2710 N N . TYR B 1 133 ? 9.477 -17.453 -15.07 1 98.69 133 TYR B N 1
ATOM 2711 C CA . TYR B 1 133 ? 9.664 -18.672 -14.281 1 98.69 133 TYR B CA 1
ATOM 2712 C C . TYR B 1 133 ? 9.164 -18.469 -12.859 1 98.69 133 TYR B C 1
ATOM 2714 O O . TYR B 1 133 ? 8.477 -19.328 -12.305 1 98.69 133 TYR B O 1
ATOM 2722 N N . GLU B 1 134 ? 9.484 -17.312 -12.258 1 98.75 134 GLU B N 1
ATOM 2723 C CA . GLU B 1 134 ? 9.086 -16.984 -10.898 1 98.75 134 GLU B CA 1
ATOM 2724 C C . GLU B 1 134 ? 7.562 -16.922 -10.773 1 98.75 134 GLU B C 1
ATOM 2726 O O . GLU B 1 134 ? 7.004 -17.359 -9.758 1 98.75 134 GLU B O 1
ATOM 2731 N N . SER B 1 135 ? 6.875 -16.406 -11.781 1 98.88 135 SER B N 1
ATOM 2732 C CA . SER B 1 135 ? 5.418 -16.359 -11.773 1 98.88 135 SER B CA 1
ATOM 2733 C C . SER B 1 135 ? 4.816 -17.766 -11.719 1 98.88 135 SER B C 1
ATOM 2735 O O . SER B 1 135 ? 3.826 -18 -11.031 1 98.88 135 SER B O 1
ATOM 2737 N N . ARG B 1 136 ? 5.461 -18.656 -12.469 1 98.94 136 ARG B N 1
ATOM 2738 C CA . ARG B 1 136 ? 4.988 -20.031 -12.484 1 98.94 136 ARG B CA 1
ATOM 2739 C C . ARG B 1 136 ? 5.137 -20.672 -11.117 1 98.94 136 ARG B C 1
ATOM 2741 O O . ARG B 1 136 ? 4.258 -21.422 -10.68 1 98.94 136 ARG B O 1
ATOM 2748 N N . ILE B 1 137 ? 6.211 -20.391 -10.438 1 98.88 137 ILE B N 1
ATOM 2749 C CA . ILE B 1 137 ? 6.445 -20.906 -9.094 1 98.88 137 ILE B CA 1
ATOM 2750 C C . ILE B 1 137 ? 5.398 -20.344 -8.133 1 98.88 137 ILE B C 1
ATOM 2752 O O . ILE B 1 137 ? 4.785 -21.078 -7.363 1 98.88 137 ILE B O 1
ATOM 2756 N N . ILE B 1 138 ? 5.152 -19.047 -8.195 1 98.88 138 ILE B N 1
ATOM 2757 C CA . ILE B 1 138 ? 4.223 -18.359 -7.309 1 98.88 138 ILE B CA 1
ATOM 2758 C C . ILE B 1 138 ? 2.812 -18.906 -7.52 1 98.88 138 ILE B C 1
ATOM 2760 O O . ILE B 1 138 ? 2.057 -19.078 -6.562 1 98.88 138 ILE B O 1
ATOM 2764 N N . ALA B 1 139 ? 2.459 -19.188 -8.766 1 98.81 139 ALA B N 1
ATOM 2765 C CA . ALA B 1 139 ? 1.125 -19.703 -9.078 1 98.81 139 ALA B CA 1
ATOM 2766 C C . ALA B 1 139 ? 0.829 -20.969 -8.297 1 98.81 139 ALA B C 1
ATOM 2768 O O . ALA B 1 139 ? -0.265 -21.141 -7.746 1 98.81 139 ALA B O 1
ATOM 2769 N N . VAL B 1 140 ? 1.801 -21.812 -8.203 1 98.81 140 VAL B N 1
ATOM 2770 C CA . VAL B 1 140 ? 1.643 -23.078 -7.492 1 98.81 140 VAL B CA 1
ATOM 2771 C C . VAL B 1 140 ? 1.505 -22.828 -5.992 1 98.81 140 VAL B C 1
ATOM 2773 O O . VAL B 1 140 ? 0.568 -23.312 -5.355 1 98.81 140 VAL B O 1
ATOM 2776 N N . CYS B 1 141 ? 2.379 -22.016 -5.422 1 98.62 141 CYS B N 1
ATOM 2777 C CA . CYS B 1 141 ? 2.402 -21.75 -3.988 1 98.62 141 CYS B CA 1
ATOM 2778 C C . CYS B 1 141 ? 1.161 -20.984 -3.555 1 98.62 141 CYS B C 1
ATOM 2780 O O . CYS B 1 141 ? 0.606 -21.234 -2.486 1 98.62 141 CYS B O 1
ATOM 2782 N N . ASP B 1 142 ? 0.757 -20.062 -4.395 1 98 142 ASP B N 1
ATOM 2783 C CA . ASP B 1 142 ? -0.456 -19.297 -4.137 1 98 142 ASP B CA 1
ATOM 2784 C C . ASP B 1 142 ? -1.677 -20.203 -4.043 1 98 142 ASP B C 1
ATOM 2786 O O . ASP B 1 142 ? -2.488 -20.078 -3.125 1 98 142 ASP B O 1
ATOM 2790 N N . SER B 1 143 ? -1.767 -21.109 -4.957 1 97.19 143 SER B N 1
ATOM 2791 C CA . SER B 1 143 ? -2.881 -22.047 -4.984 1 97.19 143 SER B CA 1
ATOM 2792 C C . SER B 1 143 ? -2.859 -22.969 -3.762 1 97.19 143 SER B C 1
ATOM 2794 O O . SER B 1 143 ? -3.906 -23.266 -3.182 1 97.19 143 SER B O 1
ATOM 2796 N N . ILE B 1 144 ? -1.671 -23.422 -3.404 1 97.5 144 ILE B N 1
ATOM 2797 C CA . ILE B 1 144 ? -1.547 -24.281 -2.242 1 97.5 144 ILE B CA 1
ATOM 2798 C C . ILE B 1 144 ? -2.055 -23.562 -0.997 1 97.5 144 ILE B C 1
ATOM 2800 O O . ILE B 1 144 ? -2.867 -24.109 -0.244 1 97.5 144 ILE B O 1
ATOM 2804 N N . ASP B 1 145 ? -1.581 -22.344 -0.798 1 95.5 145 ASP B N 1
ATOM 2805 C CA . ASP B 1 145 ? -2.008 -21.594 0.386 1 95.5 145 ASP B CA 1
ATOM 2806 C C . ASP B 1 145 ? -3.514 -21.344 0.36 1 95.5 145 ASP B C 1
ATOM 2808 O O . ASP B 1 145 ? -4.172 -21.375 1.403 1 95.5 145 ASP B O 1
ATOM 2812 N N . ALA B 1 146 ? -4.02 -21.047 -0.857 1 91.88 146 ALA B N 1
ATOM 2813 C CA . ALA B 1 146 ? -5.461 -20.828 -0.991 1 91.88 146 ALA B CA 1
ATOM 2814 C C . ALA B 1 146 ? -6.238 -22.078 -0.586 1 91.88 146 ALA B C 1
ATOM 2816 O O . ALA B 1 146 ? -7.293 -21.984 0.046 1 91.88 146 ALA B O 1
ATOM 2817 N N . MET B 1 147 ? -5.73 -23.188 -0.903 1 93.44 147 MET B N 1
ATOM 2818 C CA . MET B 1 147 ? -6.414 -24.438 -0.607 1 93.44 147 MET B CA 1
ATOM 2819 C C . MET B 1 147 ? -6.234 -24.828 0.858 1 93.44 147 MET B C 1
ATOM 2821 O O . MET B 1 147 ? -7.117 -25.438 1.453 1 93.44 147 MET B O 1
ATOM 2825 N N . LYS B 1 148 ? -5.176 -24.359 1.443 1 92.06 148 LYS B N 1
ATOM 2826 C CA . LYS B 1 148 ? -4.828 -24.828 2.783 1 92.06 148 LYS B CA 1
ATOM 2827 C C . LYS B 1 148 ? -5.227 -23.797 3.84 1 92.06 148 LYS B C 1
ATOM 2829 O O . LYS B 1 148 ? -5.074 -24.047 5.039 1 92.06 148 LYS B O 1
ATOM 2834 N N . SER B 1 149 ? -5.66 -22.656 3.498 1 85.44 149 SER B N 1
ATOM 2835 C CA . SER B 1 149 ? -6.008 -21.609 4.449 1 85.44 149 SER B CA 1
ATOM 2836 C C . SER B 1 149 ? -7.52 -21.469 4.586 1 85.44 149 SER B C 1
ATOM 2838 O O . SER B 1 149 ? -8.266 -21.75 3.645 1 85.44 149 SER B O 1
ATOM 2840 N N . GLU B 1 150 ? -7.852 -21.125 5.82 1 76.06 150 GLU B N 1
ATOM 2841 C CA . GLU B 1 150 ? -9.266 -20.938 6.117 1 76.06 150 GLU B CA 1
ATOM 2842 C C . GLU B 1 150 ? -9.812 -19.688 5.434 1 76.06 150 GLU B C 1
ATOM 2844 O O . GLU B 1 150 ? -9.203 -18.625 5.492 1 76.06 150 GLU B O 1
ATOM 2849 N N . ARG B 1 151 ? -10.891 -19.969 4.695 1 68.56 151 ARG B N 1
ATOM 2850 C CA . ARG B 1 151 ? -11.68 -18.875 4.129 1 68.56 151 ARG B CA 1
ATOM 2851 C C . ARG B 1 151 ? -13.148 -19.016 4.512 1 68.56 151 ARG B C 1
ATOM 2853 O O . ARG B 1 151 ? -13.617 -20.109 4.836 1 68.56 151 ARG B O 1
ATOM 2860 N N . PRO B 1 152 ? -13.836 -17.938 4.785 1 62.94 152 PRO B N 1
ATOM 2861 C CA . PRO B 1 152 ? -15.203 -17.984 5.305 1 62.94 152 PRO B CA 1
ATOM 2862 C C . PRO B 1 152 ? -16.047 -19.078 4.641 1 62.94 152 PRO B C 1
ATOM 2864 O O . PRO B 1 152 ? -16.859 -19.734 5.301 1 62.94 152 PRO B O 1
ATOM 2867 N N . TYR B 1 153 ? -15.875 -19.344 3.443 1 59.66 153 TYR B N 1
ATOM 2868 C CA . TYR B 1 153 ? -16.812 -20.266 2.816 1 59.66 153 TYR B CA 1
ATOM 2869 C C . TYR B 1 153 ? -16.094 -21.469 2.217 1 59.66 153 TYR B C 1
ATOM 2871 O O . TYR B 1 153 ? -16.688 -22.266 1.485 1 59.66 153 TYR B O 1
ATOM 2879 N N . LYS B 1 154 ? -14.914 -21.562 2.514 1 68.12 154 LYS B N 1
ATOM 2880 C CA . LYS B 1 154 ? -14.203 -22.688 1.888 1 68.12 154 LYS B CA 1
ATOM 2881 C C . LYS B 1 154 ? -13.523 -23.562 2.934 1 68.12 154 LYS B C 1
ATOM 2883 O O . LYS B 1 154 ? -12.875 -23.047 3.854 1 68.12 154 LYS B O 1
ATOM 2888 N N . SER B 1 155 ? -13.891 -24.75 2.871 1 75.38 155 SER B N 1
ATOM 2889 C CA . SER B 1 155 ? -13.234 -25.703 3.764 1 75.38 155 SER B CA 1
ATOM 2890 C C . SER B 1 155 ? -11.766 -25.891 3.385 1 75.38 155 SER B C 1
ATOM 2892 O O . SER B 1 155 ? -11.406 -25.812 2.209 1 75.38 155 SER B O 1
ATOM 2894 N N . ILE B 1 156 ? -10.953 -26.078 4.375 1 85.44 156 ILE B N 1
ATOM 2895 C CA . ILE B 1 156 ? -9.531 -26.359 4.203 1 85.44 156 ILE B CA 1
ATOM 2896 C C . ILE B 1 156 ? -9.352 -27.75 3.6 1 85.44 156 ILE B C 1
ATOM 2898 O O . ILE B 1 156 ? -10.023 -28.688 3.998 1 85.44 156 ILE B O 1
ATOM 2902 N N . MET B 1 157 ? -8.555 -27.797 2.561 1 90.62 157 MET B N 1
ATOM 2903 C CA . MET B 1 157 ? -8.234 -29.094 1.963 1 90.62 157 MET B CA 1
ATOM 2904 C C . MET B 1 157 ? -7.074 -29.766 2.697 1 90.62 157 MET B C 1
ATOM 2906 O O . MET B 1 157 ? -6.164 -29.078 3.174 1 90.62 157 MET B O 1
ATOM 2910 N N . ASN B 1 158 ? -7.148 -31 2.84 1 91.5 158 ASN B N 1
ATOM 2911 C CA . ASN B 1 158 ? -6 -31.719 3.4 1 91.5 158 ASN B CA 1
ATOM 2912 C C . ASN B 1 158 ? -4.879 -31.875 2.375 1 91.5 158 ASN B C 1
ATOM 2914 O O . ASN B 1 158 ? -5.043 -31.5 1.211 1 91.5 158 ASN B O 1
ATOM 2918 N N . ASP B 1 159 ? -3.77 -32.469 2.797 1 95 159 ASP B N 1
ATOM 2919 C CA . ASP B 1 159 ? -2.58 -32.531 1.952 1 95 159 ASP B CA 1
ATOM 2920 C C . ASP B 1 159 ? -2.85 -33.344 0.69 1 95 159 ASP B C 1
ATOM 2922 O O . ASP B 1 159 ? -2.486 -32.938 -0.413 1 95 159 ASP B O 1
ATOM 2926 N N . GLU B 1 160 ? -3.508 -34.469 0.902 1 96.38 160 GLU B N 1
ATOM 2927 C CA . GLU B 1 160 ? -3.74 -35.375 -0.23 1 96.38 160 GLU B CA 1
ATOM 2928 C C . GLU B 1 160 ? -4.676 -34.719 -1.253 1 96.38 160 GLU B C 1
ATOM 2930 O O . GLU B 1 160 ? -4.461 -34.844 -2.461 1 96.38 160 GLU B O 1
ATOM 2935 N N . GLU B 1 161 ? -5.645 -34.062 -0.792 1 95.81 161 GLU B N 1
ATOM 2936 C CA . GLU B 1 161 ? -6.559 -33.375 -1.679 1 95.81 161 GLU B CA 1
ATOM 2937 C C . GLU B 1 161 ? -5.836 -32.25 -2.445 1 95.81 161 GLU B C 1
ATOM 2939 O O . GLU B 1 161 ? -6.062 -32.062 -3.645 1 95.81 161 GLU B O 1
ATOM 2944 N N . CYS B 1 162 ? -5.008 -31.562 -1.781 1 97 162 CYS B N 1
ATOM 2945 C CA . CYS B 1 162 ? -4.234 -30.484 -2.396 1 97 162 CYS B CA 1
ATOM 2946 C C . CYS B 1 162 ? -3.299 -31.031 -3.467 1 97 162 CYS B C 1
ATOM 2948 O O . CYS B 1 162 ? -3.238 -30.5 -4.574 1 97 162 CYS B O 1
ATOM 2950 N N . LYS B 1 163 ? -2.619 -32.094 -3.143 1 98.12 163 LYS B N 1
ATOM 2951 C CA . LYS B 1 163 ? -1.708 -32.719 -4.09 1 98.12 163 LYS B CA 1
ATOM 2952 C C . LYS B 1 163 ? -2.451 -33.219 -5.336 1 98.12 163 LYS B C 1
ATOM 2954 O O . LYS B 1 163 ? -1.949 -33.062 -6.453 1 98.12 163 LYS B O 1
ATOM 2959 N N . ASN B 1 164 ? -3.609 -33.75 -5.051 1 98.19 164 ASN B N 1
ATOM 2960 C CA . ASN B 1 164 ? -4.426 -34.219 -6.168 1 98.19 164 ASN B CA 1
ATOM 2961 C C . ASN B 1 164 ? -4.844 -33.094 -7.082 1 98.19 164 ASN B C 1
ATOM 2963 O O . ASN B 1 164 ? -4.84 -33.219 -8.305 1 98.19 164 ASN B O 1
ATOM 2967 N N . GLU B 1 165 ? -5.223 -32 -6.488 1 97.44 165 GLU B N 1
ATOM 2968 C CA . GLU B 1 165 ? -5.602 -30.844 -7.27 1 97.44 165 GLU B CA 1
ATOM 2969 C C . GLU B 1 165 ? -4.434 -30.328 -8.109 1 97.44 165 GLU B C 1
ATOM 2971 O O . GLU B 1 165 ? -4.609 -29.969 -9.273 1 97.44 165 GLU B O 1
ATOM 2976 N N . LEU B 1 166 ? -3.244 -30.281 -7.539 1 98.44 166 LEU B N 1
ATOM 2977 C CA . LEU B 1 166 ? -2.057 -29.844 -8.266 1 98.44 166 LEU B CA 1
ATOM 2978 C C . LEU B 1 166 ? -1.768 -30.766 -9.445 1 98.44 166 LEU B C 1
ATOM 2980 O O . LEU B 1 166 ? -1.471 -30.312 -10.547 1 98.44 166 LEU B O 1
ATOM 2984 N N . THR B 1 167 ? -1.913 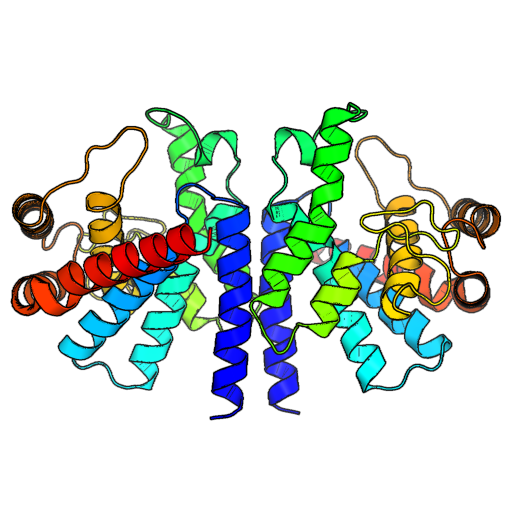-32.062 -9.172 1 98.5 167 THR B N 1
ATOM 2985 C CA . THR B 1 167 ? -1.644 -33.031 -10.203 1 98.5 167 THR B CA 1
ATOM 2986 C C . THR B 1 167 ? -2.656 -32.938 -11.344 1 98.5 167 THR B C 1
ATOM 2988 O O . THR B 1 167 ? -2.283 -32.969 -12.516 1 98.5 167 THR B O 1
ATOM 2991 N N . LYS B 1 168 ? -3.896 -32.781 -10.977 1 98.31 168 LYS B N 1
ATOM 2992 C CA . LYS B 1 168 ? -4.977 -32.688 -11.953 1 98.31 168 LYS B CA 1
ATOM 2993 C C . LYS B 1 168 ? -4.789 -31.469 -12.859 1 98.31 168 LYS B C 1
ATOM 2995 O O . LYS B 1 168 ? -5.16 -31.5 -14.039 1 98.31 168 LYS B O 1
ATOM 3000 N N . ASN B 1 169 ? -4.203 -30.406 -12.32 1 98.44 169 ASN B N 1
ATOM 3001 C CA . ASN B 1 169 ? -4.094 -29.156 -13.07 1 98.44 169 ASN B CA 1
ATOM 3002 C C . ASN B 1 169 ? -2.676 -28.953 -13.594 1 98.44 169 ASN B C 1
ATOM 3004 O O . ASN B 1 169 ? -2.348 -27.859 -14.086 1 98.44 169 ASN B O 1
ATOM 3008 N N . SER B 1 170 ? -1.843 -30.016 -13.438 1 98.31 170 SER B N 1
ATOM 3009 C CA . SER B 1 170 ? -0.505 -29.984 -14.023 1 98.31 170 SER B CA 1
ATOM 3010 C C . SER B 1 170 ? -0.566 -29.844 -15.539 1 98.31 170 SER B C 1
ATOM 3012 O O . SER B 1 170 ? -1.391 -30.484 -16.203 1 98.31 170 SER B O 1
ATOM 3014 N N . SER B 1 171 ? 0.204 -28.922 -16.141 1 98.25 171 SER B N 1
ATOM 3015 C CA . SER B 1 171 ? 0.298 -28.625 -17.562 1 98.25 171 SER B CA 1
ATOM 3016 C C . SER B 1 171 ? -0.912 -27.828 -18.047 1 98.25 171 SER B C 1
ATOM 3018 O O . SER B 1 171 ? -1.024 -27.516 -19.219 1 98.25 171 SER B O 1
ATOM 3020 N N . ILE B 1 172 ? -1.826 -27.625 -17.172 1 98.31 172 ILE B N 1
ATOM 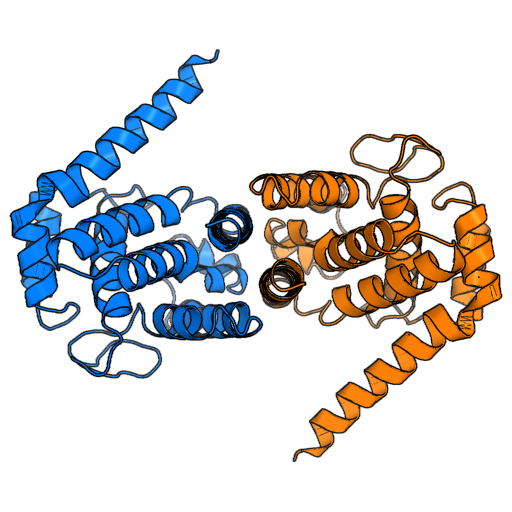3021 C CA . ILE B 1 172 ? -2.949 -26.734 -17.453 1 98.31 172 ILE B CA 1
ATOM 3022 C C . ILE B 1 172 ? -2.74 -25.391 -16.766 1 98.31 172 ILE B C 1
ATOM 3024 O O . ILE B 1 172 ? -2.379 -24.406 -17.406 1 98.31 172 ILE B O 1
ATOM 3028 N N . MET B 1 173 ? -2.773 -25.438 -15.43 1 98.44 173 MET B N 1
ATOM 3029 C CA . MET B 1 173 ? -2.555 -24.219 -14.648 1 98.44 173 MET B CA 1
ATOM 3030 C C . MET B 1 173 ? -1.08 -24.062 -14.297 1 98.44 173 MET B C 1
ATOM 3032 O O . MET B 1 173 ? -0.563 -22.938 -14.258 1 98.44 173 MET B O 1
ATOM 3036 N N . TYR B 1 174 ? -0.423 -25.203 -14.141 1 98.81 174 TYR B N 1
ATOM 3037 C CA . TYR B 1 174 ? 0.885 -25.156 -13.492 1 98.81 174 TYR B CA 1
ATOM 3038 C C . TYR B 1 174 ? 1.953 -25.781 -14.375 1 98.81 174 TYR B C 1
ATOM 3040 O O . TYR B 1 174 ? 1.674 -26.719 -15.125 1 98.81 174 TYR B O 1
ATOM 3048 N N . ASP B 1 175 ? 3.18 -25.328 -14.305 1 98.75 175 ASP B N 1
ATOM 3049 C CA . ASP B 1 175 ? 4.363 -25.953 -14.875 1 98.75 175 ASP B CA 1
ATOM 3050 C C . ASP B 1 175 ? 4.562 -27.359 -14.297 1 98.75 175 ASP B C 1
ATOM 3052 O O . ASP B 1 175 ? 4.703 -27.516 -13.078 1 98.75 175 ASP B O 1
ATOM 3056 N N . PRO B 1 176 ? 4.5 -28.359 -15.156 1 98.69 176 PRO B N 1
ATOM 3057 C CA . PRO B 1 176 ? 4.555 -29.719 -14.641 1 98.69 176 PRO B CA 1
ATOM 3058 C C . PRO B 1 176 ? 5.832 -30.016 -13.859 1 98.69 176 PRO B C 1
ATOM 3060 O O . PRO B 1 176 ? 5.816 -30.797 -12.906 1 98.69 176 PRO B O 1
ATOM 3063 N N . ASP B 1 177 ? 6.973 -29.422 -14.219 1 98.62 177 ASP B N 1
ATOM 3064 C CA . ASP B 1 177 ? 8.219 -29.625 -13.492 1 98.62 177 ASP B CA 1
ATOM 3065 C C . ASP B 1 177 ? 8.141 -29.031 -12.086 1 98.62 177 ASP B C 1
ATOM 3067 O O . ASP B 1 177 ? 8.703 -29.578 -11.141 1 98.62 177 ASP B O 1
ATOM 3071 N N . ILE B 1 178 ? 7.484 -27.953 -11.945 1 98.81 178 ILE B N 1
ATOM 3072 C CA . ILE B 1 178 ? 7.336 -27.297 -10.648 1 98.81 178 ILE B CA 1
ATOM 3073 C C . ILE B 1 178 ? 6.395 -28.109 -9.766 1 98.81 178 ILE B C 1
ATOM 3075 O O . ILE B 1 178 ? 6.652 -28.281 -8.57 1 98.81 178 ILE B O 1
ATOM 3079 N N . VAL B 1 179 ? 5.312 -28.609 -10.375 1 98.81 179 VAL B N 1
ATOM 3080 C CA . VAL B 1 179 ? 4.383 -29.453 -9.633 1 98.81 179 VAL B CA 1
ATOM 3081 C C . VAL B 1 179 ? 5.117 -30.672 -9.086 1 98.81 179 VAL B C 1
ATOM 3083 O O . VAL B 1 179 ? 4.969 -31.031 -7.914 1 98.81 179 VAL B O 1
ATOM 3086 N N . LYS B 1 180 ? 5.922 -31.297 -9.938 1 98.69 180 LYS B N 1
ATOM 3087 C CA . LYS B 1 180 ? 6.699 -32.469 -9.516 1 98.69 180 LYS B CA 1
ATOM 3088 C C . LYS B 1 180 ? 7.605 -32.125 -8.344 1 98.69 180 LYS B C 1
ATOM 3090 O O . LYS B 1 180 ? 7.684 -32.875 -7.371 1 98.69 180 LYS B O 1
ATOM 3095 N N . ALA B 1 181 ? 8.281 -31.016 -8.43 1 98.69 181 ALA B N 1
ATOM 3096 C CA . ALA B 1 181 ? 9.219 -30.594 -7.391 1 98.69 181 ALA B CA 1
ATOM 3097 C C . ALA B 1 181 ? 8.5 -30.391 -6.055 1 98.69 181 ALA B C 1
ATOM 3099 O O . ALA B 1 181 ? 9.016 -30.797 -5.008 1 98.69 181 ALA B O 1
ATOM 3100 N N . VAL B 1 182 ? 7.363 -29.734 -6.062 1 98.56 182 VAL B N 1
ATOM 3101 C CA . VAL B 1 182 ? 6.668 -29.469 -4.805 1 98.56 182 VAL B CA 1
ATOM 3102 C C . VAL B 1 182 ? 6.117 -30.766 -4.23 1 98.56 182 VAL B C 1
ATOM 3104 O O . VAL B 1 182 ? 6.141 -30.984 -3.016 1 98.56 182 VAL B O 1
ATOM 3107 N N . LEU B 1 183 ? 5.637 -31.703 -5.113 1 98.44 183 LEU B N 1
ATOM 3108 C CA . LEU B 1 183 ? 5.086 -32.969 -4.645 1 98.44 183 LEU B CA 1
ATOM 3109 C C . LEU B 1 183 ? 6.164 -33.812 -3.984 1 98.44 183 LEU B C 1
ATOM 3111 O O . LEU B 1 183 ? 5.914 -34.469 -2.963 1 98.44 183 LEU B O 1
ATOM 3115 N N . ILE B 1 184 ? 7.355 -33.781 -4.551 1 98.25 184 ILE B N 1
ATOM 3116 C CA . ILE B 1 184 ? 8.477 -34.594 -4.047 1 98.25 184 ILE B CA 1
ATOM 3117 C C . ILE B 1 184 ? 8.93 -34.031 -2.699 1 98.25 184 ILE B C 1
ATOM 3119 O O . ILE B 1 184 ? 9.328 -34.781 -1.812 1 98.25 184 ILE B O 1
ATOM 3123 N N . ASN B 1 185 ? 8.852 -32.75 -2.529 1 98.38 185 ASN B N 1
ATOM 3124 C CA . ASN B 1 185 ? 9.391 -32.094 -1.339 1 98.38 185 ASN B CA 1
ATOM 3125 C C . ASN B 1 185 ? 8.289 -31.453 -0.496 1 98.38 185 ASN B C 1
ATOM 3127 O O . ASN B 1 185 ? 8.492 -30.391 0.105 1 98.38 185 ASN B O 1
ATOM 3131 N N . TRP B 1 186 ? 7.133 -32.031 -0.456 1 98.19 186 TRP B N 1
ATOM 3132 C CA . TRP B 1 186 ? 5.906 -31.484 0.108 1 98.19 186 TRP B CA 1
ATOM 3133 C C . TRP B 1 186 ? 6.094 -31.125 1.577 1 98.19 186 TRP B C 1
ATOM 3135 O O . TRP B 1 186 ? 5.746 -30.016 2.002 1 98.19 186 TRP B O 1
ATOM 3145 N N . ASP B 1 187 ? 6.672 -31.984 2.357 1 96.81 187 ASP B N 1
ATOM 3146 C CA . ASP B 1 187 ? 6.75 -31.781 3.799 1 96.81 187 ASP B CA 1
ATOM 3147 C C . ASP B 1 187 ? 7.594 -30.547 4.137 1 96.81 187 ASP B C 1
ATOM 3149 O O . ASP B 1 187 ? 7.188 -29.719 4.945 1 96.81 187 ASP B O 1
ATOM 3153 N N . ASP B 1 188 ? 8.664 -30.406 3.48 1 96.94 188 ASP B N 1
ATOM 3154 C CA . ASP B 1 188 ? 9.562 -29.297 3.76 1 96.94 188 ASP B CA 1
ATOM 3155 C C . ASP B 1 188 ? 8.969 -27.984 3.271 1 96.94 188 ASP B C 1
ATOM 3157 O O . ASP B 1 188 ? 9.125 -26.938 3.92 1 96.94 188 ASP B O 1
ATOM 3161 N N . ILE B 1 189 ? 8.297 -28.031 2.17 1 97.5 189 ILE B N 1
ATOM 3162 C CA . ILE B 1 189 ? 7.816 -26.812 1.529 1 97.5 189 ILE B CA 1
ATOM 3163 C C . ILE B 1 189 ? 6.48 -26.406 2.141 1 97.5 189 ILE B C 1
ATOM 3165 O O . ILE B 1 189 ? 6.285 -25.25 2.504 1 97.5 189 ILE B O 1
ATOM 3169 N N . VAL B 1 190 ? 5.555 -27.359 2.285 1 96.81 190 VAL B N 1
ATOM 3170 C CA . VAL B 1 190 ? 4.168 -27.031 2.607 1 96.81 190 VAL B CA 1
ATOM 3171 C C . VAL B 1 190 ? 3.896 -27.328 4.082 1 96.81 190 VAL B C 1
ATOM 3173 O O . VAL B 1 190 ? 3.557 -26.422 4.848 1 96.81 190 VAL B O 1
ATOM 3176 N N . THR B 1 191 ? 4.172 -28.531 4.535 1 93.56 191 THR B N 1
ATOM 3177 C CA . THR B 1 191 ? 3.818 -28.953 5.887 1 93.56 191 THR B CA 1
ATOM 3178 C C . THR B 1 191 ? 4.504 -28.078 6.926 1 93.56 191 THR B C 1
ATOM 3180 O O . THR B 1 191 ? 3.865 -27.609 7.867 1 93.56 191 THR B O 1
ATOM 3183 N N . ASN B 1 192 ? 5.75 -27.781 6.73 1 90.69 192 ASN B N 1
ATOM 3184 C CA . ASN B 1 192 ? 6.527 -27 7.691 1 90.69 192 ASN B CA 1
ATOM 3185 C C . ASN B 1 192 ? 6.078 -25.547 7.727 1 90.69 192 ASN B C 1
ATOM 3187 O O . ASN B 1 192 ? 6.207 -24.875 8.758 1 90.69 192 ASN B O 1
ATOM 3191 N N . THR B 1 193 ? 5.617 -25.031 6.621 1 89.81 193 THR B N 1
ATOM 3192 C CA . THR B 1 193 ? 5.141 -23.641 6.555 1 89.81 193 THR B CA 1
ATOM 3193 C C . THR B 1 193 ? 3.918 -23.453 7.445 1 89.81 193 THR B C 1
ATOM 3195 O O . THR B 1 193 ? 3.797 -22.438 8.133 1 89.81 193 THR B O 1
ATOM 3198 N N . TYR B 1 194 ? 3.061 -24.359 7.539 1 85.81 194 TYR B N 1
ATOM 3199 C CA . TYR B 1 194 ? 1.818 -24.219 8.297 1 85.81 194 TYR B CA 1
ATOM 3200 C C . TYR B 1 194 ? 2.006 -24.656 9.742 1 85.81 194 TYR B C 1
ATOM 3202 O O . TYR B 1 194 ? 1.239 -24.266 10.617 1 85.81 194 TYR B O 1
ATOM 3210 N N . LYS B 1 195 ? 2.988 -25.5 10 1 78.25 195 LYS B N 1
ATOM 3211 C CA . LYS B 1 195 ? 3.322 -25.828 11.383 1 78.25 195 LYS B CA 1
ATOM 3212 C C . LYS B 1 195 ? 3.914 -24.625 12.109 1 78.25 195 LYS B C 1
ATOM 3214 O O . LYS B 1 195 ? 3.598 -24.375 13.273 1 78.25 195 LYS B O 1
ATOM 3219 N N . ASN B 1 196 ? 4.738 -23.906 11.422 1 67.81 196 ASN B N 1
ATOM 3220 C CA . ASN B 1 196 ? 5.395 -22.734 11.992 1 67.81 196 ASN B CA 1
ATOM 3221 C C . ASN B 1 196 ? 4.41 -21.594 12.203 1 67.81 196 ASN B C 1
ATOM 3223 O O . ASN B 1 196 ? 4.578 -20.781 13.125 1 67.81 196 ASN B O 1
ATOM 3227 N N . PHE B 1 197 ? 3.463 -21.453 11.398 1 64 197 PHE B N 1
ATOM 3228 C CA . PHE B 1 197 ? 2.486 -20.375 11.508 1 64 197 PHE B CA 1
ATOM 3229 C C . PHE B 1 197 ? 1.509 -20.656 12.648 1 64 197 PHE B C 1
ATOM 3231 O O . PHE B 1 197 ? 1.1 -19.734 13.352 1 64 197 PHE B O 1
ATOM 3238 N N . ASN B 1 198 ? 1.038 -21.812 12.766 1 56.75 198 ASN B N 1
ATOM 3239 C CA . ASN B 1 198 ? 0.173 -22.156 13.891 1 56.75 198 ASN B CA 1
ATOM 3240 C C . ASN B 1 198 ? 0.895 -22 15.227 1 56.75 198 ASN B C 1
ATOM 3242 O O . ASN B 1 198 ? 0.272 -21.688 16.234 1 56.75 198 ASN B O 1
ATOM 3246 N N . CYS B 1 199 ? 2.203 -22.266 15.133 1 42.38 199 CYS B N 1
ATOM 3247 C CA . CYS B 1 199 ? 2.953 -22.078 16.359 1 42.38 199 CYS B CA 1
ATOM 3248 C C . CYS B 1 199 ? 3.135 -20.594 16.672 1 42.38 199 CYS B C 1
ATOM 3250 O O . CYS B 1 199 ? 3.127 -20.188 17.828 1 42.38 199 CYS B O 1
ATOM 3252 N N . LYS B 1 200 ? 3.293 -19.859 15.711 1 44.12 200 LYS B N 1
ATOM 3253 C CA . LYS B 1 200 ? 3.488 -18.438 15.977 1 44.12 200 LYS B CA 1
ATOM 3254 C C . LYS B 1 200 ? 2.191 -17.781 16.453 1 44.12 200 LYS B C 1
ATOM 3256 O O . LYS B 1 200 ? 2.215 -16.875 17.266 1 44.12 200 LYS B O 1
ATOM 3261 N N . SER B 1 201 ? 1.038 -18.078 16.016 1 47 201 SER B N 1
ATOM 3262 C CA . SER B 1 201 ? -0.247 -17.578 16.484 1 47 201 SER B CA 1
ATOM 3263 C C . SER B 1 201 ? -0.547 -18.062 17.906 1 47 201 SER B C 1
ATOM 3265 O O . SER B 1 201 ? -1.153 -17.328 18.703 1 47 201 SER B O 1
ATOM 3267 N N . SER B 1 202 ? -0.225 -19.219 18.219 1 41.03 202 SER B N 1
ATOM 3268 C CA . SER B 1 202 ? -0.421 -19.734 19.578 1 41.03 202 SER B CA 1
ATOM 3269 C C . SER B 1 202 ? 0.445 -18.969 20.578 1 41.03 202 SER B C 1
ATOM 3271 O O . SER B 1 202 ? 0.039 -18.766 21.719 1 41.03 202 SER B O 1
ATOM 3273 N N . ASP B 1 203 ? 1.521 -18.656 20.219 1 36.44 203 ASP B N 1
ATOM 3274 C CA . ASP B 1 203 ? 2.387 -17.969 21.172 1 36.44 203 ASP B CA 1
ATOM 3275 C C . ASP B 1 203 ? 1.923 -16.531 21.406 1 36.44 203 ASP B C 1
ATOM 3277 O O . ASP B 1 203 ? 2.148 -15.961 22.469 1 36.44 203 ASP B O 1
ATOM 3281 N N . LEU B 1 204 ? 1.367 -15.938 20.453 1 35.31 204 LEU B N 1
ATOM 3282 C CA . LEU B 1 204 ? 0.839 -14.602 20.703 1 35.31 204 LEU B CA 1
ATOM 3283 C C . LEU B 1 204 ? -0.385 -14.656 21.609 1 35.31 204 LEU B C 1
ATOM 3285 O O . LEU B 1 204 ? -0.725 -13.672 22.266 1 35.31 204 LEU B O 1
ATOM 3289 N N . LEU B 1 205 ? -1.163 -15.695 21.578 1 33.31 205 LEU B N 1
ATOM 3290 C CA . LEU B 1 205 ? -2.277 -15.812 22.516 1 33.31 205 LEU B CA 1
ATOM 3291 C C . LEU B 1 205 ? -1.774 -16.062 23.938 1 33.31 205 LEU B C 1
ATOM 3293 O O . LEU B 1 205 ? -2.529 -15.914 24.906 1 33.31 205 LEU B O 1
ATOM 3297 N N . ASN B 1 206 ? -0.698 -16.641 24 1 29.81 206 ASN B N 1
ATOM 3298 C CA . ASN B 1 206 ? -0.337 -16.891 25.391 1 29.81 206 ASN B CA 1
ATOM 3299 C C . ASN B 1 206 ? 0.215 -15.633 26.062 1 29.81 206 ASN B C 1
ATOM 3301 O O . ASN B 1 206 ? 0.807 -15.711 27.141 1 29.81 206 ASN B O 1
ATOM 3305 N N . ILE B 1 207 ? 0.406 -14.594 25.422 1 27.94 207 ILE B N 1
ATOM 3306 C CA . ILE B 1 207 ? 0.83 -13.453 26.234 1 27.94 207 ILE B CA 1
ATOM 3307 C C . ILE B 1 207 ? -0.381 -12.836 26.922 1 27.94 207 ILE B C 1
ATOM 3309 O O . ILE B 1 207 ? -0.676 -11.648 26.719 1 27.94 207 ILE B O 1
ATOM 3313 N N . SER B 1 208 ? -1.491 -13.477 27.188 1 22.95 208 SER B N 1
ATOM 3314 C CA . SER B 1 208 ? -2.277 -12.945 28.297 1 22.95 208 SER B CA 1
ATOM 3315 C C . SER B 1 208 ? -1.527 -13.078 29.625 1 22.95 208 SER B C 1
ATOM 3317 O O . SER B 1 208 ? -0.855 -14.086 29.859 1 22.95 208 SER B O 1
#

Secondary structure (DSSP, 8-state):
-HHHHHHHHHHHHHHHHHHHH-GGGTTHHHHHHHHHHHHHHHTT--HHHHHHHHHHHHHTTGGGGGS-HHHHT-SSPPPHHHHHHHHTHHHHHHHHHHTSGGGHHHHHHHHTTT--TTS--SSS---GGGS-HHHHHHHHHHHHHHHHS-BTTBPPP-HHHHHHHHHHTBTTTB-HHHHHHHHHTHIIIIIHHHHHHHHHHHHHHT--/-HHHHHHHHHHHHHHHHHHHH-GGGTTHHHHHHHHHHHHHHHTT--HHHHHHHHHHHHHTTGGGGGS-HHHHT-SSPPPHHHHHHHHTHHHHHHHHHHTSGGGHHHHHHHHTTT--TTS--SSS---GGGS-HHHHHHHHHHHHHHHHS-BTTBPPP-HHHHHHHHHHTBTTTB-HHHHHHHHHTHIIIIIHHHHHHHHHHHHHHT--

Solvent-accessible surface area (backbone atoms only — not comparable to full-atom values): 21028 Å² total; per-residue (Å²): 111,73,72,51,53,55,48,53,24,55,49,39,22,51,41,36,43,34,36,49,50,40,62,81,51,60,62,47,38,56,53,25,12,51,28,31,33,48,48,33,52,77,69,64,49,52,70,68,56,32,49,49,37,24,52,26,32,35,44,34,63,47,9,48,45,50,42,57,55,77,61,74,65,46,85,73,82,70,51,73,70,49,43,57,55,58,60,44,20,24,57,45,23,20,58,21,32,46,59,9,75,91,31,37,67,41,14,52,32,22,31,40,31,56,35,12,29,62,26,80,31,34,85,79,37,44,37,53,85,70,40,51,68,57,11,49,48,34,37,52,30,47,50,50,48,60,40,55,36,78,44,99,85,41,78,58,46,53,71,67,57,48,51,49,52,50,58,72,32,41,57,40,54,28,47,48,69,58,52,51,52,47,66,76,43,34,57,76,33,50,53,48,53,57,54,53,49,57,49,54,56,51,54,62,63,59,71,112,112,74,72,51,53,54,48,53,24,54,50,39,21,52,41,36,43,34,36,47,51,39,64,82,52,60,62,48,37,57,52,25,13,52,28,30,33,48,48,31,52,78,69,62,49,53,73,67,56,33,51,49,37,24,53,27,32,37,45,35,65,47,9,47,46,49,42,56,55,77,62,75,67,45,86,73,83,72,50,74,70,50,44,57,54,58,61,43,19,24,58,44,23,21,58,21,32,47,60,9,76,90,32,37,68,41,14,52,32,22,29,38,31,56,34,13,28,61,27,80,31,33,85,78,36,47,38,54,85,71,41,52,69,58,13,49,48,34,35,51,29,45,50,49,48,60,40,56,38,78,43,101,87,42,78,59,48,53,70,68,57,48,51,48,51,51,59,72,33,41,56,40,54,28,49,49,70,57,51,51,51,45,64,76,42,33,58,74,33,52,54,48,54,55,52,53,49,57,49,54,57,52,55,62,62,59,72,112

Nearest PDB structures (foldseek):
  4me4-assembly1_B  TM=9.147E-01  e=3.470E-12  Persephonella marina EX-H1
  4r8z-assembly1_B  TM=9.214E-01  e=1.546E-10  Pseudomonas aeruginosa PAO1
  5z7c-assembly1_A  TM=7.688E-01  e=5.178E-06  Vibrio cholerae O1 biovar El Tor str. N16961
  3tmc-assembly2_B  TM=8.334E-01  e=2.652E-04  Bdellovibrio bacteriovorus HD100
  8ftw-assembly1_A  TM=1.783E-01  e=8.095E+00  Salmonella enterica subsp. enterica serovar Typhimurium

Radius of gyration: 23.25 Å; Cα contacts (8 Å, |Δi|>4): 610; chains: 2; bounding box: 46×70×57 Å

InterPro domains:
  IPR003607 HD/PDEase domain [SM00471] (21-156)
  IPR003607 HD/PDEase domain [cd00077] (24-154)
  IPR037522 HD-GYP domain [PF13487] (17-178)
  IPR037522 HD-GYP domain [PS51832] (3-198)
  IPR052020 Cyclic di-GMP and 3'3'-cGAMP-specific phosphodiesterases [PTHR45228] (4-192)

Organism: NCBI:txid632245

pLDDT: mean 89.59, std 16.43, range [22.55, 98.94]